Protein AF-A0A4P9WRS1-F1 (afdb_monomer)

Nearest PDB structures (foldseek):
  2b4e-assembly1_A  TM=8.484E-01  e=4.341E-18  Mus musculus
  7sty-assembly1_A  TM=8.480E-01  e=8.352E-18  Homo sapiens
  7kyx-assembly1_A  TM=8.884E-01  e=4.722E-16  Homo sapiens
  3scy-assembly1_A  TM=6.686E-01  e=5.953E-04  Bacteroides fragilis NCTC 9343
  3fgb-assembly2_B  TM=6.629E-01  e=4.727E-03  Bacteroides thetaiotaomicron

InterPro domains:
  IPR001680 WD40 repeat [PF00400] (25-55)
  IPR001680 WD40 repeat [PS50082] (23-64)
  IPR001680 WD40 repeat [SM00320] (17-55)
  IPR015505 Coronin [PTHR10856] (25-303)
  IPR015943 WD40/YVTN repeat-like-containing domain superfamily [G3DSA:2.130.10.10] (12-215)
  IPR036322 WD40-repeat-containing domain superfamily [SSF50978] (24-440)

Organism: NCBI:txid1555241

pLDDT: mean 77.9, std 24.15, range [22.53, 98.19]

Mean predicted aligned error: 12.69 Å

Radius of gyration: 26.69 Å; Cα contacts (8 Å, |Δi|>4): 913; chains: 1; bounding box: 77×67×73 Å

Foldseek 3Di:
DQKDWDWDAPCDPVRDRIDTQFIAGHPAAWQEKEAALLNQWIWTQGQVQKIFIFRCLQRSVVVPPHDHGDTPAIARHAPDNWDKYKYHQHNFQKIKMWDAHNVQFTKIFIARNVVSDTPDIDTDGNDNFGWDWDADNFQQKIWTATQFDQWIWIWRQPRVRSDIGTFDDTFGHPAGFQFKEKEFPLPAPQLQQFLTWIFTQGLVLFATKIWTWHQDDPHSPAGDCLRWPFGFDLDQQDDPVCVSVVHDRGRGDTGGSGPVPPPPPPPDDDDDDPDDDDDDDDDDDDDDDDDDDDDDDDDDDDDDDDDDDDDDDDDDDDDDDDDDDDDDDDDDDDDDDSPSPSPRRSHIHIDIDGKEGGSPFADSPADSNASQWYDYPFKIWGFGDDAQTKIFIDGPVPIRDYADVVGDIDGNHAHWHYKDADSNDRPDMWTAHPVGDIDD

Structure (mmCIF, N/CA/C/O backbone):
data_AF-A0A4P9WRS1-F1
#
_entry.id   AF-A0A4P9WRS1-F1
#
loop_
_atom_site.group_PDB
_atom_site.id
_atom_site.type_symbol
_atom_site.label_atom_id
_atom_site.label_alt_id
_atom_site.label_comp_id
_atom_site.label_asym_id
_atom_site.label_entity_id
_atom_site.label_seq_id
_atom_site.pdbx_PDB_ins_code
_atom_site.Cartn_x
_atom_site.Cartn_y
_atom_site.Cartn_z
_atom_site.occupancy
_atom_site.B_iso_or_equiv
_atom_site.auth_seq_id
_atom_site.auth_comp_id
_atom_site.auth_asym_id
_atom_site.auth_atom_id
_atom_site.pdbx_PDB_model_num
ATOM 1 N N . GLY A 1 1 ? -14.781 10.498 6.657 1.00 78.69 1 GLY A N 1
ATOM 2 C CA . GLY A 1 1 ? -13.836 11.323 7.439 1.00 78.69 1 GLY A CA 1
ATOM 3 C C . GLY A 1 1 ? -13.410 10.652 8.736 1.00 78.69 1 GLY A C 1
ATOM 4 O O . GLY A 1 1 ? -12.309 10.133 8.799 1.00 78.69 1 GLY A O 1
ATOM 5 N N . ARG A 1 2 ? -14.258 10.653 9.775 1.00 92.50 2 ARG A N 1
ATOM 6 C CA . ARG A 1 2 ? -13.937 10.108 11.119 1.00 92.50 2 ARG A CA 1
ATOM 7 C C . ARG A 1 2 ? -14.365 8.654 11.358 1.00 92.50 2 ARG A C 1
ATOM 9 O O . ARG A 1 2 ? -14.306 8.162 12.475 1.00 92.50 2 ARG A O 1
ATOM 16 N N . HIS A 1 3 ? -14.839 7.980 10.323 1.00 91.06 3 HIS A N 1
ATOM 17 C CA . HIS A 1 3 ? -15.297 6.600 10.402 1.00 91.06 3 HIS A CA 1
ATOM 18 C C . HIS A 1 3 ? -14.627 5.809 9.291 1.00 91.06 3 HIS A C 1
ATOM 20 O O . HIS A 1 3 ? -14.511 6.319 8.174 1.00 91.06 3 HIS A O 1
ATOM 26 N N . VAL A 1 4 ? -14.221 4.580 9.599 1.00 92.56 4 VAL A N 1
ATOM 27 C CA . VAL A 1 4 ? -13.924 3.565 8.586 1.00 92.56 4 VAL A CA 1
ATOM 28 C C . VAL A 1 4 ? -15.157 2.687 8.465 1.00 92.56 4 VAL A C 1
ATOM 30 O O . VAL A 1 4 ? -15.568 2.078 9.451 1.00 92.56 4 VAL A O 1
ATOM 33 N N . LEU A 1 5 ? -15.763 2.664 7.281 1.00 90.44 5 LEU A N 1
ATOM 34 C CA . LEU A 1 5 ? -16.928 1.836 6.992 1.00 90.44 5 LEU A CA 1
ATOM 35 C C . LEU A 1 5 ? -16.459 0.499 6.427 1.00 90.44 5 LEU A C 1
ATOM 37 O O . LEU A 1 5 ? -15.608 0.456 5.540 1.00 90.44 5 LEU A O 1
ATOM 41 N N . LEU A 1 6 ? -17.009 -0.590 6.945 1.00 89.69 6 LEU A N 1
ATOM 42 C CA . LEU A 1 6 ? -16.751 -1.934 6.454 1.00 89.69 6 LEU A CA 1
ATOM 43 C C . LEU A 1 6 ? -17.920 -2.330 5.564 1.00 89.69 6 LEU A C 1
ATOM 45 O O . LEU A 1 6 ? -19.047 -2.388 6.044 1.00 89.69 6 LEU A O 1
ATOM 49 N N . HIS A 1 7 ? -17.662 -2.608 4.291 1.00 86.44 7 HIS A N 1
ATOM 50 C CA . HIS A 1 7 ? -18.672 -3.094 3.355 1.00 86.44 7 HIS A CA 1
ATOM 51 C C . HIS A 1 7 ? -18.313 -4.498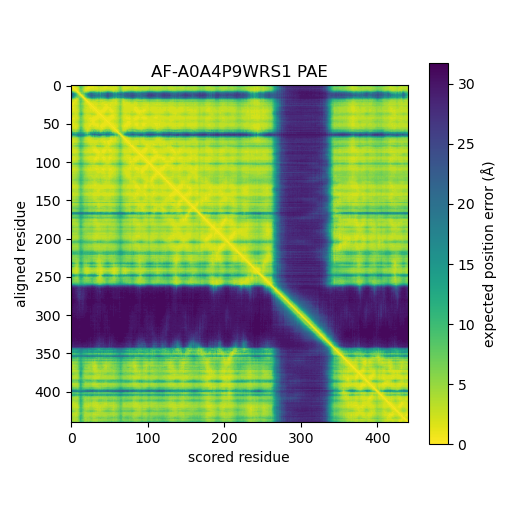 2.879 1.00 86.44 7 HIS A C 1
ATOM 53 O O . HIS A 1 7 ? -17.143 -4.810 2.660 1.00 86.44 7 HIS A O 1
ATOM 59 N N . THR A 1 8 ? -19.320 -5.344 2.697 1.00 83.38 8 THR A N 1
ATOM 60 C CA . THR A 1 8 ? -19.183 -6.574 1.915 1.00 83.38 8 THR A CA 1
ATOM 61 C C . THR A 1 8 ? -19.546 -6.268 0.476 1.00 83.38 8 THR A C 1
ATOM 63 O O . THR A 1 8 ? -20.574 -5.638 0.247 1.00 83.38 8 THR A O 1
ATOM 66 N N . VAL A 1 9 ? -18.734 -6.729 -0.467 1.00 74.56 9 VAL A N 1
ATOM 67 C CA . VAL A 1 9 ? -18.899 -6.483 -1.902 1.00 74.56 9 VAL A CA 1
ATOM 68 C C . VAL A 1 9 ? -19.229 -7.811 -2.586 1.00 74.56 9 VAL A C 1
ATOM 70 O O . VAL A 1 9 ? -18.502 -8.790 -2.409 1.00 74.56 9 VAL A O 1
ATOM 73 N N . GLY A 1 10 ? -20.340 -7.871 -3.320 1.00 68.31 10 GLY A N 1
ATOM 74 C CA . GLY A 1 10 ? -20.868 -9.093 -3.940 1.00 68.31 10 GLY A CA 1
ATOM 75 C C . GLY A 1 10 ? -22.396 -9.066 -4.059 1.00 68.31 10 GLY A C 1
ATOM 76 O O . GLY A 1 10 ? -23.009 -8.170 -3.490 1.00 68.31 10 GLY A O 1
ATOM 77 N N . PRO A 1 11 ? -23.021 -10.027 -4.772 1.00 54.97 11 PRO A N 1
ATOM 78 C CA . PRO A 1 11 ? -24.472 -10.052 -4.945 1.00 54.97 11 PRO A CA 1
ATOM 79 C C . PRO A 1 11 ? -25.141 -10.236 -3.581 1.00 54.97 11 PRO A C 1
ATOM 81 O O . PRO A 1 11 ? -25.169 -11.341 -3.034 1.00 54.97 11 PRO A O 1
ATOM 84 N N . ALA A 1 12 ? -25.630 -9.144 -3.001 1.00 54.03 12 ALA A N 1
ATOM 85 C CA . ALA A 1 12 ? -26.365 -9.193 -1.754 1.00 54.03 12 ALA A CA 1
ATOM 86 C C . ALA A 1 12 ? -27.774 -9.757 -1.999 1.00 54.03 12 ALA A C 1
ATOM 88 O O . ALA A 1 12 ? -28.310 -9.715 -3.108 1.00 54.03 12 ALA A O 1
ATOM 89 N N . ALA A 1 13 ? -28.387 -10.306 -0.948 1.00 50.06 13 ALA A N 1
ATOM 90 C CA . ALA A 1 13 ? -29.724 -10.902 -1.026 1.00 50.06 13 ALA A CA 1
ATOM 91 C C . ALA A 1 13 ? -30.824 -9.890 -1.413 1.00 50.06 13 ALA A C 1
ATOM 93 O O . ALA A 1 13 ? -31.903 -10.291 -1.840 1.00 50.06 13 ALA A O 1
ATOM 94 N N . ASP A 1 14 ? -30.548 -8.592 -1.277 1.00 50.38 14 ASP A N 1
ATOM 95 C CA . ASP A 1 14 ? -31.417 -7.472 -1.645 1.00 50.38 14 ASP A CA 1
ATOM 96 C C . ASP A 1 14 ? -31.140 -6.914 -3.057 1.00 50.38 14 ASP A C 1
ATOM 98 O O . ASP A 1 14 ? -31.799 -5.965 -3.480 1.00 50.38 14 ASP A O 1
ATOM 102 N N . GLY A 1 15 ? -30.188 -7.498 -3.796 1.00 53.78 15 GLY A N 1
ATOM 103 C CA . GLY A 1 15 ? -29.777 -7.029 -5.119 1.00 53.78 15 GLY A CA 1
ATOM 104 C C . GLY A 1 15 ? -28.834 -5.822 -5.106 1.00 53.78 15 GLY A C 1
ATOM 105 O O . GLY A 1 15 ? -28.570 -5.274 -6.174 1.00 53.78 15 GLY A O 1
ATOM 106 N N . SER A 1 16 ? -28.327 -5.400 -3.941 1.00 57.62 16 SER A N 1
ATOM 107 C CA . SER A 1 16 ? -27.270 -4.388 -3.848 1.00 57.62 16 SER A CA 1
ATOM 108 C C . SER A 1 16 ? -25.882 -4.991 -4.119 1.00 57.62 16 SER A C 1
ATOM 110 O O . SER A 1 16 ? -25.605 -6.140 -3.771 1.00 57.62 16 SER A O 1
ATOM 112 N N . ASP A 1 17 ? -24.988 -4.216 -4.740 1.00 63.50 17 ASP A N 1
ATOM 113 C CA . ASP A 1 17 ? -23.608 -4.652 -5.024 1.00 63.50 17 ASP A CA 1
ATOM 114 C C . ASP A 1 17 ? -22.679 -4.541 -3.797 1.00 63.50 17 ASP A C 1
ATOM 116 O O . ASP A 1 17 ? -21.580 -5.109 -3.778 1.00 63.50 17 ASP A O 1
ATOM 120 N N . ALA A 1 18 ? -23.118 -3.823 -2.754 1.00 70.44 18 ALA A N 1
ATOM 121 C CA . ALA A 1 18 ? -22.395 -3.673 -1.500 1.00 70.44 18 ALA A CA 1
ATOM 122 C C . ALA A 1 18 ? -23.329 -3.464 -0.294 1.00 70.44 18 ALA A C 1
ATOM 124 O O . ALA A 1 18 ? -24.194 -2.592 -0.310 1.00 70.44 18 ALA A O 1
ATOM 125 N N . SER A 1 19 ? -23.072 -4.183 0.802 1.00 80.25 19 SER A N 1
ATOM 126 C CA . SER A 1 19 ? -23.808 -4.056 2.071 1.00 80.25 19 SER A CA 1
ATOM 127 C C . SER A 1 19 ? -22.895 -3.543 3.180 1.00 80.25 19 SER A C 1
ATOM 129 O O . SER A 1 19 ? -21.797 -4.068 3.374 1.00 80.25 19 SER A O 1
ATOM 131 N N . LEU A 1 20 ? -23.357 -2.550 3.948 1.00 84.44 20 LEU A N 1
ATOM 132 C CA . LEU A 1 20 ? -22.651 -2.068 5.138 1.00 84.44 20 LEU A CA 1
ATOM 133 C C . LEU A 1 20 ? -22.654 -3.160 6.216 1.00 84.44 20 LEU A C 1
ATOM 135 O O . LEU A 1 20 ? -23.697 -3.707 6.563 1.00 84.44 20 LEU A O 1
ATOM 139 N N . LEU A 1 21 ? -21.474 -3.467 6.739 1.00 86.00 21 LEU A N 1
ATOM 140 C CA . LEU A 1 21 ? -21.252 -4.453 7.788 1.00 86.00 21 LEU A CA 1
ATOM 141 C C . LEU A 1 21 ? -21.110 -3.806 9.167 1.00 86.00 21 LEU A C 1
ATOM 143 O O . LEU A 1 21 ? -21.550 -4.370 10.159 1.00 86.00 21 LEU A O 1
ATOM 147 N N . GLY A 1 22 ? -20.473 -2.640 9.230 1.00 88.69 22 GLY A N 1
ATOM 148 C CA . GLY A 1 22 ? -20.219 -1.930 10.476 1.00 88.69 22 GLY A CA 1
ATOM 149 C C . GLY A 1 22 ? -19.302 -0.731 10.269 1.00 88.69 22 GLY A C 1
ATOM 150 O O . GLY A 1 22 ? -18.829 -0.475 9.159 1.00 88.69 22 GLY A O 1
ATOM 151 N N . ALA A 1 23 ? -19.041 0.007 11.345 1.00 91.25 23 ALA A N 1
ATOM 152 C CA . ALA A 1 23 ? -18.193 1.192 11.313 1.00 91.25 23 ALA A CA 1
ATOM 153 C C . ALA A 1 23 ? -17.221 1.232 12.499 1.00 91.25 23 ALA A C 1
ATOM 155 O O . ALA A 1 23 ? -17.572 0.879 13.623 1.00 91.25 23 ALA A O 1
ATOM 156 N N . LEU A 1 24 ? -16.004 1.715 12.245 1.00 94.12 24 LEU A N 1
ATOM 157 C CA . LEU A 1 24 ? -14.978 1.976 13.255 1.00 94.12 24 LEU A CA 1
ATOM 158 C C . LEU A 1 24 ? -14.868 3.489 13.461 1.00 94.12 24 LEU A C 1
ATOM 160 O O . LEU A 1 24 ? -14.382 4.214 12.584 1.00 94.12 24 LEU A O 1
ATOM 164 N N . ALA A 1 25 ? -15.347 3.974 14.603 1.00 93.94 25 ALA A N 1
ATOM 165 C CA . ALA A 1 25 ? -15.378 5.396 14.925 1.00 93.94 25 ALA A CA 1
ATOM 166 C C . ALA A 1 25 ? -14.018 5.894 15.436 1.00 93.94 25 ALA A C 1
ATOM 168 O O . ALA A 1 25 ? -13.378 5.256 16.268 1.00 93.94 25 ALA A O 1
ATOM 169 N N . HIS A 1 26 ? -13.588 7.056 14.948 1.00 95.69 26 HIS A N 1
ATOM 170 C CA . HIS A 1 26 ? -12.332 7.702 15.319 1.00 95.69 26 HIS A CA 1
ATOM 171 C C . HIS A 1 26 ? -12.590 9.116 15.866 1.00 95.69 26 HIS A C 1
ATOM 173 O O . HIS A 1 26 ? -13.521 9.787 15.413 1.00 95.69 26 HIS A O 1
ATOM 179 N N . PRO A 1 27 ? -11.757 9.618 16.799 1.00 95.50 27 PRO A N 1
ATOM 180 C CA . PRO A 1 27 ? -11.882 10.992 17.297 1.00 95.50 27 PRO A CA 1
ATOM 181 C C . PRO A 1 27 ? -11.624 12.047 16.214 1.00 95.50 27 PRO A C 1
ATOM 183 O O . PRO A 1 27 ? -12.260 13.100 16.192 1.00 95.50 27 PRO A O 1
ATOM 186 N N . GLU A 1 28 ? -10.708 11.745 15.293 1.00 96.12 28 GLU A N 1
ATOM 187 C CA . GLU A 1 28 ? -10.287 12.630 14.212 1.00 96.12 28 GLU A CA 1
ATOM 188 C C . GLU A 1 28 ? -10.321 11.945 12.842 1.00 96.12 28 GLU A C 1
ATOM 190 O O . GLU A 1 28 ? -10.562 10.743 12.728 1.00 96.12 28 GLU A O 1
ATOM 195 N N . THR A 1 29 ? -10.132 12.735 11.780 1.00 94.62 29 THR A N 1
ATOM 196 C CA . THR A 1 29 ? -10.158 12.239 10.397 1.00 94.62 29 THR A CA 1
ATOM 197 C C . THR A 1 29 ? -9.101 11.161 10.180 1.00 94.62 29 THR A C 1
ATOM 199 O O . THR A 1 29 ? -7.920 11.379 10.461 1.00 94.62 29 THR A O 1
ATOM 202 N N . VAL A 1 30 ? -9.537 10.014 9.662 1.00 95.69 30 VAL A N 1
ATOM 203 C CA . VAL A 1 30 ? -8.679 8.889 9.280 1.00 95.69 30 VAL A CA 1
ATOM 204 C C . VAL A 1 30 ? -7.895 9.270 8.029 1.00 95.69 30 VAL A C 1
ATOM 206 O O . VAL A 1 30 ? -8.469 9.805 7.088 1.00 95.69 30 VAL A O 1
ATOM 209 N N . GLN A 1 31 ? -6.591 9.016 8.046 1.00 95.19 31 GLN A N 1
ATOM 210 C CA . GLN A 1 31 ? -5.650 9.384 6.984 1.00 95.19 31 GLN A CA 1
ATOM 211 C C . GLN A 1 31 ? -5.195 8.174 6.170 1.00 95.19 31 GLN A C 1
ATOM 213 O O . GLN A 1 31 ? -4.833 8.309 5.010 1.00 95.19 31 GLN A O 1
ATOM 218 N N . SER A 1 32 ? -5.173 6.988 6.778 1.00 96.19 32 SER A N 1
ATOM 219 C CA . SER A 1 32 ? -4.777 5.761 6.097 1.00 96.19 32 SER A CA 1
ATOM 220 C C . SER A 1 32 ? -5.287 4.540 6.849 1.00 96.19 32 SER A C 1
ATOM 222 O O . SER A 1 32 ? -5.476 4.570 8.070 1.00 96.19 32 SER A O 1
ATOM 224 N N . VAL A 1 33 ? -5.515 3.471 6.096 1.00 96.19 33 VAL A N 1
ATOM 225 C CA . VAL A 1 33 ? -6.023 2.188 6.563 1.00 96.19 33 VAL A CA 1
ATOM 226 C C . VAL A 1 33 ? -5.239 1.066 5.888 1.00 96.19 33 VAL A C 1
ATOM 228 O O . VAL A 1 33 ? -4.894 1.170 4.714 1.00 96.19 33 VAL A O 1
ATOM 231 N N . SER A 1 34 ? -4.953 -0.011 6.616 1.00 96.69 34 SER A N 1
ATOM 232 C CA . SER A 1 34 ? -4.279 -1.181 6.057 1.00 96.69 34 SER A CA 1
ATOM 233 C C . SER A 1 34 ? -4.734 -2.466 6.738 1.00 96.69 34 SER A C 1
ATOM 235 O O . SER A 1 34 ? -4.769 -2.558 7.967 1.00 96.69 34 SER A O 1
ATOM 237 N N . TRP A 1 35 ? -5.095 -3.459 5.930 1.00 95.31 35 TRP A N 1
ATOM 238 C CA . TRP A 1 35 ? -5.496 -4.785 6.390 1.00 95.31 35 TRP A CA 1
ATOM 239 C C . TRP A 1 35 ? -4.279 -5.661 6.664 1.00 95.31 35 TRP A C 1
ATOM 241 O O . TRP A 1 35 ? -3.352 -5.704 5.856 1.00 95.31 35 TRP A O 1
ATOM 251 N N . ARG A 1 36 ? -4.329 -6.435 7.752 1.00 95.19 36 ARG A N 1
ATOM 252 C CA . ARG A 1 36 ? -3.502 -7.640 7.869 1.00 95.19 36 ARG A CA 1
ATOM 253 C C . ARG A 1 36 ? -3.917 -8.621 6.776 1.00 95.19 36 ARG A C 1
ATOM 255 O O . ARG A 1 36 ? -5.108 -8.743 6.495 1.00 95.19 36 ARG A O 1
ATOM 262 N N . ALA A 1 37 ? -2.970 -9.349 6.189 1.00 91.06 37 ALA A N 1
ATOM 263 C CA . ALA A 1 37 ? -3.249 -10.263 5.074 1.00 91.06 37 ALA A CA 1
ATOM 264 C C . ALA A 1 37 ? -4.274 -11.361 5.425 1.00 91.06 37 ALA A C 1
ATOM 266 O O . ALA A 1 37 ? -4.965 -11.878 4.552 1.00 91.06 37 ALA A O 1
ATOM 267 N N . ASP A 1 38 ? -4.408 -11.680 6.711 1.00 90.00 38 ASP A N 1
ATOM 268 C CA . ASP A 1 38 ? -5.353 -12.660 7.243 1.00 90.00 38 ASP A CA 1
ATOM 269 C C . ASP A 1 38 ? -6.763 -12.090 7.516 1.00 90.00 38 ASP A C 1
ATOM 271 O O . ASP A 1 38 ? -7.662 -12.804 7.956 1.00 90.00 38 ASP A O 1
ATOM 275 N N . SER A 1 39 ? -6.965 -10.792 7.259 1.00 90.62 39 SER A N 1
ATOM 276 C CA . SER A 1 39 ? -8.214 -10.051 7.470 1.00 90.62 39 SER A CA 1
ATOM 277 C C . SER A 1 39 ? -8.738 -10.054 8.918 1.00 90.62 39 SER A C 1
ATOM 279 O O . SER A 1 39 ? -9.884 -9.679 9.159 1.00 90.62 39 SER A O 1
ATOM 281 N N . THR A 1 40 ? -7.945 -10.461 9.914 1.00 92.25 40 THR A N 1
ATOM 282 C CA . THR A 1 40 ? -8.368 -10.485 11.332 1.00 92.25 40 THR A CA 1
ATOM 283 C C . THR A 1 40 ? -8.135 -9.169 12.052 1.00 92.25 40 THR A C 1
ATOM 285 O O . THR A 1 40 ? -8.675 -8.944 13.141 1.00 92.25 40 THR A O 1
ATOM 288 N N . ARG A 1 41 ? -7.276 -8.325 11.484 1.00 95.44 41 ARG A N 1
ATOM 289 C CA . ARG A 1 41 ? -6.880 -7.044 12.049 1.00 95.44 41 ARG A CA 1
ATOM 290 C C . ARG A 1 41 ? -6.837 -5.976 10.973 1.00 95.44 41 ARG A C 1
ATOM 292 O O . ARG A 1 41 ? -6.507 -6.240 9.817 1.00 95.44 41 ARG A O 1
ATOM 299 N N . LEU A 1 42 ? -7.139 -4.762 11.404 1.00 97.19 42 LEU A N 1
ATOM 300 C CA . LEU A 1 42 ? -7.065 -3.556 10.599 1.00 97.19 42 LEU A CA 1
ATOM 301 C C . LEU A 1 42 ? -6.237 -2.521 11.350 1.00 97.19 42 LEU A C 1
ATOM 303 O O . LEU A 1 42 ? -6.503 -2.263 12.523 1.00 97.19 42 LEU A O 1
ATOM 307 N N . ALA A 1 43 ? -5.254 -1.924 10.688 1.00 98.19 43 ALA A N 1
ATOM 308 C CA . ALA A 1 43 ? -4.528 -0.777 11.209 1.00 98.19 43 ALA A CA 1
ATOM 309 C C . ALA A 1 43 ? -5.095 0.505 10.605 1.00 98.19 43 ALA A C 1
ATOM 311 O O . ALA A 1 43 ? -5.368 0.564 9.406 1.00 98.19 43 ALA A O 1
ATOM 312 N N . THR A 1 44 ? -5.240 1.542 11.423 1.00 98.06 44 THR A N 1
ATOM 313 C CA . THR A 1 44 ? -5.611 2.883 10.967 1.00 98.06 44 THR A CA 1
ATOM 314 C C . THR A 1 44 ? -4.717 3.927 11.610 1.00 98.06 44 THR A C 1
ATOM 316 O O . THR A 1 44 ? -4.274 3.774 12.748 1.00 98.06 44 THR A O 1
ATOM 319 N N . VAL A 1 45 ? -4.478 5.020 10.898 1.00 97.50 45 VAL A N 1
ATOM 320 C CA . VAL A 1 45 ? -3.875 6.225 11.471 1.00 97.50 45 VAL A CA 1
ATOM 321 C C . VAL A 1 45 ? -4.764 7.420 11.165 1.00 97.50 45 VAL A C 1
ATOM 323 O O . VAL A 1 45 ? -5.346 7.518 10.082 1.00 97.50 45 VAL A O 1
ATOM 326 N N . ALA A 1 46 ? -4.923 8.301 12.146 1.00 96.56 46 ALA A N 1
ATOM 327 C CA . ALA A 1 46 ? -5.778 9.477 12.058 1.00 96.56 46 ALA A CA 1
ATOM 328 C C . ALA A 1 46 ? -4.998 10.754 12.395 1.00 96.56 46 ALA A C 1
ATOM 330 O O . ALA A 1 46 ? -3.868 10.714 12.879 1.00 96.56 46 ALA A O 1
ATOM 331 N N . LYS A 1 47 ? -5.620 11.911 12.144 1.00 96.19 47 LYS A N 1
ATOM 332 C CA . LYS A 1 47 ? -5.027 13.244 12.360 1.00 96.19 47 LYS A CA 1
ATOM 333 C C . LYS A 1 47 ? -4.685 13.549 13.829 1.00 96.19 47 LYS A C 1
ATOM 335 O O . LYS A 1 47 ? -3.999 14.525 14.108 1.00 96.19 47 LYS A O 1
ATOM 340 N N . ASP A 1 48 ? -5.140 12.720 14.764 1.00 96.19 48 ASP A N 1
ATOM 341 C CA . ASP A 1 48 ? -4.736 12.770 16.171 1.00 96.19 48 ASP A CA 1
ATOM 342 C C . ASP A 1 48 ? -3.375 12.107 16.447 1.00 96.19 48 ASP A C 1
ATOM 344 O O . ASP A 1 48 ? -2.980 11.977 17.606 1.00 96.19 48 ASP A O 1
ATOM 348 N N . ASN A 1 49 ? -2.653 11.705 15.394 1.00 96.38 49 ASN A N 1
ATOM 349 C CA . ASN A 1 49 ? -1.322 11.105 15.453 1.00 96.38 49 ASN A CA 1
ATOM 350 C C . ASN A 1 49 ? -1.277 9.765 16.203 1.00 96.38 49 ASN A C 1
ATOM 352 O O . ASN A 1 49 ? -0.228 9.356 16.706 1.00 96.38 49 ASN A O 1
ATOM 356 N N . GLN A 1 50 ? -2.408 9.059 16.257 1.00 97.56 50 GLN A N 1
ATOM 357 C CA . GLN A 1 50 ? -2.503 7.736 16.862 1.00 97.56 50 GLN A CA 1
ATOM 358 C C . GLN A 1 50 ? -2.641 6.654 15.788 1.00 97.56 50 GLN A C 1
ATOM 360 O O . GLN A 1 50 ? -3.513 6.722 14.918 1.00 97.56 50 GLN A O 1
ATOM 365 N N . LEU A 1 51 ? -1.800 5.628 15.901 1.00 98.06 51 LEU A N 1
ATOM 366 C CA . LEU A 1 51 ? -1.935 4.348 15.222 1.00 98.06 51 LEU A CA 1
ATOM 367 C C . LEU A 1 51 ? -2.862 3.458 16.054 1.00 98.06 51 LEU A C 1
ATOM 369 O O . LEU A 1 51 ? -2.607 3.207 17.232 1.00 98.06 51 LEU A O 1
ATOM 373 N N . ARG A 1 52 ? -3.942 2.978 15.444 1.00 97.94 52 ARG A N 1
ATOM 374 C CA . ARG A 1 52 ? -4.921 2.099 16.083 1.00 97.94 52 ARG A CA 1
ATOM 375 C C . ARG A 1 52 ? -4.963 0.757 15.393 1.00 97.94 52 ARG A C 1
ATOM 377 O O . ARG A 1 52 ? -4.893 0.688 14.168 1.00 97.94 52 ARG A O 1
ATOM 384 N N . VAL A 1 53 ? -5.134 -0.291 16.186 1.00 98.06 53 VAL A N 1
ATOM 385 C CA . VAL A 1 53 ? -5.391 -1.640 15.689 1.00 98.06 53 VAL A CA 1
ATOM 386 C C . VAL A 1 53 ? -6.775 -2.070 16.116 1.00 98.06 53 VAL A C 1
ATOM 388 O O . VAL A 1 53 ? -7.128 -1.969 17.287 1.00 98.06 53 VAL A O 1
ATOM 391 N N . TRP A 1 54 ? -7.536 -2.582 15.162 1.00 97.06 54 TRP A N 1
ATOM 392 C CA . TRP A 1 54 ? -8.915 -3.005 15.332 1.00 97.06 54 TRP A CA 1
ATOM 393 C C . TRP A 1 54 ? -9.046 -4.486 15.017 1.00 97.06 54 TRP A C 1
ATOM 395 O O . TRP A 1 54 ? -8.356 -4.991 14.128 1.00 97.06 54 TRP A O 1
ATOM 405 N N . ASP A 1 55 ? -9.978 -5.161 15.682 1.00 94.56 55 ASP A N 1
ATOM 406 C CA . ASP A 1 55 ? -10.599 -6.359 15.133 1.00 94.56 55 ASP A CA 1
ATOM 407 C C . ASP A 1 55 ? -11.896 -5.926 14.424 1.00 94.56 55 ASP A C 1
ATOM 409 O O . ASP A 1 55 ? -12.896 -5.617 15.073 1.00 94.56 55 ASP A O 1
ATOM 413 N N . PRO A 1 56 ? -11.904 -5.843 13.085 1.00 92.94 56 PRO A N 1
ATOM 414 C CA . PRO A 1 56 ? -13.042 -5.313 12.334 1.00 92.94 56 PRO A CA 1
ATOM 415 C C . PRO A 1 56 ? -14.319 -6.155 12.480 1.00 92.94 56 PRO A C 1
ATOM 417 O O . PRO A 1 56 ? -15.413 -5.666 12.197 1.00 92.94 56 PRO A O 1
ATOM 420 N N . ARG A 1 57 ? -14.218 -7.396 12.970 1.00 90.56 57 ARG A N 1
ATOM 421 C CA . ARG A 1 57 ? -15.384 -8.243 13.265 1.00 90.56 57 ARG A CA 1
ATOM 422 C C . ARG A 1 57 ? -16.166 -7.745 14.480 1.00 90.56 57 ARG A C 1
ATOM 424 O O . ARG A 1 57 ? -17.361 -8.005 14.562 1.00 90.56 57 ARG A O 1
ATOM 431 N N . ASP A 1 58 ? -15.539 -6.985 15.379 1.00 89.56 58 ASP A N 1
ATOM 432 C CA . ASP A 1 58 ? -16.253 -6.342 16.488 1.00 89.56 58 ASP A CA 1
ATOM 433 C C . ASP A 1 58 ? -17.205 -5.257 15.985 1.00 89.56 58 ASP A C 1
ATOM 435 O O . ASP A 1 58 ? -18.313 -5.128 16.494 1.00 89.56 58 ASP A O 1
ATOM 439 N N . ALA A 1 59 ? -16.836 -4.528 14.926 1.00 85.38 59 ALA A N 1
ATOM 440 C CA . ALA A 1 59 ? -17.748 -3.583 14.282 1.00 85.38 59 ALA A CA 1
ATOM 441 C C . ALA A 1 59 ? -18.904 -4.284 13.564 1.00 85.38 59 ALA A C 1
ATOM 443 O O . ALA A 1 59 ? -20.022 -3.776 13.584 1.00 85.38 59 ALA A O 1
ATOM 444 N N . ALA A 1 60 ? -18.647 -5.456 12.974 1.00 78.69 60 ALA A N 1
ATOM 445 C CA . ALA A 1 60 ? -19.689 -6.286 12.374 1.00 78.69 60 ALA A CA 1
ATOM 446 C C . ALA A 1 60 ? -20.716 -6.774 13.410 1.00 78.69 60 ALA A C 1
ATOM 448 O O . ALA A 1 60 ? -21.907 -6.829 13.119 1.00 78.69 60 ALA A O 1
ATOM 449 N N . ALA A 1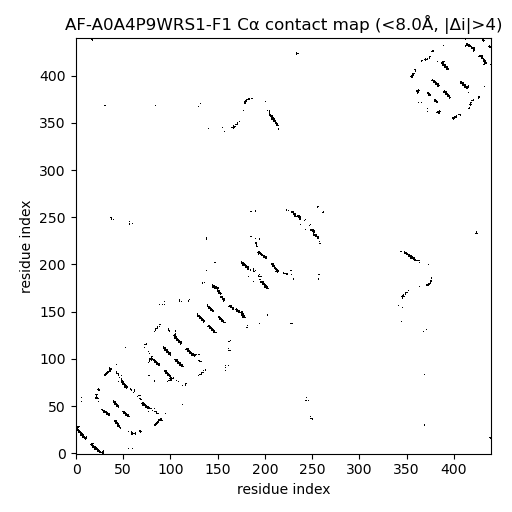 61 ? -20.260 -7.110 14.620 1.00 79.06 61 ALA A N 1
ATOM 450 C CA . ALA A 1 61 ? -21.128 -7.506 15.727 1.00 79.06 61 ALA A CA 1
ATOM 451 C C . ALA A 1 61 ? -21.835 -6.307 16.386 1.00 79.06 61 ALA A C 1
ATOM 453 O O . ALA A 1 61 ? -22.972 -6.427 16.829 1.00 79.06 61 ALA A O 1
ATOM 454 N N . ALA A 1 62 ? -21.187 -5.139 16.441 1.00 73.56 62 ALA A N 1
ATOM 455 C CA . ALA A 1 62 ? -21.751 -3.942 17.065 1.00 73.56 62 ALA A CA 1
ATOM 456 C C . ALA A 1 62 ? -22.901 -3.305 16.273 1.00 73.56 62 ALA A C 1
ATOM 458 O O . ALA A 1 62 ? -23.715 -2.593 16.856 1.00 73.56 62 ALA A O 1
ATOM 459 N N . ALA A 1 63 ? -23.011 -3.589 14.971 1.00 64.12 63 ALA A N 1
ATOM 460 C CA . ALA A 1 63 ? -24.111 -3.114 14.134 1.00 64.12 63 ALA A CA 1
ATOM 461 C C . ALA A 1 63 ? -25.506 -3.601 14.599 1.00 64.12 63 ALA A C 1
ATOM 463 O O . ALA A 1 63 ? -26.507 -3.032 14.174 1.00 64.12 63 ALA A O 1
ATOM 464 N N . SER A 1 64 ? -25.584 -4.610 15.479 1.00 60.12 64 SER A N 1
ATOM 465 C CA . SER A 1 64 ? -26.828 -5.157 16.041 1.00 60.12 64 SER A CA 1
ATOM 466 C C . SER A 1 64 ? -27.059 -4.781 17.520 1.00 60.12 64 SER A C 1
ATOM 468 O O . SER A 1 64 ? -27.288 -5.667 18.337 1.00 60.12 64 SER A O 1
ATOM 470 N N . ASP A 1 65 ? -26.990 -3.489 17.870 1.00 53.19 65 ASP A N 1
ATOM 471 C CA . ASP A 1 65 ? -27.264 -2.911 19.212 1.00 53.19 65 ASP A CA 1
ATOM 472 C C . ASP A 1 65 ? -26.165 -3.042 20.295 1.00 53.19 65 ASP A C 1
ATOM 474 O O . ASP A 1 65 ? -26.435 -2.853 21.485 1.00 53.19 65 ASP A O 1
ATOM 478 N N . ALA A 1 66 ? -24.903 -3.305 19.927 1.00 57.44 66 ALA A N 1
ATOM 479 C CA . ALA A 1 66 ? -23.793 -3.320 20.893 1.00 57.44 66 ALA A CA 1
ATOM 480 C C . ALA A 1 66 ? -23.040 -1.975 20.967 1.00 57.44 66 ALA A C 1
ATOM 482 O O . ALA A 1 66 ? -23.121 -1.129 20.076 1.00 57.44 66 ALA A O 1
ATOM 483 N N . ALA A 1 67 ? -22.278 -1.781 22.051 1.00 67.62 67 ALA A N 1
ATOM 484 C CA . ALA A 1 67 ? -21.379 -0.639 22.224 1.00 67.62 67 ALA A CA 1
ATOM 485 C C . ALA A 1 67 ? -20.438 -0.470 21.008 1.00 67.62 67 ALA A C 1
ATOM 487 O O . ALA A 1 67 ? -20.053 -1.469 20.396 1.00 67.62 67 ALA A O 1
ATOM 488 N N . PRO A 1 68 ? -20.034 0.769 20.659 1.00 78.19 68 PRO A N 1
ATOM 489 C CA . PRO A 1 68 ? -19.191 1.012 19.493 1.00 78.19 68 PRO A CA 1
ATOM 490 C C . PRO A 1 68 ? -17.897 0.204 19.584 1.00 78.19 68 PRO A C 1
ATOM 492 O O . PRO A 1 68 ? -17.269 0.163 20.647 1.00 78.19 68 PRO A O 1
ATOM 495 N N . ALA A 1 69 ? -17.492 -0.402 18.464 1.00 86.69 69 ALA A N 1
ATOM 496 C CA . ALA A 1 69 ? -16.254 -1.167 18.379 1.00 86.69 69 ALA A CA 1
ATOM 497 C C . ALA A 1 69 ? -15.077 -0.338 18.902 1.00 86.69 69 ALA A C 1
ATOM 499 O O . ALA A 1 69 ? -14.917 0.830 18.539 1.00 86.69 69 ALA A O 1
ATOM 500 N N . GLN A 1 70 ? -14.276 -0.944 19.775 1.00 91.44 70 GLN A N 1
ATOM 501 C CA . GLN A 1 70 ? -13.114 -0.308 20.387 1.00 91.44 70 GLN A CA 1
ATOM 502 C C . GLN A 1 70 ? -11.826 -0.840 19.755 1.00 91.44 70 GLN A C 1
ATOM 504 O O . GLN A 1 70 ? -11.773 -2.007 19.355 1.00 91.44 70 GLN A O 1
ATOM 509 N N . PRO A 1 71 ? -10.774 -0.013 19.657 1.00 94.81 71 PRO A N 1
ATOM 510 C CA . PRO A 1 71 ? -9.489 -0.481 19.171 1.00 94.81 71 PRO A CA 1
ATOM 511 C C . PRO A 1 71 ? -8.865 -1.440 20.191 1.00 94.81 71 PRO A C 1
ATOM 513 O O . PRO A 1 71 ? -8.871 -1.182 21.393 1.00 94.81 71 PRO A O 1
ATOM 516 N N . CYS A 1 72 ? -8.278 -2.531 19.706 1.00 94.44 72 CYS A N 1
ATOM 517 C CA . CYS A 1 72 ? -7.524 -3.485 20.517 1.00 94.44 72 CYS A CA 1
ATOM 518 C C . CYS A 1 72 ? -6.196 -2.892 21.017 1.00 94.44 72 CYS A C 1
ATOM 520 O O . CYS A 1 72 ? -5.677 -3.314 22.047 1.00 94.44 72 CYS A O 1
ATOM 522 N N . ALA A 1 73 ? -5.631 -1.937 20.274 1.00 95.94 73 ALA A N 1
ATOM 523 C CA . ALA A 1 73 ? -4.420 -1.214 20.644 1.00 95.94 73 ALA A CA 1
ATOM 524 C C . ALA A 1 73 ? -4.473 0.225 20.124 1.00 95.94 73 ALA A C 1
ATOM 526 O O . ALA A 1 73 ? -4.979 0.477 19.027 1.00 95.94 73 ALA A O 1
ATOM 527 N N . VAL A 1 74 ? -3.908 1.155 20.895 1.00 97.19 74 VAL A N 1
ATOM 528 C CA . VAL A 1 74 ? -3.723 2.558 20.509 1.00 97.19 74 VAL A CA 1
ATOM 529 C C . VAL A 1 74 ? -2.296 2.952 20.859 1.00 97.19 74 VAL A C 1
ATOM 531 O O . VAL A 1 74 ? -1.883 2.828 22.008 1.00 97.19 74 VAL A O 1
ATOM 534 N N . MET A 1 75 ? -1.539 3.399 19.865 1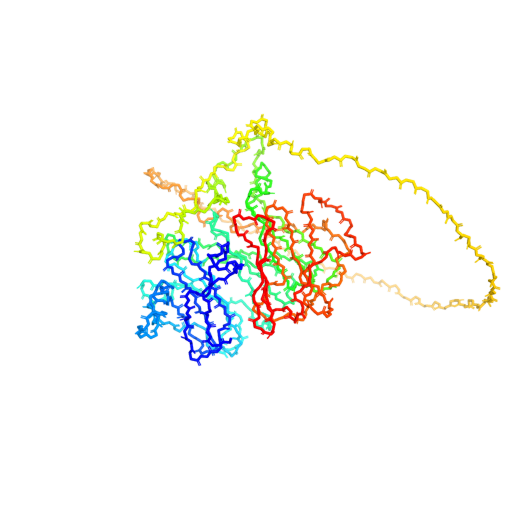.00 97.50 75 MET A N 1
ATOM 535 C CA . MET A 1 75 ? -0.123 3.728 19.998 1.00 97.50 75 MET A CA 1
ATOM 536 C C . MET A 1 75 ? 0.149 5.082 19.352 1.00 97.50 75 MET A C 1
ATOM 538 O O . MET A 1 75 ? -0.391 5.388 18.288 1.00 97.50 75 MET A O 1
ATOM 542 N N . ALA A 1 76 ? 1.051 5.867 19.938 1.00 97.00 76 ALA A N 1
ATOM 543 C CA . ALA A 1 76 ? 1.520 7.090 19.299 1.00 97.00 76 ALA A CA 1
ATOM 544 C C . ALA A 1 76 ? 2.270 6.749 17.997 1.00 97.00 76 ALA A C 1
ATOM 546 O O . ALA A 1 76 ? 3.197 5.932 18.001 1.00 97.00 76 ALA A O 1
ATOM 547 N N . ALA A 1 77 ? 1.855 7.371 16.891 1.00 96.12 77 ALA A N 1
ATOM 548 C CA . ALA A 1 77 ? 2.476 7.213 15.582 1.00 96.12 77 ALA A CA 1
ATOM 549 C C . ALA A 1 77 ? 3.609 8.242 15.406 1.00 96.12 77 ALA A C 1
ATOM 551 O O . ALA A 1 77 ? 4.667 8.131 16.029 1.00 96.12 77 ALA A O 1
ATOM 552 N N . HIS A 1 78 ? 3.384 9.266 14.583 1.00 96.31 78 HIS A N 1
ATOM 553 C CA . HIS A 1 78 ? 4.347 10.329 14.297 1.00 96.31 78 HIS A CA 1
ATOM 554 C C . HIS A 1 78 ? 3.861 11.661 14.861 1.00 96.31 78 HIS A C 1
ATOM 556 O O . HIS A 1 78 ? 2.669 11.932 14.877 1.00 96.31 78 HIS A O 1
ATOM 562 N N . ALA A 1 79 ? 4.775 12.507 15.334 1.00 94.50 79 ALA A N 1
ATOM 563 C CA . ALA A 1 79 ? 4.420 13.742 16.046 1.00 94.50 79 ALA A CA 1
ATOM 564 C C . ALA A 1 79 ? 4.164 14.957 15.129 1.00 94.50 79 ALA A C 1
ATOM 566 O O . ALA A 1 79 ? 3.868 16.049 15.615 1.00 94.50 79 ALA A O 1
ATOM 567 N N . GLY A 1 80 ? 4.337 14.810 13.817 1.00 93.50 80 GLY A N 1
ATOM 568 C CA . GLY A 1 80 ? 4.171 15.883 12.845 1.00 93.50 80 GLY A CA 1
ATOM 569 C C . GLY A 1 80 ? 2.713 16.270 12.609 1.00 93.50 80 GLY A C 1
ATOM 570 O O . GLY A 1 80 ? 1.779 15.561 12.959 1.00 93.50 80 GLY A O 1
ATOM 571 N N . VAL A 1 81 ? 2.520 17.433 11.987 1.00 91.50 81 VAL A N 1
ATOM 572 C CA . VAL A 1 81 ? 1.186 17.961 11.627 1.00 91.50 81 VAL A CA 1
ATOM 573 C C . VAL A 1 81 ? 0.691 17.479 10.262 1.00 91.50 81 VAL A C 1
ATOM 575 O O . VAL A 1 81 ? -0.461 17.704 9.894 1.00 91.50 81 VAL A O 1
ATOM 578 N N . LYS A 1 82 ? 1.590 16.888 9.473 1.00 93.94 82 LYS A N 1
ATOM 579 C CA . LYS A 1 82 ? 1.291 16.344 8.151 1.00 93.94 82 LYS A CA 1
ATOM 580 C C . LYS A 1 82 ? 0.771 14.910 8.272 1.00 93.94 82 LYS A C 1
ATOM 582 O O . LYS A 1 82 ? 1.032 14.271 9.288 1.00 93.94 82 LYS A O 1
ATOM 587 N N . PRO A 1 83 ? 0.058 14.405 7.253 1.00 94.25 83 PRO A N 1
ATOM 588 C CA . PRO A 1 83 ? -0.539 13.087 7.344 1.00 94.25 83 PRO A CA 1
ATOM 589 C C . PRO A 1 83 ? 0.489 11.965 7.457 1.00 94.25 83 PRO A C 1
ATOM 591 O O . PRO A 1 83 ? 1.620 12.092 6.980 1.00 94.25 83 PRO A O 1
ATOM 594 N N . SER A 1 84 ? 0.056 10.869 8.071 1.00 95.94 84 SER A N 1
ATOM 595 C CA . SER A 1 84 ? 0.793 9.611 8.139 1.00 95.94 84 SER A CA 1
ATOM 596 C C . SER A 1 84 ? 0.056 8.531 7.352 1.00 95.94 84 SER A C 1
ATOM 598 O O . SER A 1 84 ? -1.174 8.524 7.320 1.00 95.94 84 SER A O 1
ATOM 600 N N . LEU A 1 85 ? 0.800 7.612 6.737 1.00 96.94 85 LEU A N 1
ATOM 601 C CA . LEU A 1 85 ? 0.264 6.451 6.029 1.00 96.94 85 LEU A CA 1
ATOM 602 C C . LEU A 1 85 ? 0.720 5.161 6.706 1.00 96.94 85 LEU A C 1
ATOM 604 O O . LEU A 1 85 ? 1.860 5.064 7.163 1.00 96.94 85 LEU A O 1
ATOM 608 N N . VAL A 1 86 ? -0.166 4.167 6.751 1.00 97.50 86 VAL A N 1
ATOM 609 C CA . VAL A 1 86 ? 0.068 2.886 7.420 1.00 97.50 86 VAL A CA 1
ATOM 610 C C . VAL A 1 86 ? 0.053 1.731 6.420 1.00 97.50 86 VAL A C 1
ATOM 612 O O . VAL A 1 86 ? -0.745 1.714 5.490 1.00 97.50 86 VAL A O 1
ATOM 615 N N . GLN A 1 87 ? 0.933 0.754 6.624 1.00 97.44 87 GLN A N 1
ATOM 616 C CA . GLN A 1 87 ? 1.040 -0.470 5.837 1.00 97.44 87 GLN A CA 1
ATOM 617 C C . GLN A 1 87 ? 1.246 -1.654 6.783 1.00 97.44 87 GLN A C 1
ATOM 619 O O . GLN A 1 87 ? 2.267 -1.751 7.467 1.00 97.44 87 GLN A O 1
ATOM 624 N N . TRP A 1 88 ? 0.282 -2.571 6.821 1.00 97.75 88 TRP A N 1
ATOM 625 C CA . TRP A 1 88 ? 0.439 -3.829 7.538 1.00 97.75 88 TRP A CA 1
ATOM 626 C C . TRP A 1 88 ? 1.457 -4.713 6.813 1.00 97.75 88 TRP A C 1
ATOM 628 O O . TRP A 1 88 ? 1.464 -4.785 5.579 1.00 97.75 88 TRP A O 1
ATOM 638 N N . ILE A 1 89 ? 2.320 -5.386 7.572 1.00 96.94 89 ILE A N 1
ATOM 639 C CA . ILE A 1 89 ? 3.357 -6.267 7.032 1.00 96.94 89 ILE A CA 1
ATOM 640 C C . ILE A 1 89 ? 2.802 -7.690 6.943 1.00 96.94 89 ILE A C 1
ATOM 642 O O . ILE A 1 89 ? 2.878 -8.466 7.895 1.00 96.94 89 ILE A O 1
ATOM 646 N N . GLY A 1 90 ? 2.201 -8.020 5.799 1.00 92.69 90 GLY A N 1
ATOM 647 C CA . GLY A 1 90 ? 1.708 -9.366 5.499 1.00 92.69 90 GLY A CA 1
ATOM 648 C C . GLY A 1 90 ? 0.695 -9.868 6.531 1.00 92.69 90 GLY A C 1
ATOM 649 O O . GLY A 1 90 ? -0.207 -9.141 6.946 1.00 92.69 90 GLY A O 1
ATOM 650 N N . ASP A 1 91 ? 0.845 -11.118 6.951 1.00 91.31 91 ASP A N 1
ATOM 651 C CA . ASP A 1 91 ? 0.090 -11.762 8.030 1.00 91.31 91 ASP A CA 1
ATOM 652 C C . ASP A 1 91 ? 0.799 -11.661 9.391 1.00 91.31 91 ASP A C 1
ATOM 654 O O . ASP A 1 91 ? 0.351 -12.252 10.373 1.00 91.31 91 ASP A O 1
ATOM 658 N N . SER A 1 92 ? 1.880 -10.889 9.491 1.00 94.56 92 SER A N 1
ATOM 659 C CA . SER A 1 92 ? 2.648 -10.754 10.727 1.00 94.56 92 SER A CA 1
ATOM 660 C C . SER A 1 92 ? 1.960 -9.839 11.750 1.00 94.56 92 SER A C 1
ATOM 662 O O . SER A 1 92 ? 0.909 -9.245 11.492 1.00 94.56 92 SER A O 1
ATOM 664 N N . ARG A 1 93 ? 2.577 -9.694 12.925 1.00 95.12 93 ARG A N 1
ATOM 665 C CA . ARG A 1 93 ? 2.160 -8.741 13.968 1.00 95.12 93 ARG A CA 1
ATOM 666 C C . ARG A 1 93 ? 2.703 -7.320 13.773 1.00 95.12 93 ARG A C 1
ATOM 668 O O . ARG A 1 93 ? 2.487 -6.466 14.628 1.00 95.12 93 ARG A O 1
ATOM 675 N N . TRP A 1 94 ? 3.448 -7.077 12.695 1.00 97.25 94 TRP A N 1
ATOM 676 C CA . TRP A 1 94 ? 4.161 -5.823 12.482 1.00 97.25 94 TRP A CA 1
ATOM 677 C C . TRP A 1 94 ? 3.356 -4.848 11.630 1.00 97.25 94 TRP A C 1
ATOM 679 O O . TRP A 1 94 ? 2.789 -5.211 10.596 1.00 97.25 94 TRP A O 1
ATOM 689 N N . VAL A 1 95 ? 3.369 -3.581 12.033 1.00 98.06 95 VAL A N 1
ATOM 690 C CA . VAL A 1 95 ? 2.755 -2.488 11.279 1.00 98.06 95 VAL A CA 1
ATOM 691 C C . VAL A 1 95 ? 3.806 -1.436 10.974 1.00 98.06 95 VAL A C 1
ATOM 693 O O . VAL A 1 95 ? 4.440 -0.895 11.879 1.00 98.06 95 VAL A O 1
ATOM 696 N N . PHE A 1 96 ? 3.989 -1.136 9.693 1.00 98.19 96 PHE A N 1
ATOM 697 C CA . PHE A 1 96 ? 4.835 -0.041 9.248 1.00 98.19 96 PHE A CA 1
ATOM 698 C C . PHE A 1 96 ? 4.003 1.232 9.117 1.00 98.19 96 PHE A C 1
ATOM 700 O O . PHE A 1 96 ? 2.889 1.208 8.596 1.00 98.19 96 PHE A O 1
ATOM 707 N N . CYS A 1 97 ? 4.544 2.361 9.561 1.00 97.81 97 CYS A N 1
ATOM 708 C CA . CYS A 1 97 ? 3.906 3.658 9.370 1.00 97.81 97 CYS A CA 1
ATOM 709 C C . CYS A 1 97 ? 4.948 4.702 8.985 1.00 97.81 97 CYS A C 1
ATOM 711 O O . CYS A 1 97 ? 6.016 4.797 9.595 1.00 97.81 97 CYS A O 1
ATOM 713 N N . VAL A 1 98 ? 4.618 5.521 7.994 1.00 97.00 98 VAL A N 1
ATOM 714 C CA . VAL A 1 98 ? 5.436 6.633 7.508 1.00 97.00 98 VAL A CA 1
ATOM 715 C C . VAL A 1 98 ? 4.694 7.939 7.726 1.00 97.00 98 VAL A C 1
ATOM 717 O O . VAL A 1 98 ? 3.477 8.000 7.580 1.00 97.00 98 VAL A O 1
ATOM 720 N N . GLY A 1 99 ? 5.416 8.984 8.100 1.00 96.56 99 GLY A N 1
ATOM 721 C CA . GLY A 1 99 ? 4.824 10.268 8.426 1.00 96.56 99 GLY A CA 1
ATOM 722 C C . GLY A 1 99 ? 5.877 11.354 8.513 1.00 96.56 99 GLY A C 1
ATOM 723 O O . GLY A 1 99 ? 6.838 11.388 7.737 1.00 96.56 99 GLY A O 1
ATOM 724 N N . PHE A 1 100 ? 5.643 12.288 9.427 1.00 96.56 100 PHE A N 1
ATOM 725 C CA . PHE A 1 100 ? 6.529 13.414 9.653 1.00 96.56 100 PHE A CA 1
ATOM 726 C C . PHE A 1 100 ? 6.820 13.559 11.140 1.00 96.56 100 PHE A C 1
ATOM 728 O O . PHE A 1 100 ? 5.921 13.473 11.975 1.00 96.56 100 PHE A O 1
ATOM 735 N N . SER A 1 101 ? 8.060 13.902 11.459 1.00 95.44 101 SER A N 1
ATOM 736 C CA . SER A 1 101 ? 8.470 14.254 12.810 1.00 95.44 101 SER A CA 1
ATOM 737 C C . SER A 1 101 ? 7.931 15.629 13.217 1.00 95.44 101 SER A C 1
ATOM 739 O O . SER A 1 101 ? 7.509 16.444 12.385 1.00 95.44 101 SER A O 1
ATOM 741 N N . ALA A 1 102 ? 8.039 15.954 14.507 1.00 93.75 102 ALA A N 1
ATOM 742 C CA . ALA A 1 102 ? 7.786 17.310 15.001 1.00 93.75 102 ALA A CA 1
ATOM 743 C C . ALA A 1 102 ? 8.708 18.357 14.335 1.00 93.75 102 ALA A C 1
ATOM 745 O O . ALA A 1 102 ? 8.316 19.509 14.153 1.00 93.75 102 ALA A O 1
ATOM 746 N N . GLN A 1 103 ? 9.909 17.950 13.904 1.00 93.31 103 GLN A N 1
ATOM 747 C CA . GLN A 1 103 ? 10.856 18.784 13.155 1.00 93.31 103 GLN A CA 1
ATOM 748 C C . GLN A 1 103 ? 10.554 18.841 11.645 1.00 93.31 103 GLN A C 1
ATOM 750 O O . GLN A 1 103 ? 11.375 19.335 10.876 1.00 93.31 103 GLN A O 1
ATOM 755 N N . ARG A 1 104 ? 9.382 18.358 11.205 1.00 91.94 104 ARG A N 1
ATOM 756 C CA . ARG A 1 104 ? 8.923 18.352 9.802 1.00 91.94 104 ARG A CA 1
ATOM 757 C C . ARG A 1 104 ? 9.812 17.542 8.848 1.00 91.94 104 ARG A C 1
ATOM 759 O O . ARG A 1 104 ? 9.742 17.744 7.637 1.00 91.94 104 ARG A O 1
ATOM 766 N N . SER A 1 105 ? 10.617 16.619 9.370 1.00 95.19 105 SER A N 1
ATOM 767 C CA . SER A 1 105 ? 11.343 15.636 8.560 1.00 95.19 105 SER A CA 1
ATOM 768 C C . SER A 1 105 ? 10.462 14.423 8.298 1.00 95.19 105 SER A C 1
ATOM 770 O O . SER A 1 105 ? 9.774 13.983 9.214 1.00 95.19 105 SER A O 1
ATOM 772 N N . ARG A 1 106 ? 10.530 13.837 7.105 1.00 95.81 106 ARG A N 1
ATOM 773 C CA . ARG A 1 106 ? 9.897 12.548 6.813 1.00 95.81 106 ARG A CA 1
ATOM 774 C C . ARG A 1 106 ? 10.571 11.458 7.631 1.00 95.81 106 ARG A C 1
ATOM 776 O O . ARG A 1 106 ? 11.796 11.320 7.589 1.00 95.81 106 ARG A O 1
ATOM 783 N N . ASP A 1 107 ? 9.786 10.704 8.378 1.00 96.00 107 ASP A N 1
ATOM 784 C CA . ASP A 1 107 ? 10.248 9.612 9.223 1.00 96.00 107 ASP A CA 1
ATOM 785 C C . ASP A 1 107 ? 9.338 8.391 9.091 1.00 96.00 107 ASP A C 1
ATOM 787 O O . ASP A 1 107 ? 8.248 8.439 8.522 1.00 96.00 107 ASP A O 1
ATOM 791 N N . TRP A 1 108 ? 9.843 7.253 9.548 1.00 96.75 108 TRP A N 1
ATOM 792 C CA . TRP A 1 108 ? 9.143 5.980 9.489 1.00 96.75 108 TRP A CA 1
ATOM 793 C C . TRP A 1 108 ? 9.357 5.198 10.774 1.00 96.75 108 TRP A C 1
ATOM 795 O O . TRP A 1 108 ? 10.343 5.399 11.488 1.00 96.75 108 TRP A O 1
ATOM 805 N N . GLY A 1 109 ? 8.428 4.303 11.077 1.00 97.25 109 GLY A N 1
ATOM 806 C CA . GLY A 1 109 ? 8.561 3.357 12.172 1.00 97.25 109 GLY A CA 1
ATOM 807 C C . GLY A 1 109 ? 7.959 2.000 11.838 1.00 97.25 109 GLY A C 1
ATOM 808 O O . GLY A 1 109 ? 7.149 1.866 10.918 1.00 97.25 109 GLY A O 1
ATOM 809 N N . LEU A 1 110 ? 8.365 1.008 12.617 1.00 98.00 110 LEU A N 1
ATOM 810 C CA . LEU A 1 110 ? 7.802 -0.329 12.648 1.00 98.00 110 LEU A CA 1
ATOM 811 C C . LEU A 1 110 ? 7.321 -0.600 14.075 1.00 98.00 110 LEU A C 1
ATOM 813 O O . LEU A 1 110 ? 8.087 -0.443 15.027 1.00 98.00 110 LEU A O 1
ATOM 817 N N . TRP A 1 111 ? 6.052 -0.965 14.216 1.00 97.69 111 TRP A N 1
ATOM 818 C CA . TRP A 1 111 ? 5.411 -1.242 15.496 1.00 97.69 111 TRP A CA 1
ATOM 819 C C . TRP A 1 111 ? 5.122 -2.729 15.634 1.00 97.69 111 TRP A C 1
ATOM 821 O O . TRP A 1 111 ? 4.567 -3.346 14.723 1.00 97.69 111 TRP A O 1
ATOM 831 N N . ASP A 1 112 ? 5.461 -3.274 16.795 1.00 96.75 112 ASP A N 1
ATOM 832 C CA . ASP A 1 112 ? 4.913 -4.524 17.297 1.00 96.75 112 ASP A CA 1
ATOM 833 C C . ASP A 1 112 ? 3.515 -4.250 17.848 1.00 96.75 112 ASP A C 1
ATOM 835 O O . ASP A 1 112 ? 3.360 -3.526 18.835 1.00 96.75 112 ASP A O 1
ATOM 839 N N . VAL A 1 113 ? 2.490 -4.817 17.220 1.00 96.12 113 VAL A N 1
ATOM 840 C CA . VAL A 1 113 ? 1.106 -4.642 17.667 1.00 96.12 113 VAL A CA 1
ATOM 841 C C . VAL A 1 113 ? 0.829 -5.373 18.980 1.00 96.12 113 VAL A C 1
ATOM 843 O O . VAL A 1 113 ? 0.020 -4.902 19.778 1.00 96.12 113 VAL A O 1
ATOM 846 N N . GLU A 1 114 ? 1.487 -6.507 19.218 1.00 93.88 114 GLU A N 1
ATOM 847 C CA . GLU A 1 114 ? 1.269 -7.314 20.421 1.00 93.88 114 GLU A CA 1
ATOM 848 C C . GLU A 1 114 ? 1.962 -6.684 21.626 1.00 93.88 114 GLU A C 1
ATOM 850 O O . GLU A 1 114 ? 1.358 -6.555 22.689 1.00 93.88 114 GLU A O 1
ATOM 855 N N . ALA A 1 115 ? 3.208 -6.237 21.447 1.00 95.19 115 ALA A N 1
ATOM 856 C CA . ALA A 1 115 ? 3.944 -5.531 22.494 1.00 95.19 115 ALA A CA 1
ATOM 857 C C . ALA A 1 115 ? 3.549 -4.048 22.620 1.00 95.19 115 ALA A C 1
ATOM 859 O O . ALA A 1 115 ? 3.947 -3.394 23.581 1.00 95.19 115 ALA A O 1
ATOM 860 N N . GLN A 1 116 ? 2.785 -3.514 21.660 1.00 95.94 116 GLN A N 1
ATOM 861 C CA . GLN A 1 116 ? 2.392 -2.104 21.558 1.00 95.94 116 GLN A CA 1
ATOM 862 C C . GLN A 1 116 ? 3.585 -1.134 21.589 1.00 95.94 116 GLN A C 1
ATOM 864 O O . GLN A 1 116 ? 3.547 -0.075 22.220 1.00 95.94 116 GLN A O 1
ATOM 869 N N . GLN A 1 117 ? 4.673 -1.506 20.913 1.00 95.06 117 GLN A N 1
ATOM 870 C CA . GLN A 1 117 ? 5.943 -0.783 20.953 1.00 95.06 117 GLN A CA 1
ATOM 871 C C . GLN A 1 117 ? 6.515 -0.560 19.558 1.00 95.06 117 GLN A C 1
ATOM 873 O O . GLN A 1 117 ? 6.392 -1.401 18.673 1.00 95.06 117 GLN A O 1
ATOM 878 N N . ARG A 1 118 ? 7.190 0.578 19.376 1.00 95.69 118 ARG A N 1
ATOM 879 C CA . ARG A 1 118 ? 7.962 0.876 18.166 1.00 95.69 118 ARG A CA 1
ATOM 880 C C . ARG A 1 118 ? 9.326 0.193 18.273 1.00 95.69 118 ARG A C 1
ATOM 882 O O . ARG A 1 118 ? 10.115 0.560 19.137 1.00 95.69 118 ARG A O 1
ATOM 889 N N . THR A 1 119 ? 9.586 -0.801 17.428 1.00 94.88 119 THR A N 1
ATOM 890 C CA . THR A 1 119 ? 10.801 -1.637 17.487 1.00 94.88 119 THR A CA 1
ATOM 891 C C . THR A 1 119 ? 11.903 -1.177 16.548 1.00 94.88 119 THR A C 1
ATOM 893 O O . THR A 1 119 ? 13.075 -1.440 16.802 1.00 94.88 119 THR A O 1
ATOM 896 N N . ALA A 1 120 ? 11.542 -0.480 15.472 1.00 95.19 120 ALA A N 1
ATOM 897 C CA . ALA A 1 120 ? 12.491 0.132 14.558 1.00 95.19 120 ALA A CA 1
ATOM 898 C C . ALA A 1 120 ? 11.966 1.479 14.068 1.00 95.19 120 ALA A C 1
ATOM 900 O O . ALA A 1 120 ? 10.756 1.689 13.932 1.00 95.19 120 ALA A O 1
ATOM 901 N N . ASP A 1 121 ? 12.883 2.391 13.777 1.00 95.62 121 ASP A N 1
ATOM 902 C CA . ASP A 1 121 ? 12.565 3.694 13.225 1.00 95.62 121 ASP A CA 1
ATOM 903 C C . ASP A 1 121 ? 13.731 4.287 12.444 1.00 95.62 121 ASP A C 1
ATOM 905 O O . ASP A 1 121 ? 14.872 3.826 12.508 1.00 95.62 121 ASP A O 1
ATOM 909 N N . GLY A 1 122 ? 13.426 5.325 11.678 1.00 94.12 122 GLY A N 1
ATOM 910 C CA . GLY A 1 122 ? 14.438 6.100 10.997 1.00 94.12 122 GLY A CA 1
ATOM 911 C C . GLY A 1 122 ? 13.870 7.367 10.386 1.00 94.12 122 GLY A C 1
ATOM 912 O O . GLY A 1 122 ? 12.661 7.594 10.329 1.00 94.12 122 GLY A O 1
ATOM 913 N N . ARG A 1 123 ? 14.780 8.210 9.906 1.00 94.12 123 ARG A N 1
ATOM 914 C CA . ARG A 1 123 ? 14.469 9.472 9.231 1.00 94.12 123 ARG A CA 1
ATOM 915 C C . ARG A 1 123 ? 14.969 9.417 7.795 1.00 94.12 123 ARG A C 1
ATOM 917 O O . ARG A 1 123 ? 15.978 8.772 7.519 1.00 94.12 123 ARG A O 1
ATOM 924 N N . PHE A 1 124 ? 14.273 10.107 6.900 1.00 91.81 124 PHE A N 1
ATOM 925 C CA . PHE A 1 124 ? 14.689 10.271 5.512 1.00 91.81 124 PHE A CA 1
ATOM 926 C C . PHE A 1 124 ? 15.279 11.663 5.291 1.00 91.81 124 PHE A C 1
ATOM 928 O O . PHE A 1 124 ? 16.474 11.872 5.460 1.00 91.81 124 PHE A O 1
ATOM 935 N N . ASP A 1 125 ? 14.437 12.618 4.915 1.00 92.50 125 ASP A N 1
ATOM 936 C CA . ASP A 1 125 ? 14.814 13.975 4.536 1.00 92.50 125 ASP A CA 1
ATOM 937 C C . ASP A 1 125 ? 13.727 14.965 4.990 1.00 92.50 125 ASP A C 1
ATOM 939 O O . ASP A 1 125 ? 12.794 14.604 5.708 1.00 92.50 125 ASP A O 1
ATOM 943 N N . THR A 1 126 ? 13.847 16.231 4.607 1.00 94.12 126 THR A N 1
ATOM 944 C CA . THR A 1 126 ? 12.890 17.297 4.943 1.00 94.12 126 THR A CA 1
ATOM 945 C C . THR A 1 126 ? 11.923 17.616 3.800 1.00 94.12 126 THR A C 1
ATOM 947 O O . THR A 1 126 ? 11.270 18.663 3.816 1.00 94.12 126 THR A O 1
ATOM 950 N N . SER A 1 127 ? 11.812 16.733 2.800 1.00 93.75 127 SER A N 1
ATOM 951 C CA . SER A 1 127 ? 10.951 16.969 1.640 1.00 93.75 127 SER A CA 1
ATOM 952 C C . SER A 1 127 ? 9.481 17.020 2.058 1.00 93.75 127 SER A C 1
ATOM 954 O O . SER A 1 127 ? 9.057 16.302 2.968 1.00 93.75 127 SER A O 1
ATOM 956 N N . PRO A 1 128 ? 8.660 17.862 1.412 1.00 91.50 128 PRO A N 1
ATOM 957 C CA . PRO A 1 128 ? 7.302 18.092 1.871 1.00 91.50 128 PRO A CA 1
ATOM 958 C C . PRO A 1 128 ? 6.300 17.013 1.440 1.00 91.50 128 PRO A C 1
ATOM 960 O O . PRO A 1 128 ? 5.232 16.952 2.055 1.00 91.50 128 PRO A O 1
ATOM 963 N N . GLY A 1 129 ? 6.607 16.228 0.404 1.00 91.56 129 GLY A N 1
ATOM 964 C CA . GLY A 1 129 ? 5.721 15.214 -0.166 1.00 91.56 129 GLY A CA 1
ATOM 965 C C . GLY A 1 129 ? 5.598 13.978 0.719 1.00 91.56 129 GLY A C 1
ATOM 966 O O . GLY A 1 129 ? 6.605 13.449 1.196 1.00 91.56 129 GLY A O 1
ATOM 967 N N . ILE A 1 130 ? 4.366 13.518 0.940 1.00 92.44 130 ILE A N 1
ATOM 968 C CA . ILE A 1 130 ? 4.101 12.278 1.674 1.00 92.44 130 ILE A CA 1
ATOM 969 C C . ILE A 1 130 ? 4.680 11.080 0.914 1.00 92.44 130 ILE A C 1
ATOM 971 O O . ILE A 1 130 ? 4.680 11.072 -0.318 1.00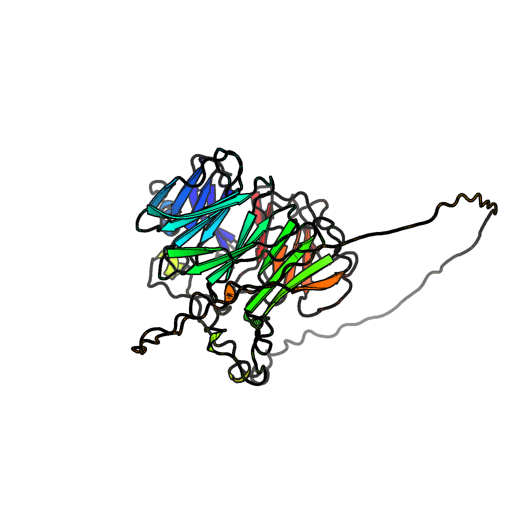 92.44 130 ILE A O 1
ATOM 975 N N . LEU A 1 131 ? 5.215 10.112 1.656 1.00 94.81 131 LEU A N 1
ATOM 976 C CA . LEU A 1 131 ? 5.727 8.857 1.114 1.00 94.81 131 LEU A CA 1
ATOM 977 C C . LEU A 1 131 ? 4.620 7.810 1.178 1.00 94.81 131 LEU A C 1
ATOM 979 O O . LEU A 1 131 ? 4.109 7.545 2.262 1.00 94.81 131 LEU A O 1
ATOM 983 N N . THR A 1 132 ? 4.301 7.195 0.048 1.00 95.06 132 THR A N 1
ATOM 984 C CA . THR A 1 132 ? 3.349 6.088 -0.040 1.00 95.06 132 THR A CA 1
ATOM 985 C C . THR A 1 132 ? 4.096 4.756 0.062 1.00 95.06 132 THR A C 1
ATOM 987 O O . THR A 1 132 ? 4.993 4.506 -0.753 1.00 95.06 132 THR A O 1
ATOM 990 N N . PRO A 1 133 ? 3.787 3.916 1.070 1.00 96.06 133 PRO A N 1
ATOM 991 C CA . PRO A 1 133 ? 4.373 2.592 1.208 1.00 96.06 133 PRO A CA 1
ATOM 992 C C . PRO A 1 133 ? 3.714 1.565 0.283 1.00 96.06 133 PRO A C 1
ATOM 994 O O . PRO A 1 133 ? 2.494 1.488 0.191 1.00 96.06 133 PRO A O 1
ATOM 997 N N . HIS A 1 134 ? 4.532 0.726 -0.348 1.00 95.25 134 HIS A N 1
ATOM 998 C CA . HIS A 1 134 ? 4.101 -0.419 -1.142 1.00 95.25 134 HIS A CA 1
ATOM 999 C C . HIS A 1 134 ? 4.887 -1.655 -0.702 1.00 95.25 134 HIS A C 1
ATOM 1001 O O . HIS A 1 134 ? 6.090 -1.755 -0.955 1.00 95.25 134 HIS A O 1
ATOM 1007 N N . TYR A 1 135 ? 4.220 -2.573 -0.002 1.00 95.38 135 TYR A N 1
ATOM 1008 C CA . TYR A 1 135 ? 4.848 -3.760 0.576 1.00 95.38 135 TYR A CA 1
ATOM 1009 C C . TYR A 1 135 ? 4.677 -4.994 -0.307 1.00 95.38 135 TYR A C 1
ATOM 1011 O O . TYR A 1 135 ? 3.573 -5.309 -0.748 1.00 95.38 135 TYR A O 1
ATOM 1019 N N . ASP A 1 136 ? 5.771 -5.714 -0.513 1.00 93.31 136 ASP A N 1
ATOM 1020 C CA . ASP A 1 136 ? 5.797 -7.032 -1.122 1.00 93.31 136 ASP A CA 1
ATOM 1021 C C . ASP A 1 136 ? 5.988 -8.101 -0.037 1.00 93.31 136 ASP A C 1
ATOM 1023 O O . ASP A 1 136 ? 7.091 -8.306 0.476 1.00 93.31 136 ASP A O 1
ATOM 1027 N N . ALA A 1 137 ? 4.895 -8.787 0.303 1.00 89.88 137 ALA A N 1
ATOM 1028 C CA . ALA A 1 137 ? 4.864 -9.783 1.371 1.00 89.88 137 ALA A CA 1
ATOM 1029 C C . ALA A 1 137 ? 5.720 -11.023 1.092 1.00 89.88 137 ALA A C 1
ATOM 1031 O O . ALA A 1 137 ? 6.121 -11.699 2.035 1.00 89.88 137 ALA A O 1
ATOM 1032 N N . ASP A 1 138 ? 6.020 -11.312 -0.174 1.00 88.56 138 ASP A N 1
ATOM 1033 C CA . ASP A 1 138 ? 6.743 -12.530 -0.536 1.00 88.56 138 ASP A CA 1
ATOM 1034 C C . ASP A 1 138 ? 8.259 -12.354 -0.378 1.00 88.56 138 ASP A C 1
ATOM 1036 O O . ASP A 1 138 ? 8.957 -13.308 -0.060 1.00 88.56 138 ASP A O 1
ATOM 1040 N N . THR A 1 139 ? 8.786 -11.141 -0.577 1.00 89.25 139 THR A N 1
ATOM 1041 C CA . THR A 1 139 ? 10.232 -10.857 -0.430 1.00 89.25 139 THR A CA 1
ATOM 1042 C C . THR A 1 139 ? 10.576 -10.021 0.796 1.00 89.25 139 THR A C 1
ATOM 1044 O O . THR A 1 139 ? 11.752 -9.834 1.099 1.00 89.25 139 THR A O 1
ATOM 1047 N N . GLY A 1 140 ? 9.574 -9.464 1.480 1.00 91.69 140 GLY A N 1
ATOM 1048 C CA . GLY A 1 140 ? 9.787 -8.521 2.574 1.00 91.69 140 GLY A CA 1
ATOM 1049 C C . GLY A 1 140 ? 10.264 -7.139 2.114 1.00 91.69 140 GLY A C 1
ATOM 1050 O O . GLY A 1 140 ? 10.656 -6.322 2.948 1.00 91.69 140 GLY A O 1
ATOM 1051 N N . MET A 1 141 ? 10.238 -6.842 0.812 1.00 92.50 141 MET A N 1
ATOM 1052 C CA . MET A 1 141 ? 10.621 -5.532 0.292 1.00 92.50 141 MET A CA 1
ATOM 1053 C C . MET A 1 141 ? 9.492 -4.514 0.473 1.00 92.50 141 MET A C 1
ATOM 1055 O O . MET A 1 141 ? 8.346 -4.746 0.097 1.00 92.50 141 MET A O 1
ATOM 1059 N N . LEU A 1 142 ? 9.826 -3.345 1.009 1.00 95.50 142 LEU A N 1
ATOM 1060 C CA . LEU A 1 142 ? 8.910 -2.224 1.176 1.00 95.50 142 LEU A CA 1
ATOM 1061 C C . LEU A 1 142 ? 9.411 -1.027 0.375 1.00 95.50 142 LEU A C 1
ATOM 1063 O O . LEU A 1 142 ? 10.428 -0.433 0.725 1.00 95.50 142 LEU A O 1
ATOM 1067 N N . PHE A 1 143 ? 8.683 -0.643 -0.665 1.00 95.44 143 PHE A N 1
ATOM 1068 C CA . PHE A 1 143 ? 9.000 0.509 -1.502 1.00 95.44 143 PHE A CA 1
ATOM 1069 C C . PHE A 1 143 ? 8.278 1.757 -1.006 1.00 95.44 143 PHE A C 1
ATOM 1071 O O . PHE A 1 143 ? 7.136 1.690 -0.568 1.00 95.44 143 PHE A O 1
ATOM 1078 N N . LEU A 1 144 ? 8.943 2.903 -1.088 1.00 95.31 144 LEU A N 1
ATOM 1079 C CA . LEU A 1 144 ? 8.422 4.202 -0.691 1.00 95.31 144 LEU A CA 1
ATOM 1080 C C . LEU A 1 144 ? 8.540 5.159 -1.874 1.00 95.31 144 LEU A C 1
ATOM 1082 O O . LEU A 1 144 ? 9.647 5.435 -2.354 1.00 95.31 144 LEU A O 1
ATOM 1086 N N . VAL A 1 145 ? 7.398 5.679 -2.318 1.00 94.50 145 VAL A N 1
ATOM 1087 C CA . VAL A 1 145 ? 7.312 6.652 -3.412 1.00 94.50 145 VAL A CA 1
ATOM 1088 C C . VAL A 1 145 ? 6.748 7.954 -2.867 1.00 94.50 145 VAL A C 1
ATOM 1090 O O . VAL A 1 145 ? 5.673 7.972 -2.279 1.00 94.50 145 VAL A O 1
ATOM 1093 N N . GLY A 1 146 ? 7.497 9.044 -3.023 1.00 93.25 146 GLY A N 1
ATOM 1094 C CA . GLY A 1 146 ? 7.078 10.368 -2.577 1.00 93.25 146 GLY A CA 1
ATOM 1095 C C . GLY A 1 146 ? 6.436 11.171 -3.695 1.00 93.25 146 GLY A C 1
ATOM 1096 O O . GLY A 1 146 ? 6.982 11.247 -4.795 1.00 93.25 146 GLY A O 1
ATOM 1097 N N . ARG A 1 147 ? 5.314 11.836 -3.409 1.00 91.25 147 ARG A N 1
ATOM 1098 C CA . ARG A 1 147 ? 4.724 12.792 -4.356 1.00 91.25 147 ARG A CA 1
ATOM 1099 C C . ARG A 1 147 ? 5.670 13.984 -4.547 1.00 91.25 147 ARG A C 1
ATOM 1101 O O . ARG A 1 147 ? 5.933 14.723 -3.600 1.00 91.25 147 ARG A O 1
ATOM 1108 N N . GLY A 1 148 ? 6.158 14.174 -5.767 1.00 91.69 148 GLY A N 1
ATOM 1109 C CA . GLY A 1 148 ? 7.160 15.170 -6.146 1.00 91.69 148 GLY A CA 1
ATOM 1110 C C . GLY A 1 148 ? 8.610 14.684 -6.049 1.00 91.69 148 GLY A C 1
ATOM 1111 O O . GLY A 1 148 ? 9.507 15.413 -6.467 1.00 91.69 148 GLY A O 1
ATOM 1112 N N . ASP A 1 149 ? 8.860 13.471 -5.549 1.00 93.81 149 ASP A N 1
ATOM 1113 C CA . ASP A 1 149 ? 10.217 12.930 -5.458 1.00 93.81 149 ASP A CA 1
ATOM 1114 C C . ASP A 1 149 ? 10.683 12.398 -6.817 1.00 93.81 149 ASP A C 1
ATOM 1116 O O . ASP A 1 149 ? 9.903 11.836 -7.580 1.00 93.81 149 ASP A O 1
ATOM 1120 N N . ALA A 1 150 ? 11.981 12.522 -7.096 1.00 93.19 150 ALA A N 1
ATOM 1121 C CA . ALA A 1 150 ? 12.641 11.940 -8.271 1.00 93.19 150 ALA A CA 1
ATOM 1122 C C . ALA A 1 150 ? 13.457 10.679 -7.917 1.00 93.19 150 ALA A C 1
ATOM 1124 O O . ALA A 1 150 ? 14.463 10.353 -8.548 1.00 93.19 150 ALA A O 1
ATOM 1125 N N . GLN A 1 151 ? 13.069 9.982 -6.848 1.00 92.06 151 GLN A N 1
ATOM 1126 C CA . GLN A 1 151 ? 13.733 8.765 -6.390 1.00 92.06 151 GLN A CA 1
ATOM 1127 C C . GLN A 1 151 ? 12.747 7.831 -5.690 1.00 92.06 151 GLN A C 1
ATOM 1129 O O . GLN A 1 151 ? 11.814 8.283 -5.029 1.00 92.06 151 GLN A O 1
ATOM 1134 N N . ILE A 1 152 ? 13.002 6.531 -5.790 1.00 93.19 152 ILE A N 1
ATOM 1135 C CA . ILE A 1 152 ? 12.299 5.488 -5.045 1.00 93.19 152 ILE A CA 1
ATOM 1136 C C . ILE A 1 152 ? 13.222 5.014 -3.935 1.00 93.19 152 ILE A C 1
ATOM 1138 O O . ILE A 1 152 ? 14.360 4.609 -4.186 1.00 93.19 152 ILE A O 1
ATOM 1142 N N . ARG A 1 153 ? 12.725 5.040 -2.703 1.00 92.00 153 ARG A N 1
ATOM 1143 C CA . ARG A 1 153 ? 13.419 4.461 -1.550 1.00 92.00 153 ARG A CA 1
ATOM 1144 C C . ARG A 1 153 ? 12.818 3.094 -1.275 1.00 92.00 153 ARG A C 1
ATOM 1146 O O . ARG A 1 153 ? 11.658 2.861 -1.596 1.00 92.00 153 ARG A O 1
ATOM 1153 N N . TRP A 1 154 ? 13.569 2.202 -0.649 1.00 91.81 154 TRP A N 1
ATOM 1154 C CA . TRP A 1 154 ? 12.980 0.972 -0.142 1.00 91.81 154 TRP A CA 1
ATOM 1155 C C . TRP A 1 154 ? 13.743 0.412 1.055 1.00 91.81 154 TRP A C 1
ATOM 1157 O O . TRP A 1 154 ? 14.908 0.746 1.300 1.00 91.81 154 TRP A O 1
ATOM 1167 N N . LEU A 1 155 ? 13.044 -0.419 1.818 1.00 93.19 155 LEU A N 1
ATOM 1168 C CA . LEU A 1 155 ? 13.515 -1.088 3.017 1.00 93.19 155 LEU A CA 1
ATOM 1169 C C . LEU A 1 155 ? 13.314 -2.593 2.856 1.00 93.19 155 LEU A C 1
ATOM 1171 O O . LEU A 1 155 ? 12.372 -3.035 2.205 1.00 93.19 155 LEU A O 1
ATOM 1175 N N . GLU A 1 156 ? 14.188 -3.364 3.481 1.00 92.69 156 GLU A N 1
ATOM 1176 C CA . GLU A 1 156 ? 13.991 -4.793 3.700 1.00 92.69 156 GLU A CA 1
ATOM 1177 C C . GLU A 1 156 ? 13.411 -4.975 5.105 1.00 92.69 156 GLU A C 1
ATOM 1179 O O . GLU A 1 156 ? 14.010 -4.527 6.089 1.00 92.69 156 GLU A O 1
ATOM 1184 N N . ILE A 1 157 ? 12.218 -5.562 5.190 1.00 93.44 157 ILE A N 1
ATOM 1185 C CA . ILE A 1 157 ? 11.517 -5.837 6.442 1.00 93.44 157 ILE A CA 1
ATOM 1186 C C . ILE A 1 157 ? 11.767 -7.295 6.823 1.00 93.44 157 ILE A C 1
ATOM 1188 O O . ILE A 1 157 ? 11.274 -8.211 6.169 1.00 93.44 157 ILE A O 1
ATOM 1192 N N . ASP A 1 158 ? 12.505 -7.500 7.911 1.00 92.12 158 ASP A N 1
ATOM 1193 C CA . ASP A 1 158 ? 12.667 -8.801 8.555 1.00 92.12 158 ASP A CA 1
ATOM 1194 C C . ASP A 1 158 ? 11.512 -8.980 9.548 1.00 92.12 158 ASP A C 1
ATOM 1196 O O . ASP A 1 158 ? 11.562 -8.513 10.692 1.00 92.12 158 ASP A O 1
ATOM 1200 N N . SER A 1 159 ? 10.441 -9.628 9.088 1.00 88.31 159 SER A N 1
ATOM 1201 C CA . SER A 1 159 ? 9.249 -9.903 9.895 1.00 88.31 159 SER A CA 1
ATOM 1202 C C . SER A 1 159 ? 9.511 -10.897 11.031 1.00 88.31 159 SER A C 1
ATOM 1204 O O . SER A 1 159 ? 8.767 -10.894 12.009 1.00 88.31 159 SER A O 1
ATOM 1206 N N . ALA A 1 160 ? 10.566 -11.713 10.964 1.00 89.50 160 ALA A N 1
ATOM 1207 C CA . ALA A 1 160 ? 10.910 -12.627 12.050 1.00 89.50 160 ALA A CA 1
ATOM 1208 C C . ALA A 1 160 ? 11.539 -11.871 13.228 1.00 89.50 160 ALA A C 1
ATOM 1210 O O . ALA A 1 160 ? 11.243 -12.157 14.387 1.00 89.50 160 ALA A O 1
ATOM 1211 N N . ARG A 1 161 ? 12.388 -10.878 12.938 1.00 88.88 161 ARG A N 1
ATOM 1212 C CA . ARG A 1 161 ? 13.079 -10.079 13.966 1.00 88.88 161 ARG A CA 1
ATOM 1213 C C . ARG A 1 161 ? 12.395 -8.761 14.310 1.00 88.88 161 ARG A C 1
ATOM 1215 O O . ARG A 1 161 ? 12.802 -8.116 15.271 1.00 88.88 161 ARG A O 1
ATOM 1222 N N . GLY A 1 162 ? 11.403 -8.334 13.530 1.00 90.25 162 GLY A N 1
ATOM 1223 C CA . GLY A 1 162 ? 10.803 -7.007 13.686 1.00 90.25 162 GLY A CA 1
ATOM 1224 C C . GLY A 1 162 ? 11.790 -5.885 13.385 1.00 90.25 162 GLY A C 1
ATOM 1225 O O . GLY A 1 162 ? 11.774 -4.850 14.053 1.00 90.25 162 GLY A O 1
ATOM 1226 N N . ALA A 1 163 ? 12.675 -6.113 12.413 1.00 92.31 163 ALA A N 1
ATOM 1227 C CA . ALA A 1 163 ? 13.695 -5.164 11.997 1.00 92.31 163 ALA A CA 1
ATOM 1228 C C . ALA A 1 163 ? 13.387 -4.636 10.594 1.00 92.31 163 ALA A C 1
ATOM 1230 O O . ALA A 1 163 ? 12.865 -5.346 9.738 1.00 92.31 163 ALA A O 1
ATOM 1231 N N . ALA A 1 164 ? 13.748 -3.382 10.348 1.00 92.69 164 ALA A N 1
ATOM 1232 C CA . ALA A 1 164 ? 13.591 -2.743 9.052 1.00 92.69 164 ALA A CA 1
ATOM 1233 C C . ALA A 1 164 ? 14.912 -2.092 8.657 1.00 92.69 164 ALA A C 1
ATOM 1235 O O . ALA A 1 164 ? 15.475 -1.281 9.391 1.00 92.69 164 ALA A O 1
ATOM 1236 N N . THR A 1 165 ? 15.411 -2.474 7.488 1.00 90.75 165 THR A N 1
ATOM 1237 C CA . THR A 1 165 ? 16.749 -2.119 7.032 1.00 90.75 165 THR A CA 1
ATOM 1238 C C . THR A 1 165 ? 16.650 -1.295 5.748 1.00 90.75 165 THR A C 1
ATOM 1240 O O . THR A 1 165 ? 16.327 -1.846 4.695 1.00 90.75 165 THR A O 1
ATOM 1243 N N . PRO A 1 166 ? 16.940 0.020 5.782 1.00 86.06 166 PRO A N 1
ATOM 1244 C CA . PRO A 1 166 ? 16.974 0.843 4.576 1.00 86.06 166 PRO A CA 1
ATOM 1245 C C . PRO A 1 166 ? 18.049 0.366 3.604 1.00 86.06 166 PRO A C 1
ATOM 1247 O O . PRO A 1 166 ? 19.172 0.054 4.018 1.00 86.06 166 PRO A O 1
ATOM 1250 N N . CYS A 1 167 ? 17.725 0.330 2.314 1.00 77.75 167 CYS A N 1
ATOM 1251 C CA . CYS A 1 167 ? 18.690 -0.040 1.284 1.00 77.75 167 CYS A CA 1
ATOM 1252 C C . CYS A 1 167 ? 19.705 1.069 1.008 1.00 77.75 167 CYS A C 1
ATOM 1254 O O . CYS A 1 167 ? 19.464 2.244 1.287 1.00 77.75 167 CYS A O 1
ATOM 1256 N N . PHE A 1 168 ? 20.875 0.670 0.501 1.00 69.31 168 PHE A N 1
ATOM 1257 C CA . PHE A 1 168 ? 22.055 1.537 0.464 1.00 69.31 168 PHE A CA 1
ATOM 1258 C C . PHE A 1 168 ? 21.894 2.736 -0.483 1.00 69.31 168 PHE A C 1
ATOM 1260 O O . PHE A 1 168 ? 22.344 3.831 -0.156 1.00 69.31 168 PHE A O 1
ATOM 1267 N N . GLN A 1 169 ? 21.233 2.551 -1.630 1.00 78.38 169 GLN A N 1
ATOM 1268 C CA . GLN A 1 169 ? 21.003 3.615 -2.607 1.00 78.38 169 GLN A CA 1
ATOM 1269 C C . GLN A 1 169 ? 19.544 3.632 -3.078 1.00 78.38 169 GLN A C 1
ATOM 1271 O O . GLN A 1 169 ? 19.047 2.611 -3.556 1.00 78.38 169 GLN A O 1
ATOM 1276 N N . PRO A 1 170 ? 18.852 4.782 -2.976 1.00 83.94 170 PRO A N 1
ATOM 1277 C CA . PRO A 1 170 ? 17.577 4.988 -3.646 1.00 83.94 170 PRO A CA 1
ATOM 1278 C C . PRO A 1 170 ? 17.718 4.824 -5.162 1.00 83.94 170 PRO A C 1
ATOM 1280 O O . PRO A 1 170 ? 18.734 5.196 -5.751 1.00 83.94 170 PRO A O 1
ATOM 1283 N N . THR A 1 171 ? 16.673 4.320 -5.809 1.00 88.81 171 THR A N 1
ATOM 1284 C CA . THR A 1 171 ? 16.615 4.268 -7.272 1.00 88.81 171 THR A CA 1
ATOM 1285 C C . THR A 1 171 ? 16.215 5.637 -7.800 1.00 88.81 171 THR A C 1
ATOM 1287 O O . THR A 1 171 ? 15.061 6.039 -7.658 1.00 88.81 171 THR A O 1
ATOM 1290 N N . ALA A 1 172 ? 17.161 6.360 -8.394 1.00 88.88 172 ALA A N 1
ATOM 1291 C CA . ALA A 1 172 ? 16.880 7.627 -9.057 1.00 88.88 172 ALA A CA 1
ATOM 1292 C C . ALA A 1 172 ? 16.026 7.409 -10.314 1.00 88.88 172 ALA A C 1
ATOM 1294 O O . ALA A 1 172 ? 16.235 6.462 -11.076 1.00 88.88 172 ALA A O 1
ATOM 1295 N N . VAL A 1 173 ? 15.084 8.316 -10.540 1.00 86.94 173 VAL A N 1
ATOM 1296 C CA . VAL A 1 173 ? 14.279 8.392 -11.759 1.00 86.94 173 VAL A CA 1
ATOM 1297 C C . VAL A 1 173 ? 14.443 9.784 -12.363 1.00 86.94 173 VAL A C 1
ATOM 1299 O O . VAL A 1 173 ? 14.530 10.778 -11.650 1.00 86.94 173 VAL A O 1
ATOM 1302 N N . ASN A 1 174 ? 14.485 9.879 -13.691 1.00 87.12 174 ASN A N 1
ATOM 1303 C CA . ASN A 1 174 ? 14.732 11.148 -14.395 1.00 87.12 174 ASN A CA 1
ATOM 1304 C C . ASN A 1 174 ? 13.492 12.063 -14.458 1.00 87.12 174 ASN A C 1
ATOM 1306 O O . ASN A 1 174 ? 13.421 12.958 -15.294 1.00 87.12 174 ASN A O 1
ATOM 1310 N N . THR A 1 175 ? 12.491 11.812 -13.617 1.00 89.31 175 THR A N 1
ATOM 1311 C CA . THR A 1 175 ? 11.228 12.547 -13.562 1.00 89.31 175 THR A CA 1
ATOM 1312 C C . THR A 1 175 ? 10.694 12.542 -12.135 1.00 89.31 175 THR A C 1
ATOM 1314 O O . THR A 1 175 ? 11.034 11.659 -11.348 1.00 89.31 175 THR A O 1
ATOM 1317 N N . THR A 1 176 ? 9.871 13.525 -11.785 1.00 92.62 176 THR A N 1
ATOM 1318 C CA . THR A 1 176 ? 9.208 13.561 -10.480 1.00 92.62 176 THR A CA 1
ATOM 1319 C C . THR A 1 176 ? 7.985 12.656 -10.491 1.00 92.62 176 THR A C 1
ATOM 1321 O O . THR A 1 176 ? 7.288 12.546 -11.496 1.00 92.62 176 THR A O 1
ATOM 1324 N N . LEU A 1 177 ? 7.727 11.983 -9.377 1.00 92.62 177 LEU A N 1
ATOM 1325 C CA . LEU A 1 177 ? 6.690 10.965 -9.259 1.00 92.62 177 LEU A CA 1
ATOM 1326 C C . LEU A 1 177 ? 5.439 11.522 -8.589 1.00 92.62 177 LEU A C 1
ATOM 1328 O O . LEU A 1 177 ? 5.505 12.464 -7.805 1.00 92.62 177 LEU A O 1
ATOM 1332 N N . VAL A 1 178 ? 4.287 10.925 -8.871 1.00 91.25 178 VAL A N 1
ATOM 1333 C CA . VAL A 1 178 ? 3.025 11.261 -8.192 1.00 91.25 178 VAL A CA 1
ATOM 1334 C C . VAL A 1 178 ? 2.347 10.039 -7.591 1.00 91.25 178 VAL A C 1
ATOM 1336 O O . VAL A 1 178 ? 1.795 10.140 -6.501 1.00 91.25 178 VAL A O 1
ATOM 1339 N N . ALA A 1 179 ? 2.437 8.898 -8.268 1.00 90.06 179 ALA A N 1
ATOM 1340 C CA . ALA A 1 179 ? 1.798 7.654 -7.873 1.00 90.06 179 ALA A CA 1
ATOM 1341 C C . ALA A 1 179 ? 2.635 6.451 -8.315 1.00 90.06 179 ALA A C 1
ATOM 1343 O O . ALA A 1 179 ? 3.460 6.548 -9.232 1.00 90.06 179 ALA A O 1
ATOM 1344 N N . ALA A 1 180 ? 2.398 5.309 -7.679 1.00 93.19 180 ALA A N 1
ATOM 1345 C CA . ALA A 1 180 ? 2.998 4.042 -8.055 1.00 93.19 180 ALA A CA 1
ATOM 1346 C C . ALA A 1 180 ? 2.077 2.870 -7.708 1.00 93.19 180 ALA A C 1
ATOM 1348 O O . ALA A 1 180 ? 1.248 2.964 -6.807 1.00 93.19 180 ALA A O 1
ATOM 1349 N N . ALA A 1 181 ? 2.262 1.746 -8.396 1.00 93.56 181 ALA A N 1
ATOM 1350 C CA . ALA A 1 181 ? 1.698 0.465 -7.984 1.00 93.56 181 ALA A CA 1
ATOM 1351 C C . ALA A 1 181 ? 2.724 -0.656 -8.144 1.00 93.56 181 ALA A C 1
ATOM 1353 O O . ALA A 1 181 ? 3.476 -0.700 -9.125 1.00 93.56 181 ALA A O 1
ATOM 1354 N N . LEU A 1 182 ? 2.724 -1.586 -7.188 1.00 93.06 182 LEU A N 1
ATOM 1355 C CA . LEU A 1 182 ? 3.447 -2.844 -7.320 1.00 93.06 182 LEU A CA 1
ATOM 1356 C C . LEU A 1 182 ? 2.752 -3.743 -8.336 1.00 93.06 182 LEU A C 1
ATOM 1358 O O . LEU A 1 182 ? 1.530 -3.881 -8.355 1.00 93.06 182 LEU A O 1
ATOM 1362 N N . VAL A 1 183 ? 3.556 -4.379 -9.176 1.00 91.25 183 VAL A N 1
ATOM 1363 C CA . VAL A 1 183 ? 3.092 -5.404 -10.101 1.00 91.25 183 VAL A CA 1
ATOM 1364 C C . VAL A 1 183 ? 3.016 -6.745 -9.369 1.00 91.25 183 VAL A C 1
ATOM 1366 O O . VAL A 1 183 ? 4.004 -7.135 -8.742 1.00 91.25 183 VAL A O 1
ATOM 1369 N N . PRO A 1 184 ? 1.896 -7.487 -9.478 1.00 88.44 184 PRO A N 1
ATOM 1370 C CA . PRO A 1 184 ? 1.779 -8.815 -8.888 1.00 88.44 184 PRO A CA 1
ATOM 1371 C C . PRO A 1 184 ? 2.873 -9.776 -9.366 1.00 88.44 184 PRO A C 1
ATOM 1373 O O . PRO A 1 184 ? 3.228 -9.798 -10.548 1.00 88.44 184 PRO A O 1
ATOM 1376 N N . LYS A 1 185 ? 3.346 -10.639 -8.461 1.00 88.38 185 LYS A N 1
ATOM 1377 C CA . LYS A 1 185 ? 4.456 -11.580 -8.694 1.00 88.38 185 LYS A CA 1
ATOM 1378 C C . LYS A 1 185 ? 4.313 -12.460 -9.928 1.00 88.38 185 LYS A C 1
ATOM 1380 O O . LYS A 1 185 ? 5.275 -12.688 -10.650 1.00 88.38 185 LYS A O 1
ATOM 1385 N N . TRP A 1 186 ? 3.092 -12.895 -10.200 1.00 84.50 186 TRP A N 1
ATOM 1386 C CA . TRP A 1 186 ? 2.707 -13.777 -11.302 1.00 84.50 186 TRP A CA 1
ATOM 1387 C C . TRP A 1 186 ? 3.025 -13.237 -12.701 1.00 84.50 186 TRP A C 1
ATOM 1389 O O . TRP A 1 186 ? 3.003 -13.994 -13.676 1.00 84.50 186 TRP A O 1
ATOM 1399 N N . GLN A 1 187 ? 3.282 -11.932 -12.795 1.00 85.12 187 GLN A N 1
ATOM 1400 C CA . GLN A 1 187 ? 3.607 -11.222 -14.028 1.00 85.12 187 GLN A CA 1
ATOM 1401 C C . GLN A 1 187 ? 5.061 -10.754 -14.106 1.00 85.12 187 GLN A C 1
ATOM 1403 O O . GLN A 1 187 ? 5.440 -10.092 -15.078 1.00 85.12 187 GLN A O 1
ATOM 1408 N N . LEU A 1 188 ? 5.855 -11.023 -13.075 1.00 90.19 188 LEU A N 1
ATOM 1409 C CA . LEU A 1 188 ? 7.279 -10.749 -13.123 1.00 90.19 188 LEU A CA 1
ATOM 1410 C C . LEU A 1 188 ? 7.964 -11.790 -14.004 1.00 90.19 188 LEU A C 1
ATOM 1412 O O . LEU A 1 188 ? 7.536 -12.942 -14.106 1.00 90.19 188 LEU A O 1
ATOM 1416 N N . ASP A 1 189 ? 9.049 -11.379 -14.642 1.00 90.75 189 ASP A N 1
ATOM 1417 C CA . ASP A 1 189 ? 9.942 -12.260 -15.371 1.00 90.75 189 ASP A CA 1
ATOM 1418 C C . ASP A 1 189 ? 10.847 -13.010 -14.383 1.00 90.75 189 ASP A C 1
ATOM 1420 O O . ASP A 1 189 ? 12.021 -12.683 -14.171 1.00 90.75 189 ASP A O 1
ATOM 1424 N N . VAL A 1 190 ? 10.257 -14.016 -13.732 1.00 92.00 190 VAL A N 1
ATOM 1425 C CA . VAL A 1 190 ? 10.916 -14.816 -12.690 1.00 92.00 190 VAL A CA 1
ATOM 1426 C C . VAL A 1 190 ? 12.146 -15.555 -13.215 1.00 92.00 190 VAL A C 1
ATOM 1428 O O . VAL A 1 190 ? 13.113 -15.749 -12.481 1.00 92.00 190 VAL A O 1
ATOM 1431 N N . MET A 1 191 ? 12.164 -15.901 -14.507 1.00 92.31 191 MET A N 1
ATOM 1432 C CA . MET A 1 191 ? 13.318 -16.549 -15.132 1.00 92.31 191 MET A CA 1
ATOM 1433 C C . MET A 1 191 ? 14.503 -15.592 -15.259 1.00 92.31 191 MET A C 1
ATOM 1435 O O . MET A 1 191 ? 15.641 -16.026 -15.136 1.00 92.31 191 MET A O 1
ATOM 1439 N N . GLN A 1 192 ? 14.264 -14.288 -15.424 1.00 91.75 192 GLN A N 1
ATOM 1440 C CA . GLN A 1 192 ? 15.313 -13.259 -15.444 1.00 91.75 192 GLN A CA 1
ATOM 1441 C C . GLN A 1 192 ? 15.632 -12.679 -14.053 1.00 91.75 192 GLN A C 1
ATOM 1443 O O . GLN A 1 192 ? 16.213 -11.593 -13.948 1.00 91.75 192 GLN A O 1
ATOM 1448 N N . GLY A 1 193 ? 15.239 -13.371 -12.977 1.00 90.69 193 GLY A N 1
ATOM 1449 C CA . GLY A 1 193 ? 15.500 -12.944 -11.601 1.00 90.69 193 GLY A CA 1
ATOM 1450 C C . GLY A 1 193 ? 14.804 -11.634 -11.226 1.00 90.69 193 GLY A C 1
ATOM 1451 O O . GLY A 1 193 ? 15.302 -10.901 -10.370 1.00 90.69 193 GLY A O 1
ATOM 1452 N N . GLU A 1 194 ? 13.691 -11.297 -11.884 1.00 93.06 194 GLU A N 1
ATOM 1453 C CA . GLU A 1 194 ? 12.901 -10.114 -11.554 1.00 93.06 194 GLU A CA 1
ATOM 1454 C C . GLU A 1 194 ? 12.092 -10.339 -10.281 1.00 93.06 194 GLU A C 1
ATOM 1456 O O . GLU A 1 194 ? 11.095 -11.055 -10.278 1.00 93.06 194 GLU A O 1
ATOM 1461 N N . VAL A 1 195 ? 12.517 -9.692 -9.198 1.00 92.31 195 VAL A N 1
ATOM 1462 C CA . VAL A 1 195 ? 11.903 -9.852 -7.877 1.00 92.31 195 VAL A CA 1
ATOM 1463 C C . VAL A 1 195 ? 10.833 -8.813 -7.598 1.00 92.31 195 VAL A C 1
ATOM 1465 O O . VAL A 1 195 ? 9.909 -9.099 -6.850 1.00 92.31 195 VAL A O 1
ATOM 1468 N N . ALA A 1 196 ? 10.888 -7.638 -8.217 1.00 92.94 196 ALA A N 1
ATOM 1469 C CA . ALA A 1 196 ? 9.828 -6.646 -8.098 1.00 92.94 196 ALA A CA 1
ATOM 1470 C C . ALA A 1 196 ? 9.756 -5.779 -9.351 1.00 92.94 196 ALA A C 1
ATOM 1472 O O . ALA A 1 196 ? 10.773 -5.483 -9.980 1.00 92.94 196 ALA A O 1
ATOM 1473 N N . ARG A 1 197 ? 8.551 -5.317 -9.675 1.00 92.69 197 ARG A N 1
ATOM 1474 C CA . ARG A 1 197 ? 8.330 -4.278 -10.677 1.00 92.69 197 ARG A CA 1
ATOM 1475 C C . ARG A 1 197 ? 7.349 -3.266 -10.121 1.00 92.69 197 ARG A C 1
ATOM 1477 O O . ARG A 1 197 ? 6.277 -3.639 -9.652 1.00 92.69 197 ARG A O 1
ATOM 1484 N N . LEU A 1 198 ? 7.715 -1.994 -10.187 1.00 93.94 198 LEU A N 1
ATOM 1485 C CA . LEU A 1 198 ? 6.821 -0.885 -9.880 1.00 93.94 198 LEU A CA 1
ATOM 1486 C C . LEU A 1 198 ? 6.417 -0.221 -11.187 1.00 93.94 198 LEU A C 1
ATOM 1488 O O . LEU A 1 198 ? 7.265 0.033 -12.035 1.00 93.94 198 LEU A O 1
ATOM 1492 N N . LEU A 1 199 ? 5.136 0.073 -11.352 1.00 92.69 199 LEU A N 1
ATOM 1493 C CA . LEU A 1 199 ? 4.661 0.972 -12.396 1.00 92.69 199 LEU A CA 1
ATOM 1494 C C . LEU A 1 199 ? 4.536 2.359 -11.785 1.00 92.69 199 LEU A C 1
ATOM 1496 O O . LEU A 1 199 ? 3.771 2.541 -10.841 1.00 92.69 199 LEU A O 1
ATOM 1500 N N . LEU A 1 200 ? 5.313 3.307 -12.298 1.00 92.69 200 LEU A N 1
ATOM 1501 C CA . LEU A 1 200 ? 5.333 4.672 -11.796 1.00 92.69 200 LEU A CA 1
ATOM 1502 C C . LEU A 1 200 ? 4.552 5.598 -12.713 1.00 92.69 200 LEU A C 1
ATOM 1504 O O . LEU A 1 200 ? 4.664 5.506 -13.937 1.00 92.69 200 LEU A O 1
ATOM 1508 N N . VAL A 1 201 ? 3.841 6.537 -12.100 1.00 92.19 201 VAL A N 1
ATOM 1509 C CA . VAL A 1 201 ? 3.228 7.671 -12.783 1.00 92.19 201 VAL A CA 1
ATOM 1510 C C . VAL A 1 201 ? 4.110 8.897 -12.531 1.00 92.19 201 VAL A C 1
ATOM 1512 O O . VAL A 1 201 ? 4.291 9.289 -11.370 1.00 92.19 201 VAL A O 1
ATOM 1515 N N . PRO A 1 202 ? 4.695 9.503 -13.576 1.00 91.06 202 PRO A N 1
ATOM 1516 C CA . PRO A 1 202 ? 5.328 10.809 -13.491 1.00 91.06 202 PRO A CA 1
ATOM 1517 C C . PRO A 1 202 ? 4.305 11.899 -13.166 1.00 91.06 202 PRO A C 1
ATOM 1519 O O . PRO A 1 202 ? 3.163 11.846 -13.615 1.00 91.06 202 PRO A O 1
ATOM 1522 N N . LEU A 1 203 ? 4.726 12.944 -12.458 1.00 89.69 203 LEU A N 1
ATOM 1523 C CA . LEU A 1 203 ? 3.890 14.108 -12.159 1.00 89.69 203 LEU A CA 1
ATOM 1524 C C . LEU A 1 203 ? 3.435 14.837 -13.431 1.00 89.69 203 LEU A C 1
ATOM 1526 O O . LEU A 1 203 ? 2.343 15.399 -13.452 1.00 89.69 203 LEU A O 1
ATOM 1530 N N . ALA A 1 204 ? 4.255 14.798 -14.487 1.00 87.56 204 ALA A N 1
ATOM 1531 C CA . ALA A 1 204 ? 3.904 15.326 -15.803 1.00 87.56 204 ALA A CA 1
ATOM 1532 C C . ALA A 1 204 ? 2.694 14.610 -16.427 1.00 87.56 204 ALA A C 1
ATOM 1534 O O . ALA A 1 204 ? 2.015 15.204 -17.261 1.00 87.56 204 ALA A O 1
ATOM 1535 N N . GLY A 1 205 ? 2.410 13.367 -16.012 1.00 84.44 205 GLY A N 1
ATOM 1536 C CA . GLY A 1 205 ? 1.290 12.588 -16.525 1.00 84.44 205 GLY A CA 1
ATOM 1537 C C . GLY A 1 205 ? 1.376 12.402 -18.036 1.00 84.44 205 GLY A C 1
ATOM 1538 O O . GLY A 1 205 ? 0.415 12.687 -18.735 1.00 84.44 205 GLY A O 1
ATOM 1539 N N . ASP A 1 206 ? 2.545 12.023 -18.547 1.00 86.56 206 ASP A N 1
ATOM 1540 C CA . ASP A 1 206 ? 2.828 11.852 -19.975 1.00 86.56 206 ASP A CA 1
ATOM 1541 C C . ASP A 1 206 ? 3.180 10.405 -20.346 1.00 86.56 206 ASP A C 1
ATOM 1543 O O . ASP A 1 206 ? 3.052 10.019 -21.507 1.00 86.56 206 ASP A O 1
ATOM 1547 N N . ALA A 1 207 ? 3.563 9.583 -19.370 1.00 88.75 207 ALA A N 1
ATOM 1548 C CA . ALA A 1 207 ? 3.955 8.192 -19.561 1.00 88.75 207 ALA A CA 1
ATOM 1549 C C . ALA A 1 207 ? 3.659 7.341 -18.315 1.00 88.75 207 ALA A C 1
ATOM 1551 O O . ALA A 1 207 ? 3.382 7.865 -17.238 1.00 88.75 207 ALA A O 1
ATOM 1552 N N . LEU A 1 208 ? 3.776 6.018 -18.439 1.00 89.31 208 LEU A N 1
ATOM 1553 C CA . LEU A 1 208 ? 4.014 5.133 -17.296 1.00 89.31 208 LEU A CA 1
ATOM 1554 C C . LEU A 1 208 ? 5.427 4.572 -17.399 1.00 89.31 208 LEU A C 1
ATOM 1556 O O . LEU A 1 208 ? 5.837 4.051 -18.441 1.00 89.31 208 LEU A O 1
ATOM 1560 N N . VAL A 1 209 ? 6.159 4.640 -16.290 1.00 90.50 209 VAL A N 1
ATOM 1561 C CA . VAL A 1 209 ? 7.567 4.244 -16.221 1.00 90.50 209 VAL A CA 1
ATOM 1562 C C . VAL A 1 209 ? 7.698 3.004 -15.339 1.00 90.50 209 VAL A C 1
ATOM 1564 O O . VAL A 1 209 ? 7.714 3.123 -14.111 1.00 90.50 209 VAL A O 1
ATOM 1567 N N . PRO A 1 210 ? 7.779 1.792 -15.919 1.00 91.19 210 PRO A N 1
ATOM 1568 C CA . PRO A 1 210 ? 8.158 0.616 -15.157 1.00 91.19 210 PRO A CA 1
ATOM 1569 C C . PRO A 1 210 ? 9.571 0.729 -14.589 1.00 91.19 210 PRO A C 1
ATOM 1571 O O . PRO A 1 210 ? 10.529 0.999 -15.317 1.00 91.19 210 PRO A O 1
ATOM 1574 N N . VAL A 1 211 ? 9.710 0.427 -13.303 1.00 92.56 211 VAL A N 1
ATOM 1575 C CA . VAL A 1 211 ? 10.987 0.214 -12.627 1.00 92.56 211 VAL A CA 1
ATOM 1576 C C . VAL A 1 211 ? 11.094 -1.249 -12.250 1.00 92.56 211 VAL A C 1
ATOM 1578 O O . VAL A 1 211 ? 10.355 -1.747 -11.405 1.00 92.56 211 VAL A O 1
ATOM 1581 N N . THR A 1 212 ? 12.024 -1.930 -12.908 1.00 91.81 212 THR A N 1
ATOM 1582 C CA . THR A 1 212 ? 12.255 -3.367 -12.749 1.00 91.81 212 THR A CA 1
ATOM 1583 C C . THR A 1 212 ? 13.433 -3.606 -11.813 1.00 91.81 212 THR A C 1
ATOM 1585 O O . THR A 1 212 ? 14.522 -3.071 -12.034 1.00 91.81 212 THR A O 1
ATOM 1588 N N . VAL A 1 213 ? 13.232 -4.426 -10.784 1.00 91.62 213 VAL A N 1
ATOM 1589 C CA . VAL A 1 213 ? 14.246 -4.821 -9.804 1.00 91.62 213 VAL A CA 1
ATOM 1590 C C . VAL A 1 213 ? 14.631 -6.273 -10.063 1.00 91.62 213 VAL A C 1
ATOM 1592 O O . VAL A 1 213 ? 13.803 -7.177 -9.949 1.00 91.62 213 VAL A O 1
ATOM 1595 N N . ARG A 1 214 ? 15.898 -6.499 -10.422 1.00 91.06 214 ARG A N 1
ATOM 1596 C CA . ARG A 1 214 ? 16.438 -7.828 -10.738 1.00 91.06 214 ARG A CA 1
ATOM 1597 C C . ARG A 1 214 ? 17.588 -8.187 -9.819 1.00 91.06 214 ARG A C 1
ATOM 1599 O O . ARG A 1 214 ? 18.485 -7.370 -9.620 1.00 91.06 214 ARG A O 1
ATOM 1606 N N . VAL A 1 215 ? 17.591 -9.424 -9.333 1.00 90.56 215 VAL A N 1
ATOM 1607 C CA . VAL A 1 215 ? 18.739 -10.001 -8.633 1.00 90.56 215 VAL A CA 1
ATOM 1608 C C . VAL A 1 215 ? 19.715 -10.555 -9.672 1.00 90.56 215 VAL A C 1
ATOM 1610 O O . VAL A 1 215 ? 19.340 -11.455 -10.425 1.00 90.56 215 VAL A O 1
ATOM 1613 N N . PRO A 1 216 ? 20.965 -10.067 -9.731 1.00 89.69 216 PRO A N 1
ATOM 1614 C CA . PRO A 1 216 ? 21.944 -10.589 -10.673 1.00 89.69 216 PRO A CA 1
ATOM 1615 C C . PRO A 1 216 ? 22.328 -12.035 -10.322 1.00 89.69 216 PRO A C 1
ATOM 1617 O O . PRO A 1 216 ? 22.766 -12.322 -9.208 1.00 89.69 216 PRO A O 1
ATOM 1620 N N . ARG A 1 217 ? 22.206 -12.950 -11.290 1.00 88.25 217 ARG A N 1
ATOM 1621 C CA . ARG A 1 217 ? 22.615 -14.360 -11.179 1.00 88.25 217 ARG A CA 1
ATOM 1622 C C . ARG A 1 217 ? 23.611 -14.740 -12.270 1.00 88.25 217 ARG A C 1
ATOM 1624 O O . ARG A 1 217 ? 23.707 -14.088 -13.306 1.00 88.25 217 ARG A O 1
ATOM 1631 N N . ARG A 1 218 ? 24.370 -15.816 -12.022 1.00 87.00 218 ARG A N 1
ATOM 1632 C CA . ARG A 1 218 ? 25.352 -16.359 -12.982 1.00 87.00 218 ARG A CA 1
ATOM 1633 C C . ARG A 1 218 ? 24.693 -17.011 -14.202 1.00 87.00 218 ARG A C 1
ATOM 1635 O O . ARG A 1 218 ? 25.293 -17.032 -15.267 1.00 87.00 218 ARG A O 1
ATOM 1642 N N . SER A 1 219 ? 23.496 -17.564 -14.033 1.00 89.50 219 SER A N 1
ATOM 1643 C CA . SER A 1 219 ? 22.716 -18.229 -15.078 1.00 89.50 219 SER A CA 1
ATOM 1644 C C . SER A 1 219 ? 21.235 -17.997 -14.808 1.00 89.50 219 SER A C 1
ATOM 1646 O O . SER A 1 219 ? 20.848 -18.022 -13.646 1.00 89.50 219 SER A O 1
ATOM 1648 N N . TYR A 1 220 ? 20.453 -17.814 -15.874 1.00 89.69 220 TYR A N 1
ATOM 1649 C CA . TYR A 1 220 ? 18.993 -17.621 -15.868 1.00 89.69 220 TYR A CA 1
ATOM 1650 C C . TYR A 1 220 ? 18.259 -18.757 -16.604 1.00 89.69 220 TYR A C 1
ATOM 1652 O O . TYR A 1 220 ? 17.118 -18.615 -17.032 1.00 89.69 220 TYR A O 1
ATOM 1660 N N . VAL A 1 221 ? 18.948 -19.880 -16.836 1.00 89.00 221 VAL A N 1
ATOM 1661 C CA . VAL A 1 221 ? 18.387 -21.034 -17.560 1.00 89.00 221 VAL A CA 1
ATOM 1662 C C . VAL A 1 221 ? 17.424 -21.825 -16.671 1.00 89.00 221 VAL A C 1
ATOM 1664 O O . VAL A 1 221 ? 16.440 -22.377 -17.152 1.00 89.00 221 VAL A O 1
ATOM 1667 N N . THR A 1 222 ? 17.705 -21.874 -15.370 1.00 89.25 222 THR A N 1
ATOM 1668 C CA . THR A 1 222 ? 16.926 -22.604 -14.367 1.00 89.25 222 THR A CA 1
ATOM 1669 C C . THR A 1 222 ? 16.165 -21.637 -13.476 1.00 89.25 222 THR A C 1
ATOM 1671 O O . THR A 1 222 ? 16.683 -20.572 -13.143 1.00 89.25 222 THR A O 1
ATOM 1674 N N . PHE A 1 223 ? 14.972 -22.036 -13.040 1.00 90.88 223 PHE A N 1
ATOM 1675 C CA . PHE A 1 223 ? 14.199 -21.280 -12.062 1.00 90.88 223 PHE A CA 1
ATOM 1676 C C . PHE A 1 223 ? 14.957 -21.151 -10.729 1.00 90.88 223 PHE A C 1
ATOM 1678 O O . PHE A 1 223 ? 15.589 -22.105 -10.271 1.00 90.88 223 PHE A O 1
ATOM 1685 N N . HIS A 1 224 ? 14.903 -19.964 -10.124 1.00 90.44 224 HIS A N 1
ATOM 1686 C CA . HIS A 1 224 ? 15.566 -19.642 -8.858 1.00 90.44 224 HIS A CA 1
ATOM 1687 C C . HIS A 1 224 ? 14.561 -19.702 -7.703 1.00 90.44 224 HIS A C 1
ATOM 1689 O O . HIS A 1 224 ? 13.983 -18.686 -7.324 1.00 90.44 224 HIS A O 1
ATOM 1695 N N . ASP A 1 225 ? 14.341 -20.896 -7.156 1.00 89.25 225 ASP A N 1
ATOM 1696 C CA . ASP A 1 225 ? 13.419 -21.127 -6.035 1.00 89.25 225 ASP A CA 1
ATOM 1697 C C . ASP A 1 225 ? 13.781 -20.318 -4.779 1.00 89.25 225 ASP A C 1
ATOM 1699 O O . ASP A 1 225 ? 12.900 -19.872 -4.049 1.00 89.25 225 ASP A O 1
ATOM 1703 N N . ASP A 1 226 ? 15.068 -20.042 -4.578 1.00 88.50 226 ASP A N 1
ATOM 1704 C CA . ASP A 1 226 ? 15.583 -19.229 -3.480 1.00 88.50 226 ASP A CA 1
ATOM 1705 C C . ASP A 1 226 ? 15.173 -17.748 -3.536 1.00 88.50 226 ASP A C 1
ATOM 1707 O O . ASP A 1 226 ? 15.271 -17.057 -2.529 1.00 88.50 226 ASP A O 1
ATOM 1711 N N . LEU A 1 227 ? 14.728 -17.236 -4.687 1.00 88.50 227 LEU A N 1
ATOM 1712 C CA . LEU A 1 227 ? 14.240 -15.856 -4.829 1.00 88.50 227 LEU A CA 1
ATOM 1713 C C . LEU A 1 227 ? 12.720 -15.734 -4.760 1.00 88.50 227 LEU A C 1
ATOM 1715 O O . LEU A 1 227 ? 12.199 -14.641 -4.530 1.00 88.50 227 LEU A O 1
ATOM 1719 N N . PHE A 1 228 ? 12.022 -16.833 -5.020 1.00 89.94 228 PHE A N 1
ATOM 1720 C CA . PHE A 1 228 ? 10.601 -16.837 -5.321 1.00 89.94 228 PHE A CA 1
ATOM 1721 C C . PHE A 1 228 ? 9.902 -17.868 -4.438 1.00 89.94 228 PHE A C 1
ATOM 1723 O O . PHE A 1 228 ? 9.609 -18.971 -4.911 1.00 89.94 228 PHE A O 1
ATOM 1730 N N . PRO A 1 229 ? 9.619 -17.525 -3.165 1.00 91.12 229 PRO A N 1
ATOM 1731 C CA . PRO A 1 229 ? 8.735 -18.351 -2.360 1.00 91.12 229 PRO A CA 1
ATOM 1732 C C . PRO A 1 229 ? 7.358 -18.437 -3.029 1.00 91.12 229 PRO A C 1
ATOM 1734 O O . PRO A 1 229 ? 7.000 -17.603 -3.868 1.00 91.12 229 PRO A O 1
ATOM 1737 N N . ASP A 1 230 ? 6.579 -19.450 -2.654 1.00 90.31 230 ASP A N 1
ATOM 1738 C CA . ASP A 1 230 ? 5.228 -19.630 -3.183 1.00 90.31 230 ASP A CA 1
ATOM 1739 C C . ASP A 1 230 ? 4.418 -18.353 -2.968 1.00 90.31 230 ASP A C 1
ATOM 1741 O O . ASP A 1 230 ? 4.354 -17.865 -1.845 1.00 90.31 230 ASP A O 1
ATOM 1745 N N . ALA A 1 231 ? 3.812 -17.812 -4.021 1.00 87.25 231 ALA A N 1
ATOM 1746 C CA . ALA A 1 231 ? 3.123 -16.527 -4.002 1.00 87.25 231 ALA A CA 1
ATOM 1747 C C . ALA A 1 231 ? 1.626 -16.694 -3.742 1.00 87.25 231 ALA A C 1
ATOM 1749 O O . ALA A 1 231 ? 1.025 -17.708 -4.103 1.00 87.25 231 ALA A O 1
ATOM 1750 N N . VAL A 1 232 ? 1.009 -15.673 -3.151 1.00 84.38 232 VAL A N 1
ATOM 1751 C CA . VAL A 1 232 ? -0.437 -15.633 -2.884 1.00 84.38 232 VAL A CA 1
ATOM 1752 C C . VAL A 1 232 ? -1.227 -15.682 -4.197 1.00 84.38 232 VAL A C 1
ATOM 1754 O O . VAL A 1 232 ? -0.978 -14.886 -5.105 1.00 84.38 232 VAL A O 1
ATOM 1757 N N . GLY A 1 233 ? -2.166 -16.624 -4.309 1.00 78.19 233 GLY A N 1
ATOM 1758 C CA . GLY A 1 233 ? -3.052 -16.771 -5.465 1.00 78.19 233 GLY A CA 1
ATOM 1759 C C . GLY A 1 233 ? -4.293 -15.880 -5.426 1.00 78.19 233 GLY A C 1
ATOM 1760 O O . GLY A 1 233 ? -4.588 -15.225 -4.433 1.00 78.19 233 GLY A O 1
ATOM 1761 N N . ALA A 1 234 ? -5.051 -15.900 -6.525 1.00 76.12 234 ALA A N 1
ATOM 1762 C CA . ALA A 1 234 ? -6.268 -15.099 -6.707 1.00 76.12 234 ALA A CA 1
ATOM 1763 C C . ALA A 1 234 ? -7.543 -15.741 -6.120 1.00 76.12 234 ALA A C 1
ATOM 1765 O O . ALA A 1 234 ? -8.636 -15.213 -6.298 1.00 76.12 234 ALA A O 1
ATOM 1766 N N . ALA A 1 235 ? -7.442 -16.897 -5.458 1.00 84.00 235 ALA A N 1
ATOM 1767 C CA . ALA A 1 235 ? -8.592 -17.533 -4.820 1.00 84.00 235 ALA A CA 1
ATOM 1768 C C . ALA A 1 235 ? -8.777 -16.988 -3.393 1.00 84.00 235 ALA A C 1
ATOM 1770 O O . ALA A 1 235 ? -7.786 -16.869 -2.671 1.00 84.00 235 ALA A O 1
ATOM 1771 N N . PRO A 1 236 ? -10.009 -16.684 -2.950 1.00 85.44 236 PRO A N 1
ATOM 1772 C CA . PRO A 1 236 ? -10.248 -16.238 -1.583 1.00 85.44 236 PRO A CA 1
ATOM 1773 C C . PRO A 1 236 ? -9.921 -17.346 -0.580 1.00 85.44 236 PRO A C 1
ATOM 1775 O O . PRO A 1 236 ? -10.173 -18.523 -0.830 1.00 85.44 236 PRO A O 1
ATOM 1778 N N . GLY A 1 237 ? -9.382 -16.956 0.576 1.00 83.38 237 GLY A N 1
ATOM 1779 C CA . GLY A 1 237 ? -9.047 -17.897 1.645 1.00 83.38 237 GLY A CA 1
ATOM 1780 C C . GLY A 1 237 ? -10.275 -18.498 2.340 1.00 83.38 237 GLY A C 1
ATOM 1781 O O . GLY A 1 237 ? -10.244 -19.648 2.761 1.00 83.38 237 GLY A O 1
ATOM 1782 N N . GLY A 1 238 ? -11.391 -17.769 2.414 1.00 85.12 238 GLY A N 1
ATOM 1783 C CA . GLY A 1 238 ? -12.616 -18.255 3.046 1.00 85.12 238 GLY A CA 1
ATOM 1784 C C . GLY A 1 238 ? -13.837 -17.389 2.747 1.00 85.12 238 GLY A C 1
ATOM 1785 O O . GLY A 1 238 ? -13.729 -16.311 2.164 1.00 85.12 238 GLY A O 1
ATOM 1786 N N . ALA A 1 239 ? -15.012 -17.877 3.145 1.00 86.06 239 ALA A N 1
ATOM 1787 C CA . ALA A 1 239 ? -16.276 -17.163 2.982 1.00 86.06 239 ALA A CA 1
ATOM 1788 C C . ALA A 1 239 ? -16.479 -16.090 4.065 1.00 86.06 239 ALA A C 1
ATOM 1790 O O . ALA A 1 239 ? -16.051 -16.251 5.211 1.00 86.06 239 ALA A O 1
ATOM 1791 N N . ILE A 1 240 ? -17.217 -15.030 3.722 1.00 85.25 240 ILE A N 1
ATOM 1792 C CA . ILE A 1 240 ? -17.504 -13.916 4.636 1.00 85.25 240 ILE A CA 1
ATOM 1793 C C . ILE A 1 240 ? -18.237 -14.362 5.909 1.00 85.25 240 ILE A C 1
ATOM 1795 O O . ILE A 1 240 ? -17.951 -13.853 6.989 1.00 85.25 240 ILE A O 1
ATOM 1799 N N . ASP A 1 241 ? -19.130 -15.350 5.822 1.00 86.25 241 ASP A N 1
ATOM 1800 C CA . ASP A 1 241 ? -19.876 -15.838 6.988 1.00 86.25 241 ASP A CA 1
ATOM 1801 C C . ASP A 1 241 ? -18.979 -16.571 7.988 1.00 86.25 241 ASP A C 1
ATOM 1803 O O . ASP A 1 241 ? -19.148 -16.422 9.199 1.00 86.25 241 ASP A O 1
ATOM 1807 N N . ALA A 1 242 ? -17.995 -17.328 7.493 1.00 88.75 242 ALA A N 1
ATOM 1808 C CA . ALA A 1 242 ? -16.995 -17.976 8.339 1.00 88.75 242 ALA A CA 1
ATOM 1809 C C . ALA A 1 242 ? -16.101 -16.934 9.023 1.00 88.75 242 ALA A C 1
ATOM 1811 O O . ALA A 1 242 ? -15.841 -17.006 10.225 1.00 88.75 242 ALA A O 1
ATOM 1812 N N . TRP A 1 243 ? -15.719 -15.894 8.279 1.00 88.75 243 TRP A N 1
ATOM 1813 C CA . TRP A 1 243 ? -14.981 -14.761 8.825 1.00 88.75 243 TRP A CA 1
ATOM 1814 C C . TRP A 1 243 ? -15.768 -14.027 9.926 1.00 88.75 243 TRP A C 1
ATOM 1816 O O . TRP A 1 243 ? -15.207 -13.755 10.990 1.00 88.75 243 TRP A O 1
ATOM 1826 N N . ARG A 1 244 ? -17.076 -13.780 9.733 1.00 87.31 244 ARG A N 1
ATOM 1827 C CA . ARG A 1 244 ? -17.961 -13.141 10.733 1.00 87.31 244 ARG A CA 1
ATOM 1828 C C . ARG A 1 244 ? -18.059 -13.948 12.026 1.00 87.31 244 ARG A C 1
ATOM 1830 O O . ARG A 1 244 ? -18.009 -13.370 13.107 1.00 87.31 244 ARG A O 1
ATOM 1837 N N . ARG A 1 245 ? -18.158 -15.278 11.923 1.00 88.06 245 ARG A N 1
ATOM 1838 C CA . ARG A 1 245 ? -18.203 -16.187 13.083 1.00 88.06 245 ARG A CA 1
ATOM 1839 C C . ARG A 1 245 ? -16.863 -16.362 13.790 1.00 88.06 245 ARG A C 1
ATOM 1841 O O . ARG A 1 245 ? -16.825 -16.994 14.840 1.00 88.06 245 ARG A O 1
ATOM 1848 N N . ARG A 1 246 ? -15.788 -15.769 13.257 1.00 90.00 246 ARG A N 1
ATOM 1849 C CA . ARG A 1 246 ? -14.416 -15.947 13.750 1.00 90.00 246 ARG A CA 1
ATOM 1850 C C . ARG A 1 246 ? -13.967 -17.414 13.660 1.00 90.00 246 ARG A C 1
ATOM 1852 O O . ARG A 1 246 ? -13.191 -17.862 14.501 1.00 90.00 246 ARG A O 1
ATOM 1859 N N . ASP A 1 247 ? -14.432 -18.130 12.633 1.00 86.56 247 ASP A N 1
ATOM 1860 C CA . ASP A 1 247 ? -13.959 -19.480 12.313 1.00 86.56 247 ASP A CA 1
ATOM 1861 C C . ASP A 1 247 ? -12.448 -19.446 11.979 1.00 86.56 247 ASP A C 1
ATOM 1863 O O . ASP A 1 247 ? -11.861 -18.376 11.770 1.00 86.56 247 ASP A O 1
ATOM 1867 N N . ALA A 1 248 ? -11.800 -20.617 11.942 1.00 79.44 248 ALA A N 1
ATOM 1868 C CA . ALA A 1 248 ? -10.363 -20.723 11.689 1.00 79.44 248 ALA A CA 1
ATOM 1869 C C . ALA A 1 248 ? -9.953 -19.976 10.407 1.00 79.44 248 ALA A C 1
ATOM 1871 O O . ALA A 1 248 ? -10.485 -20.206 9.318 1.00 79.44 248 ALA A O 1
ATOM 1872 N N . VAL A 1 249 ? -8.996 -19.062 10.560 1.00 77.44 249 VAL A N 1
ATOM 1873 C CA . VAL A 1 249 ? -8.562 -18.159 9.495 1.00 77.44 249 VAL A CA 1
ATOM 1874 C C . VAL A 1 249 ? -7.816 -18.959 8.443 1.00 77.44 249 VAL A C 1
ATOM 1876 O O . VAL A 1 249 ? -6.789 -19.571 8.726 1.00 77.44 249 VAL A O 1
ATOM 1879 N N . THR A 1 250 ? -8.338 -18.943 7.223 1.00 79.19 250 THR A N 1
ATOM 1880 C CA . THR A 1 250 ? -7.706 -19.597 6.082 1.00 79.19 250 THR A CA 1
ATOM 1881 C C . THR A 1 250 ? -7.143 -18.509 5.182 1.00 79.19 250 THR A C 1
ATOM 1883 O O . THR A 1 250 ? -7.887 -17.680 4.659 1.00 79.19 250 THR A O 1
ATOM 1886 N N . LEU A 1 251 ? -5.817 -18.469 5.055 1.00 84.19 251 LEU A N 1
ATOM 1887 C CA . LEU A 1 251 ? -5.144 -17.566 4.127 1.00 84.19 251 LEU A CA 1
ATOM 1888 C C . LEU A 1 251 ? -5.421 -17.999 2.680 1.00 84.19 251 LEU A C 1
ATOM 1890 O O . LEU A 1 251 ? -5.646 -19.188 2.433 1.00 84.19 251 LEU A O 1
ATOM 1894 N N . PRO A 1 252 ? -5.386 -17.069 1.709 1.00 85.00 252 PRO A N 1
ATOM 1895 C CA . PRO A 1 252 ? -5.466 -17.439 0.304 1.00 85.00 252 PRO A CA 1
ATOM 1896 C C . PRO A 1 252 ? -4.380 -18.471 -0.051 1.00 85.00 252 PRO A C 1
ATOM 1898 O O . PRO A 1 252 ? -3.246 -18.358 0.432 1.00 85.00 252 PRO A O 1
ATOM 1901 N N . PRO A 1 253 ? -4.697 -19.474 -0.888 1.00 85.50 253 PRO A N 1
ATOM 1902 C CA . PRO A 1 253 ? -3.743 -20.510 -1.247 1.00 85.50 253 PRO A CA 1
ATOM 1903 C C . PRO A 1 253 ? -2.530 -19.900 -1.950 1.00 85.50 253 PRO A C 1
ATOM 1905 O O . PRO A 1 253 ? -2.656 -18.993 -2.780 1.00 85.50 253 PRO A O 1
ATOM 1908 N N . ARG A 1 254 ? -1.348 -20.414 -1.607 1.00 88.31 254 ARG A N 1
ATOM 1909 C CA . ARG A 1 254 ? -0.075 -20.011 -2.203 1.00 88.31 254 ARG A CA 1
ATOM 1910 C C . ARG A 1 254 ? 0.355 -21.044 -3.236 1.00 88.31 254 ARG A C 1
ATOM 1912 O O . ARG A 1 254 ? 0.098 -22.233 -3.061 1.00 88.31 254 ARG A O 1
ATOM 1919 N N . PHE A 1 255 ? 0.994 -20.597 -4.311 1.00 86.50 255 PHE A N 1
ATOM 1920 C CA . PHE A 1 255 ? 1.454 -21.482 -5.378 1.00 86.50 255 PHE A CA 1
ATOM 1921 C C . PHE A 1 255 ? 2.843 -21.090 -5.860 1.00 86.50 255 PHE A C 1
ATOM 1923 O O . PHE A 1 255 ? 3.231 -19.921 -5.835 1.00 86.50 255 PHE A O 1
ATOM 1930 N N . SER A 1 256 ? 3.565 -22.079 -6.374 1.00 90.06 256 SER A N 1
ATOM 1931 C CA . SER A 1 256 ? 4.892 -21.868 -6.932 1.00 90.06 256 SER A CA 1
ATOM 1932 C C . SER A 1 256 ? 4.840 -21.025 -8.206 1.00 90.06 256 SER A C 1
ATOM 1934 O O . SER A 1 256 ? 4.035 -21.277 -9.106 1.00 90.06 256 SER A O 1
ATOM 1936 N N . LEU A 1 257 ? 5.744 -20.048 -8.300 1.00 88.62 257 LEU A N 1
ATOM 1937 C CA . LEU A 1 257 ? 5.928 -19.213 -9.492 1.00 88.62 257 LEU A CA 1
ATOM 1938 C C . LEU A 1 257 ? 6.750 -19.902 -10.594 1.00 88.62 257 LEU A C 1
ATOM 1940 O O . LEU A 1 257 ? 6.958 -19.317 -11.656 1.00 88.62 257 LEU A O 1
ATOM 1944 N N . ASP A 1 258 ? 7.207 -21.131 -10.353 1.00 90.06 258 ASP A N 1
ATOM 1945 C CA . ASP A 1 258 ? 7.979 -21.926 -11.302 1.00 90.06 258 ASP A CA 1
ATOM 1946 C C . ASP A 1 258 ? 7.180 -22.160 -12.601 1.00 90.06 258 ASP A C 1
ATOM 1948 O O . ASP A 1 258 ? 6.110 -22.786 -12.567 1.00 90.06 258 ASP A O 1
ATOM 1952 N N . PRO A 1 259 ? 7.685 -21.707 -13.766 1.00 87.94 259 PRO A N 1
ATOM 1953 C CA . PRO A 1 259 ? 7.014 -21.912 -15.045 1.00 87.94 259 PRO A CA 1
ATOM 1954 C C . PRO A 1 259 ? 6.719 -23.382 -15.365 1.00 87.94 259 PRO A C 1
ATOM 1956 O O . PRO A 1 259 ? 5.735 -23.660 -16.046 1.00 87.94 259 PRO A O 1
ATOM 1959 N N . SER A 1 260 ? 7.526 -24.322 -14.861 1.00 86.44 260 SER A N 1
ATOM 1960 C CA . SER A 1 260 ? 7.330 -25.761 -15.079 1.00 86.44 260 SER A CA 1
ATOM 1961 C C . SER A 1 260 ? 6.146 -26.344 -14.298 1.00 86.44 260 SER A C 1
ATOM 1963 O O . SER A 1 260 ? 5.583 -27.359 -14.705 1.00 86.44 260 SER A O 1
ATOM 1965 N N . LYS A 1 261 ? 5.737 -25.691 -13.202 1.00 84.25 261 LYS A N 1
ATOM 1966 C CA . LYS A 1 261 ? 4.625 -26.115 -12.333 1.00 84.25 261 LYS A CA 1
ATOM 1967 C C . LYS A 1 261 ? 3.312 -25.404 -12.655 1.00 84.25 261 LYS A C 1
ATOM 1969 O O . LYS A 1 261 ? 2.278 -25.740 -12.077 1.00 84.25 261 LYS A O 1
ATOM 1974 N N . ARG A 1 262 ? 3.325 -24.419 -13.561 1.00 70.75 262 ARG A N 1
ATOM 1975 C CA . ARG A 1 262 ? 2.113 -23.708 -13.977 1.00 70.75 262 ARG A CA 1
ATOM 1976 C C . ARG A 1 262 ? 1.179 -24.701 -14.686 1.00 70.75 262 ARG A C 1
ATOM 1978 O O . ARG A 1 262 ? 1.637 -25.405 -15.587 1.00 70.75 262 ARG A O 1
ATOM 1985 N N . PRO A 1 263 ? -0.121 -24.763 -14.339 1.00 57.47 263 PRO A N 1
ATOM 1986 C CA . PRO A 1 263 ? -1.058 -25.568 -15.108 1.00 57.47 263 PRO A CA 1
ATOM 1987 C C . PRO A 1 263 ? -1.012 -25.099 -16.565 1.00 57.47 263 PRO A C 1
ATOM 1989 O O . PRO A 1 263 ? -1.209 -23.917 -16.857 1.00 57.47 263 PRO A O 1
ATOM 1992 N N . SER A 1 264 ? -0.675 -26.019 -17.472 1.00 40.84 264 SER A N 1
ATOM 1993 C CA . SER A 1 264 ? -0.663 -25.745 -18.906 1.00 40.84 264 SER A CA 1
ATOM 1994 C C . SER A 1 264 ? -2.035 -25.210 -19.308 1.00 40.84 264 SER A C 1
ATOM 1996 O O . SER A 1 264 ? -3.056 -25.835 -19.024 1.00 40.84 264 SER A O 1
ATOM 1998 N N . ALA A 1 265 ? -2.064 -24.072 -20.004 1.00 43.25 265 ALA A N 1
ATOM 1999 C CA . ALA A 1 265 ? -3.285 -23.450 -20.523 1.00 43.25 265 ALA A CA 1
ATOM 2000 C C . ALA A 1 265 ? -4.092 -24.360 -21.484 1.00 43.25 265 ALA A C 1
ATOM 2002 O O . ALA A 1 265 ? -5.155 -23.966 -21.954 1.00 43.25 265 ALA A O 1
ATOM 2003 N N . ALA A 1 266 ? -3.609 -25.574 -21.770 1.00 33.53 266 ALA A N 1
ATOM 2004 C CA . ALA A 1 266 ? -4.238 -26.569 -22.626 1.00 33.53 266 ALA A CA 1
ATOM 2005 C C . ALA A 1 266 ? -5.290 -27.470 -21.938 1.00 33.53 266 ALA A C 1
ATOM 2007 O O . ALA A 1 266 ? -5.869 -28.308 -22.623 1.00 33.53 266 ALA A O 1
ATOM 2008 N N . SER A 1 267 ? -5.556 -27.348 -20.628 1.00 32.00 267 SER A N 1
ATOM 2009 C CA .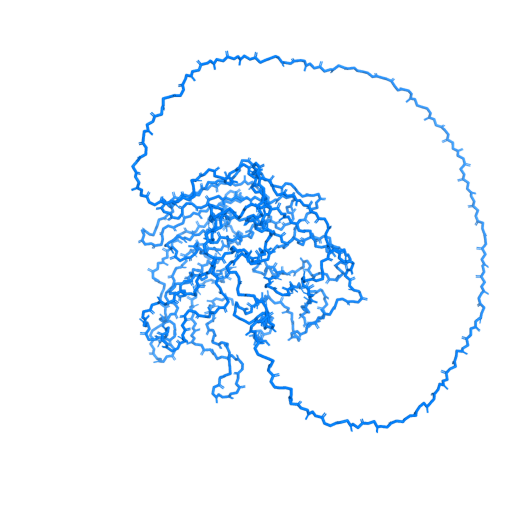 SER A 1 267 ? -6.509 -28.240 -19.929 1.00 32.00 267 SER A CA 1
ATOM 2010 C C . SER A 1 267 ? -7.803 -27.590 -19.430 1.00 32.00 267 SER A C 1
ATOM 2012 O O . SER A 1 267 ? -8.559 -28.234 -18.705 1.00 32.00 267 SER A O 1
ATOM 2014 N N . VAL A 1 268 ? -8.114 -26.354 -19.832 1.00 32.50 268 VAL A N 1
ATOM 2015 C CA . VAL A 1 268 ? -9.449 -25.786 -19.582 1.00 32.50 268 VAL A CA 1
ATOM 2016 C C . VAL A 1 268 ? -10.406 -26.320 -20.660 1.00 32.50 268 VAL A C 1
ATOM 2018 O O . VAL A 1 268 ? -10.197 -26.013 -21.836 1.00 32.50 268 VAL A O 1
ATOM 2021 N N . PRO A 1 269 ? -11.445 -27.111 -20.320 1.00 30.72 269 PRO A N 1
ATOM 2022 C CA . PRO A 1 269 ? -12.474 -27.471 -21.289 1.00 30.72 269 PRO A CA 1
ATOM 2023 C C . PRO A 1 269 ? -13.181 -26.187 -21.748 1.00 30.72 269 PRO A C 1
ATOM 2025 O O . PRO A 1 269 ? -13.459 -25.326 -20.907 1.00 30.72 269 PRO A O 1
ATOM 2028 N N . PRO A 1 270 ? -13.483 -26.018 -23.046 1.00 31.17 270 PRO A N 1
ATOM 2029 C CA . PRO A 1 270 ? -14.154 -24.819 -23.521 1.00 31.17 270 PRO A CA 1
ATOM 2030 C C . PRO A 1 270 ? -15.523 -24.705 -22.844 1.00 31.17 270 PRO A C 1
ATOM 2032 O O . PRO A 1 270 ? -16.365 -25.597 -22.960 1.00 31.17 270 PRO A O 1
ATOM 2035 N N . ALA A 1 271 ? -15.728 -23.602 -22.123 1.00 30.77 271 ALA A N 1
ATOM 2036 C CA . ALA A 1 271 ? -17.035 -23.212 -21.623 1.00 30.77 271 ALA A CA 1
ATOM 2037 C C . ALA A 1 271 ? -18.005 -23.160 -22.810 1.00 30.77 271 ALA A C 1
ATOM 2039 O O . ALA A 1 271 ? -17.719 -22.523 -23.826 1.00 30.77 271 ALA A O 1
ATOM 2040 N N . ALA A 1 272 ? -19.111 -23.892 -22.691 1.00 28.03 272 ALA A N 1
ATOM 2041 C CA . ALA A 1 272 ? -20.108 -24.046 -23.735 1.00 28.03 272 ALA A CA 1
ATOM 2042 C C . ALA A 1 272 ? -20.555 -22.675 -24.263 1.00 28.03 272 ALA A C 1
ATOM 2044 O O . ALA A 1 272 ? -21.079 -21.843 -23.523 1.00 28.03 272 ALA A O 1
ATOM 2045 N N . ALA A 1 273 ? -20.322 -22.453 -25.555 1.00 27.38 273 ALA A N 1
ATOM 2046 C CA . ALA A 1 273 ? -20.817 -21.299 -26.276 1.00 27.38 273 ALA A CA 1
ATOM 2047 C C . ALA A 1 273 ? -22.347 -21.374 -26.341 1.00 27.38 273 ALA A C 1
ATOM 2049 O O . ALA A 1 273 ? -22.907 -22.189 -27.074 1.00 27.38 273 ALA A O 1
ATOM 2050 N N . THR A 1 274 ? -23.028 -20.518 -25.584 1.00 29.48 274 THR A N 1
ATOM 2051 C CA . THR A 1 274 ? -24.451 -20.259 -25.796 1.00 29.48 274 THR A CA 1
ATOM 2052 C C . THR A 1 274 ? -24.579 -19.436 -27.073 1.00 29.48 274 THR A C 1
ATOM 2054 O O . THR A 1 274 ? -24.281 -18.244 -27.106 1.00 29.48 274 THR A O 1
ATOM 2057 N N . THR A 1 275 ? -24.971 -20.103 -28.152 1.00 23.97 275 THR A N 1
ATOM 2058 C CA . THR A 1 275 ? -25.338 -19.503 -29.435 1.00 23.97 275 THR A CA 1
ATOM 2059 C C . THR A 1 275 ? -26.535 -18.569 -29.260 1.00 23.97 275 THR A C 1
ATOM 2061 O O . THR A 1 275 ? -27.619 -19.032 -28.906 1.00 23.97 275 THR A O 1
ATOM 2064 N N . ALA A 1 276 ? -26.359 -17.280 -29.553 1.00 26.53 276 ALA A N 1
ATOM 2065 C CA . ALA A 1 276 ? -27.463 -16.367 -29.841 1.00 26.53 276 ALA A CA 1
ATOM 2066 C C . ALA A 1 276 ? -27.590 -16.184 -31.371 1.00 26.53 276 ALA A C 1
ATOM 2068 O O . ALA A 1 276 ? -26.559 -16.172 -32.052 1.00 26.53 276 ALA A O 1
ATOM 2069 N N . PRO A 1 277 ? -28.810 -16.091 -31.938 1.00 28.12 277 PRO A N 1
ATOM 2070 C CA . PRO A 1 277 ? -29.017 -16.173 -33.379 1.00 28.12 277 PRO A CA 1
ATOM 2071 C C . PRO A 1 277 ? -28.651 -14.884 -34.117 1.00 28.12 277 PRO A C 1
ATOM 2073 O O . PRO A 1 277 ? -28.849 -13.772 -33.640 1.00 28.12 277 PRO A O 1
ATOM 2076 N N . ASN A 1 278 ? -28.150 -15.105 -35.326 1.00 26.45 278 ASN A N 1
ATOM 2077 C CA . ASN A 1 278 ? -27.835 -14.150 -36.373 1.00 26.45 278 ASN A CA 1
ATOM 2078 C C . ASN A 1 278 ? -29.100 -13.442 -36.896 1.00 26.45 278 ASN A C 1
ATOM 2080 O O . ASN A 1 278 ? -29.953 -14.103 -37.483 1.00 26.45 278 ASN A O 1
ATOM 2084 N N . GLU A 1 279 ? -29.172 -12.116 -36.782 1.00 26.69 279 GLU A N 1
ATOM 2085 C CA . GLU A 1 279 ? -30.035 -11.285 -37.628 1.00 26.69 279 GLU A CA 1
ATOM 2086 C C . GLU A 1 279 ? -29.243 -10.085 -38.165 1.00 26.69 279 GLU A C 1
ATOM 2088 O O . GLU A 1 279 ? -28.811 -9.199 -37.432 1.00 26.69 279 GLU A O 1
ATOM 2093 N N . SER A 1 280 ? -29.045 -10.079 -39.483 1.00 24.53 280 SER A N 1
ATOM 2094 C CA . SER A 1 280 ? -28.764 -8.879 -40.278 1.00 24.53 280 SER A CA 1
ATOM 2095 C C . SER A 1 280 ? -30.093 -8.374 -40.849 1.00 24.53 280 SER A C 1
ATOM 2097 O O . SER A 1 280 ? -30.927 -9.206 -41.211 1.00 24.53 280 SER A O 1
ATOM 2099 N N . PRO A 1 281 ? -30.280 -7.054 -41.039 1.00 31.08 281 PRO A N 1
ATOM 2100 C CA . PRO A 1 281 ? -30.321 -6.575 -42.425 1.00 31.08 281 PRO A CA 1
ATOM 2101 C C . PRO A 1 281 ? -29.781 -5.143 -42.671 1.00 31.08 281 PRO A C 1
ATOM 2103 O O . PRO A 1 281 ? -30.060 -4.203 -41.942 1.00 31.08 281 PRO A O 1
ATOM 2106 N N . SER A 1 282 ? -29.085 -5.020 -43.808 1.00 22.53 282 SER A N 1
ATOM 2107 C CA . SER A 1 282 ? -29.312 -4.065 -44.915 1.00 22.53 282 SER A CA 1
ATOM 2108 C C . SER A 1 282 ? -29.227 -2.524 -44.760 1.00 22.53 282 SER A C 1
ATOM 2110 O O . SER A 1 282 ? -30.025 -1.883 -44.089 1.00 22.53 282 SER A O 1
ATOM 2112 N N . SER A 1 283 ? -28.405 -1.969 -45.673 1.00 26.12 283 SER A N 1
ATOM 2113 C CA . SER A 1 283 ? -28.536 -0.738 -46.499 1.00 26.12 283 SER A CA 1
ATOM 2114 C C . SER A 1 283 ? -28.177 0.671 -45.968 1.00 26.12 283 SER A C 1
ATOM 2116 O O . SER A 1 283 ? -28.932 1.313 -45.252 1.00 26.12 283 SER A O 1
ATOM 2118 N N . SER A 1 284 ? -27.036 1.150 -46.494 1.00 26.91 284 SER A N 1
ATOM 2119 C CA . SER A 1 284 ? -26.548 2.504 -46.875 1.00 26.91 284 SER A CA 1
ATOM 2120 C C . SER A 1 284 ? -27.615 3.570 -47.263 1.00 26.91 284 SER A C 1
ATOM 2122 O O . SER A 1 284 ? -28.706 3.156 -47.648 1.00 26.91 284 SER A O 1
ATOM 2124 N N . PRO A 1 285 ? -27.323 4.909 -47.307 1.00 30.06 285 PRO A N 1
ATOM 2125 C CA . PRO A 1 285 ? -26.172 5.480 -48.033 1.00 30.06 285 PRO A CA 1
ATOM 2126 C C . PRO A 1 285 ? -25.500 6.780 -47.533 1.00 30.06 285 PRO A C 1
ATOM 2128 O O . PRO A 1 285 ? -25.915 7.456 -46.600 1.00 30.06 285 PRO A O 1
ATOM 2131 N N . ALA A 1 286 ? -24.391 7.062 -48.224 1.00 24.81 286 ALA A N 1
ATOM 2132 C CA . ALA A 1 286 ? -23.442 8.159 -48.092 1.00 24.81 286 ALA A CA 1
ATOM 2133 C C . ALA A 1 286 ? -23.984 9.547 -48.481 1.00 24.81 286 ALA A C 1
ATOM 2135 O O . ALA A 1 286 ? -24.756 9.661 -49.428 1.00 24.81 286 ALA A O 1
ATOM 2136 N N . VAL A 1 287 ? -23.445 10.597 -47.843 1.00 27.97 287 VAL A N 1
ATOM 2137 C CA . VAL A 1 287 ? -23.402 11.999 -48.321 1.00 27.97 287 VAL A CA 1
ATOM 2138 C C . VAL A 1 287 ? -22.106 12.617 -47.757 1.00 27.97 287 VAL A C 1
ATOM 2140 O O . VAL A 1 287 ? -21.937 12.686 -46.547 1.00 27.97 287 VAL A O 1
ATOM 2143 N N . ALA A 1 288 ? -21.030 12.703 -48.544 1.00 25.11 288 ALA A N 1
ATOM 2144 C CA . ALA A 1 288 ? -20.581 13.825 -49.385 1.00 25.11 288 ALA A CA 1
ATOM 2145 C C . ALA A 1 288 ? -19.919 14.999 -48.622 1.00 25.11 288 ALA A C 1
ATOM 2147 O O . ALA A 1 288 ? -20.549 15.749 -47.884 1.00 25.11 288 ALA A O 1
ATOM 2148 N N . VAL A 1 289 ? -18.616 15.140 -48.878 1.00 28.44 289 VAL A N 1
ATOM 2149 C CA . VAL A 1 289 ? -17.705 16.239 -48.515 1.00 28.44 289 VAL A CA 1
ATOM 2150 C C . VAL A 1 289 ? -17.972 17.458 -49.412 1.00 28.44 289 VAL A C 1
ATOM 2152 O O . VAL A 1 289 ? -18.328 17.277 -50.578 1.00 28.44 289 VAL A O 1
ATOM 2155 N N . PRO A 1 290 ? -17.670 18.683 -48.949 1.00 26.75 290 PRO A N 1
ATOM 2156 C CA . PRO A 1 290 ? -16.955 19.600 -49.835 1.00 26.75 290 PRO A CA 1
ATOM 2157 C C . PRO A 1 290 ? -15.726 20.245 -49.175 1.00 26.75 290 PRO A C 1
ATOM 2159 O O . PRO A 1 290 ? -15.684 20.524 -47.979 1.00 26.75 290 PRO A O 1
ATOM 2162 N N . ALA A 1 291 ? -14.713 20.461 -50.012 1.00 23.09 291 ALA A N 1
ATOM 2163 C CA . ALA A 1 291 ? -13.411 21.037 -49.705 1.00 23.09 291 ALA A CA 1
ATOM 2164 C C . ALA A 1 291 ? -13.247 22.451 -50.316 1.00 23.09 291 ALA A C 1
ATOM 2166 O O . ALA A 1 291 ? -14.049 22.865 -51.153 1.00 23.09 291 ALA A O 1
ATOM 2167 N N . VAL A 1 292 ? -12.090 23.066 -50.001 1.00 25.42 292 VAL A N 1
ATOM 2168 C CA . VAL A 1 292 ? -11.381 24.205 -50.655 1.00 25.42 292 VAL A CA 1
ATOM 2169 C C . VAL A 1 292 ? -11.874 25.619 -50.232 1.00 25.42 292 VAL A C 1
ATOM 2171 O O . VAL A 1 292 ? -13.072 25.809 -50.096 1.00 25.42 292 VAL A O 1
ATOM 2174 N N . ARG A 1 293 ? -11.094 26.692 -49.959 1.00 24.27 293 ARG A N 1
ATOM 2175 C CA . ARG A 1 293 ? -9.734 27.237 -50.279 1.00 24.27 293 ARG A CA 1
ATOM 2176 C C . ARG A 1 293 ? -9.152 27.939 -49.023 1.00 24.27 293 ARG A C 1
ATOM 2178 O O . ARG A 1 293 ? -9.911 28.549 -48.286 1.00 24.27 293 ARG A O 1
ATOM 2185 N N . GLN A 1 294 ? -7.882 27.761 -48.637 1.00 24.95 294 GLN A N 1
ATOM 2186 C CA . GLN A 1 294 ? -6.648 28.471 -49.061 1.00 24.95 294 GLN A CA 1
ATOM 2187 C C . GLN A 1 294 ? -6.646 30.013 -48.970 1.00 24.95 294 GLN A C 1
ATOM 2189 O O . GLN A 1 294 ? -7.260 30.676 -49.801 1.00 24.95 294 GLN A O 1
ATOM 2194 N N . SER A 1 295 ? -5.789 30.552 -48.089 1.00 27.52 295 SER A N 1
ATOM 2195 C CA . SER A 1 295 ? -4.914 31.705 -48.374 1.00 27.52 295 SER A CA 1
ATOM 2196 C C . SER A 1 295 ? -3.717 31.773 -47.404 1.00 27.52 295 SER A C 1
ATOM 2198 O O . SER A 1 295 ? -3.856 31.713 -46.186 1.00 27.52 295 SER A O 1
ATOM 2200 N N . THR A 1 296 ? -2.517 31.863 -47.980 1.00 27.56 296 THR A N 1
ATOM 2201 C CA . THR A 1 296 ? -1.234 32.265 -47.367 1.00 27.56 296 THR A CA 1
ATOM 2202 C C . THR A 1 296 ? -1.164 33.789 -47.195 1.00 27.56 296 THR A C 1
ATOM 2204 O O . THR A 1 296 ? -1.859 34.503 -47.922 1.00 27.56 296 THR A O 1
ATOM 2207 N N . PRO A 1 297 ? -0.275 34.314 -46.330 1.00 28.17 297 PRO A N 1
ATOM 2208 C CA . PRO A 1 297 ? 0.932 34.952 -46.878 1.00 28.17 297 PRO A CA 1
ATOM 2209 C C . PRO A 1 297 ? 2.236 34.701 -46.089 1.00 28.17 297 PRO A C 1
ATOM 2211 O O . PRO A 1 297 ? 2.260 34.167 -44.986 1.00 28.17 297 PRO A O 1
ATOM 2214 N N . GLN A 1 298 ? 3.320 35.085 -46.760 1.00 24.08 298 GLN A N 1
ATOM 2215 C CA . GLN A 1 298 ? 4.741 34.773 -46.603 1.00 24.08 298 GLN A CA 1
ATOM 2216 C C . GLN A 1 298 ? 5.539 35.911 -45.916 1.00 24.08 298 GLN A C 1
ATOM 2218 O O . GLN A 1 298 ? 5.105 37.059 -45.953 1.00 24.08 298 GLN A O 1
ATOM 2223 N N . ALA A 1 299 ? 6.765 35.568 -45.471 1.00 24.22 299 ALA A N 1
ATOM 2224 C CA . ALA A 1 299 ? 7.953 36.407 -45.163 1.00 24.22 299 ALA A CA 1
ATOM 2225 C C . ALA A 1 299 ? 8.065 36.945 -43.709 1.00 24.22 299 ALA A C 1
ATOM 2227 O O . ALA A 1 299 ? 7.059 37.280 -43.106 1.00 24.22 299 ALA A O 1
ATOM 2228 N N . ALA A 1 300 ? 9.230 37.050 -43.047 1.00 27.75 300 ALA A N 1
ATOM 2229 C CA . ALA A 1 300 ? 10.632 37.062 -43.480 1.00 27.75 300 ALA A CA 1
ATOM 2230 C C . ALA A 1 300 ? 11.607 36.633 -42.346 1.00 27.75 300 ALA A C 1
ATOM 2232 O O . ALA A 1 300 ? 11.302 36.768 -41.163 1.00 27.75 300 ALA A O 1
ATOM 2233 N N . THR A 1 301 ? 12.802 36.173 -42.733 1.00 26.72 301 THR A N 1
ATOM 2234 C CA . THR A 1 301 ? 14.030 36.000 -41.921 1.00 26.72 301 THR A CA 1
ATOM 2235 C C . THR A 1 301 ? 14.565 37.359 -41.420 1.00 26.72 301 THR A C 1
ATOM 2237 O O . THR A 1 301 ? 14.322 38.369 -42.084 1.00 26.72 301 THR A O 1
ATOM 2240 N N . PRO A 1 302 ? 15.340 37.421 -40.314 1.00 28.62 302 PRO A N 1
ATOM 2241 C CA . PRO A 1 302 ? 16.804 37.451 -40.472 1.00 28.62 302 PRO A CA 1
ATOM 2242 C C . PRO A 1 302 ? 17.616 36.759 -39.345 1.00 28.62 302 PRO A C 1
ATOM 2244 O O . PRO A 1 302 ? 17.185 36.596 -38.209 1.00 28.62 302 PRO A O 1
ATOM 2247 N N . THR A 1 303 ? 18.849 36.397 -39.685 1.00 25.50 303 THR A N 1
ATOM 2248 C CA . THR A 1 303 ? 20.028 36.118 -38.826 1.00 25.50 303 THR A CA 1
ATOM 2249 C C . THR A 1 303 ? 21.203 36.856 -39.515 1.00 25.50 303 THR A C 1
ATOM 2251 O O . THR A 1 303 ? 21.001 37.279 -40.659 1.00 25.50 303 THR A O 1
ATOM 2254 N N . PRO A 1 304 ? 22.446 36.966 -38.995 1.00 36.66 304 PRO A N 1
ATOM 2255 C CA . PRO A 1 304 ? 23.006 36.720 -37.655 1.00 36.66 304 PRO A CA 1
ATOM 2256 C C . PRO A 1 304 ? 23.923 37.873 -37.156 1.00 36.66 304 PRO A C 1
ATOM 2258 O O . PRO A 1 304 ? 24.350 38.702 -37.953 1.00 36.66 304 PRO A O 1
ATOM 2261 N N . THR A 1 305 ? 24.355 37.854 -35.884 1.00 24.77 305 THR A N 1
ATOM 2262 C CA . THR A 1 305 ? 25.671 38.424 -35.519 1.00 24.77 305 THR A CA 1
ATOM 2263 C C . THR A 1 305 ? 26.353 37.637 -34.401 1.00 24.77 305 THR A C 1
ATOM 2265 O O . THR A 1 305 ? 25.773 37.306 -33.372 1.00 24.77 305 THR A O 1
ATOM 2268 N N . THR A 1 306 ? 27.613 37.352 -34.689 1.00 24.16 306 THR A N 1
ATOM 2269 C CA . THR A 1 306 ? 28.691 36.660 -33.991 1.00 24.16 306 THR A CA 1
ATOM 2270 C C . THR A 1 306 ? 29.225 37.434 -32.782 1.00 24.16 306 THR A C 1
ATOM 2272 O O . THR A 1 306 ? 29.485 38.623 -32.933 1.00 24.16 306 THR A O 1
ATOM 2275 N N . THR A 1 307 ? 29.586 36.740 -31.693 1.00 25.83 307 THR A N 1
ATOM 2276 C CA . THR A 1 307 ? 30.885 36.974 -31.026 1.00 25.83 307 THR A CA 1
ATOM 2277 C C . THR A 1 307 ? 31.367 35.750 -30.237 1.00 25.83 307 THR A C 1
ATOM 2279 O O . THR A 1 307 ? 30.767 35.306 -29.265 1.00 25.83 307 THR A O 1
ATOM 2282 N N . THR A 1 308 ? 32.479 35.217 -30.733 1.00 24.91 308 THR A N 1
ATOM 2283 C CA . THR A 1 308 ? 33.607 34.536 -30.080 1.00 24.91 308 THR A CA 1
ATOM 2284 C C . THR A 1 308 ? 33.793 34.806 -28.578 1.00 24.91 308 THR A C 1
ATOM 2286 O O . THR A 1 308 ? 33.706 35.954 -28.163 1.00 24.91 308 THR A O 1
ATOM 2289 N N . THR A 1 309 ? 34.197 33.793 -27.790 1.00 28.59 309 THR A N 1
ATOM 2290 C CA . THR A 1 309 ? 35.566 33.673 -27.220 1.00 28.59 309 THR A CA 1
ATOM 2291 C C . THR A 1 309 ? 35.833 32.253 -26.663 1.00 28.59 309 THR A C 1
ATOM 2293 O O . THR A 1 309 ? 35.025 31.661 -25.956 1.00 28.59 309 THR A O 1
ATOM 2296 N N . THR A 1 310 ? 36.999 31.751 -27.057 1.00 27.27 310 THR A N 1
ATOM 2297 C CA . THR A 1 310 ? 37.823 30.558 -26.765 1.00 27.27 310 THR A CA 1
ATOM 2298 C C . THR A 1 310 ? 38.054 30.301 -25.253 1.00 27.27 310 THR A C 1
ATOM 2300 O O . THR A 1 310 ? 38.199 31.263 -24.511 1.00 27.27 310 THR A O 1
ATOM 2303 N N . ALA A 1 311 ? 37.887 29.062 -24.746 1.00 27.59 311 ALA A N 1
ATOM 2304 C CA . ALA A 1 311 ? 38.904 28.074 -24.272 1.00 27.59 311 ALA A CA 1
ATOM 2305 C C . ALA A 1 311 ? 39.901 28.582 -23.185 1.00 27.59 311 ALA A C 1
AT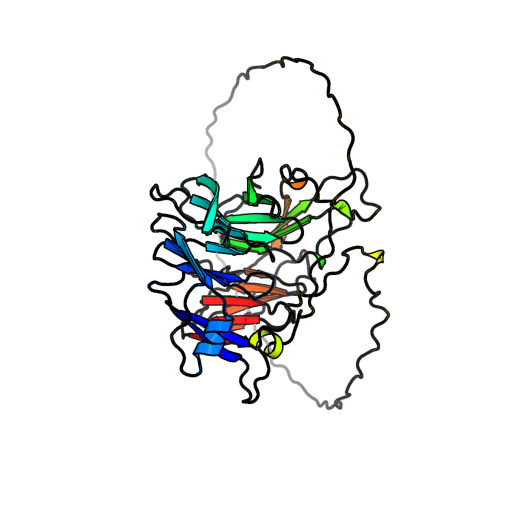OM 2307 O O . ALA A 1 311 ? 40.304 29.732 -23.232 1.00 27.59 311 ALA A O 1
ATOM 2308 N N . SER A 1 312 ? 40.385 27.852 -22.167 1.00 27.42 312 SER A N 1
ATOM 2309 C CA . SER A 1 312 ? 40.675 26.421 -21.958 1.00 27.42 312 SER A CA 1
ATOM 2310 C C . SER A 1 312 ? 40.998 26.136 -20.467 1.00 27.42 312 SER A C 1
ATOM 2312 O O . SER A 1 312 ? 41.451 27.049 -19.786 1.00 27.42 312 SER A O 1
ATOM 2314 N N . SER A 1 313 ? 40.909 24.848 -20.066 1.00 28.19 313 SER A N 1
ATOM 2315 C CA . SER A 1 313 ? 41.783 24.080 -19.121 1.00 28.19 313 SER A CA 1
ATOM 2316 C C . SER A 1 313 ? 41.908 24.549 -17.640 1.00 28.19 313 SER A C 1
ATOM 2318 O O . SER A 1 313 ? 41.830 25.730 -17.361 1.00 28.19 313 SER A O 1
ATOM 2320 N N . THR A 1 314 ? 42.109 23.735 -16.588 1.00 25.69 314 THR A N 1
ATOM 2321 C CA . THR A 1 314 ? 42.819 22.449 -16.427 1.00 25.69 314 THR A CA 1
ATOM 2322 C C . THR A 1 314 ? 42.572 21.857 -15.009 1.00 25.69 314 THR A C 1
ATOM 2324 O O . THR A 1 314 ? 42.317 22.601 -14.069 1.00 25.69 314 THR A O 1
ATOM 2327 N N . MET A 1 315 ? 42.836 20.548 -14.872 1.00 31.47 315 MET A N 1
ATOM 2328 C CA . MET A 1 315 ? 43.317 19.775 -13.700 1.00 31.47 315 MET A CA 1
ATOM 2329 C C . MET A 1 315 ? 42.344 19.151 -12.677 1.00 31.47 315 MET A C 1
ATOM 2331 O O . MET A 1 315 ? 41.620 19.802 -11.933 1.00 31.47 315 MET A O 1
ATOM 2335 N N . ALA A 1 316 ? 42.478 17.822 -12.625 1.00 30.00 316 ALA A N 1
ATOM 2336 C CA . ALA A 1 316 ? 42.057 16.869 -11.607 1.00 30.00 316 ALA A CA 1
ATOM 2337 C C . ALA A 1 316 ? 42.995 16.862 -10.382 1.00 30.00 316 ALA A C 1
ATOM 2339 O O . ALA A 1 316 ? 44.110 17.386 -10.460 1.00 30.00 316 ALA A O 1
ATOM 2340 N N . PRO A 1 317 ? 42.621 16.122 -9.321 1.00 33.84 317 PRO A N 1
ATOM 2341 C CA . PRO A 1 317 ? 43.624 15.387 -8.561 1.00 33.84 317 PRO A CA 1
ATOM 2342 C C . PRO A 1 317 ? 43.289 13.902 -8.333 1.00 33.84 317 PRO A C 1
ATOM 2344 O O . PRO A 1 317 ? 42.145 13.473 -8.206 1.00 33.84 317 PRO A O 1
ATOM 2347 N N . THR A 1 318 ? 44.386 13.156 -8.285 1.00 25.44 318 THR A N 1
ATOM 2348 C CA . THR A 1 318 ? 44.606 11.730 -8.030 1.00 25.44 318 THR A CA 1
ATOM 2349 C C . THR A 1 318 ? 44.348 11.332 -6.571 1.00 25.44 318 THR A C 1
ATOM 2351 O O . THR A 1 318 ? 44.704 12.083 -5.667 1.00 25.44 318 THR A O 1
ATOM 2354 N N . ALA A 1 319 ? 43.869 10.105 -6.327 1.00 28.98 319 ALA A N 1
ATOM 2355 C CA . ALA A 1 319 ? 44.051 9.404 -5.050 1.00 28.98 319 ALA A CA 1
ATOM 2356 C C . ALA A 1 319 ? 44.236 7.888 -5.273 1.00 28.98 319 ALA A C 1
ATOM 2358 O O . ALA A 1 319 ? 43.482 7.267 -6.021 1.00 28.98 319 ALA A O 1
ATOM 2359 N N . ALA A 1 320 ? 45.270 7.322 -4.644 1.00 30.44 320 ALA A N 1
ATOM 2360 C CA . ALA A 1 320 ? 45.646 5.904 -4.661 1.00 30.44 320 ALA A CA 1
ATOM 2361 C C . ALA A 1 320 ? 45.036 5.139 -3.458 1.00 30.44 320 ALA A C 1
ATOM 2363 O O . ALA A 1 320 ? 44.680 5.785 -2.470 1.00 30.44 320 ALA A O 1
ATOM 2364 N N . PRO A 1 321 ? 44.922 3.793 -3.500 1.00 33.78 321 PRO A N 1
ATOM 2365 C CA . PRO A 1 321 ? 44.299 3.003 -2.438 1.00 33.78 321 PRO A CA 1
ATOM 2366 C C . PRO A 1 321 ? 45.318 2.467 -1.416 1.00 33.78 321 PRO A C 1
ATOM 2368 O O . PRO A 1 321 ? 46.468 2.191 -1.753 1.00 33.78 321 PRO A O 1
ATOM 2371 N N . VAL A 1 322 ? 44.861 2.274 -0.176 1.00 29.69 322 VAL A N 1
ATOM 2372 C CA . VAL A 1 322 ? 45.576 1.552 0.889 1.00 29.69 322 VAL A CA 1
ATOM 2373 C C . VAL A 1 322 ? 44.847 0.230 1.131 1.00 29.69 322 VAL A C 1
ATOM 2375 O O . VAL A 1 322 ? 43.628 0.216 1.298 1.00 29.69 322 VAL A O 1
ATOM 2378 N N . THR A 1 323 ? 45.600 -0.866 1.111 1.00 28.48 323 THR A N 1
ATOM 2379 C CA . THR A 1 323 ? 45.141 -2.244 1.315 1.00 28.48 323 THR A CA 1
ATOM 2380 C C . THR A 1 323 ? 45.519 -2.678 2.730 1.00 28.48 323 THR A C 1
ATOM 2382 O O . THR A 1 323 ? 46.694 -2.588 3.076 1.00 28.48 323 THR A O 1
ATOM 2385 N N . GLU A 1 324 ? 44.575 -3.196 3.516 1.00 27.83 324 GLU A N 1
ATOM 2386 C CA . GLU A 1 324 ? 44.883 -4.040 4.678 1.00 27.83 324 GLU A CA 1
ATOM 2387 C C . GLU A 1 324 ? 44.025 -5.309 4.647 1.00 27.83 324 GLU A C 1
ATOM 2389 O O . GLU A 1 324 ? 42.834 -5.285 4.334 1.00 27.83 324 GLU A O 1
ATOM 2394 N N . ASP A 1 325 ? 44.710 -6.416 4.913 1.00 25.27 325 ASP A N 1
ATOM 2395 C CA . ASP A 1 325 ? 44.341 -7.810 4.698 1.00 25.27 325 ASP A CA 1
ATOM 2396 C C . ASP A 1 325 ? 43.917 -8.432 6.044 1.00 25.27 325 ASP A C 1
ATOM 2398 O O . ASP A 1 325 ? 44.637 -8.299 7.035 1.00 25.27 325 ASP A O 1
ATOM 2402 N N . MET A 1 326 ? 42.781 -9.134 6.108 1.00 29.05 326 MET A N 1
ATOM 2403 C CA . MET A 1 326 ? 42.450 -10.025 7.234 1.00 29.05 326 MET A CA 1
ATOM 2404 C C . MET A 1 326 ? 41.578 -11.205 6.761 1.00 29.05 326 MET A C 1
ATOM 2406 O O . MET A 1 326 ? 40.664 -11.003 5.957 1.00 29.05 326 MET A O 1
ATOM 2410 N N . PRO A 1 327 ? 41.824 -12.442 7.242 1.00 33.44 327 PRO A N 1
ATOM 2411 C CA . PRO A 1 327 ? 41.243 -13.653 6.664 1.00 33.44 327 PRO A CA 1
ATOM 2412 C C . PRO A 1 327 ? 39.842 -13.961 7.231 1.00 33.44 327 PRO A C 1
ATOM 2414 O O . PRO A 1 327 ? 39.564 -13.629 8.387 1.00 33.44 327 PRO A O 1
ATOM 2417 N N . PRO A 1 328 ? 38.955 -14.654 6.486 1.00 29.72 328 PRO A N 1
ATOM 2418 C CA . PRO A 1 328 ? 37.651 -15.045 7.005 1.00 29.72 328 PRO A CA 1
ATOM 2419 C C . PRO A 1 328 ? 37.714 -16.403 7.724 1.00 29.72 328 PRO A C 1
ATOM 2421 O O . PRO A 1 328 ? 38.074 -17.424 7.137 1.00 29.72 328 PRO A O 1
ATOM 2424 N N . VAL A 1 329 ? 37.294 -16.431 8.990 1.00 31.47 329 VAL A N 1
ATOM 2425 C CA . VAL A 1 329 ? 36.978 -17.664 9.729 1.00 31.47 329 VAL A CA 1
ATOM 2426 C C . VAL A 1 329 ? 35.506 -18.000 9.480 1.00 31.47 329 VAL A C 1
ATOM 2428 O O . VAL A 1 329 ? 34.626 -17.183 9.742 1.00 31.47 329 VAL A O 1
ATOM 2431 N N . SER A 1 330 ? 35.235 -19.197 8.960 1.00 26.72 330 SER A N 1
ATOM 2432 C CA . SER A 1 330 ? 33.875 -19.709 8.733 1.00 26.72 330 SER A CA 1
ATOM 2433 C C . SER A 1 330 ? 33.428 -20.575 9.915 1.00 26.72 330 SER A C 1
ATOM 2435 O O . SER A 1 330 ? 34.181 -21.478 10.280 1.00 26.72 330 SER A O 1
ATOM 2437 N N . PRO A 1 331 ? 32.214 -20.398 10.471 1.00 32.12 331 PRO A N 1
ATOM 2438 C CA . PRO A 1 331 ? 31.569 -21.433 11.265 1.00 32.12 331 PRO A CA 1
ATOM 2439 C C . PRO A 1 331 ? 30.415 -22.109 10.506 1.00 32.12 331 PRO A C 1
ATOM 2441 O O . PRO A 1 331 ? 29.607 -21.483 9.822 1.00 32.12 331 PRO A O 1
ATOM 2444 N N . THR A 1 332 ? 30.400 -23.427 10.656 1.00 25.77 332 THR A N 1
ATOM 2445 C CA . THR A 1 332 ? 29.509 -24.458 10.117 1.00 25.77 332 THR A CA 1
ATOM 2446 C C . THR A 1 332 ? 28.026 -24.210 10.426 1.00 25.77 332 THR A C 1
ATOM 2448 O O . THR A 1 332 ? 27.676 -23.876 11.557 1.00 25.77 332 THR A O 1
ATOM 2451 N N . MET A 1 333 ? 27.148 -24.409 9.433 1.00 26.73 333 MET A N 1
ATOM 2452 C CA . MET A 1 333 ? 25.690 -24.285 9.578 1.00 26.73 333 MET A CA 1
ATOM 2453 C C . MET A 1 333 ? 25.058 -25.534 10.208 1.00 26.73 333 MET A C 1
ATOM 2455 O O . MET A 1 333 ? 25.385 -26.656 9.825 1.00 26.73 333 MET A O 1
ATOM 2459 N N . VAL A 1 334 ? 24.100 -25.313 11.112 1.00 30.41 334 VAL A N 1
ATOM 2460 C CA . VAL A 1 334 ? 23.081 -26.286 11.537 1.00 30.41 334 VAL A CA 1
ATOM 2461 C C . VAL A 1 334 ? 21.778 -25.941 10.809 1.00 30.41 334 VAL A C 1
ATOM 2463 O O . VAL A 1 334 ? 21.449 -24.770 10.631 1.00 30.41 334 VAL A O 1
ATOM 2466 N N . GLU A 1 335 ? 21.088 -26.973 10.337 1.00 36.31 335 GLU A N 1
ATOM 2467 C CA . GLU A 1 335 ? 19.954 -26.939 9.412 1.00 36.31 335 GLU A CA 1
ATOM 2468 C C . GLU A 1 335 ? 18.647 -26.524 10.121 1.00 36.31 335 GLU A C 1
ATOM 2470 O O . GLU A 1 335 ? 18.185 -27.208 11.033 1.00 36.31 335 GLU A O 1
ATOM 2475 N N . GLY A 1 336 ? 18.057 -25.392 9.716 1.00 29.39 336 GLY A N 1
ATOM 2476 C CA . GLY A 1 336 ? 16.770 -24.893 10.215 1.00 29.39 336 GLY A CA 1
ATOM 2477 C C . GLY A 1 336 ? 16.383 -23.553 9.574 1.00 29.39 336 GLY A C 1
ATOM 2478 O O . GLY A 1 336 ? 17.160 -22.608 9.630 1.00 29.39 336 GLY A O 1
ATOM 2479 N N . ASP A 1 337 ? 15.203 -23.520 8.947 1.00 31.28 337 ASP A N 1
ATOM 2480 C CA . ASP A 1 337 ? 14.530 -22.406 8.255 1.00 31.28 337 ASP A CA 1
ATOM 2481 C C . ASP A 1 337 ? 15.341 -21.601 7.222 1.00 31.28 337 ASP A C 1
ATOM 2483 O O . ASP A 1 337 ? 16.132 -20.706 7.524 1.00 31.28 337 ASP A O 1
ATOM 2487 N N . ARG A 1 338 ? 15.059 -21.869 5.940 1.00 37.91 338 ARG A N 1
ATOM 2488 C CA . ARG A 1 338 ? 15.527 -21.078 4.793 1.00 37.91 338 ARG A CA 1
ATOM 2489 C C . ARG A 1 338 ? 14.773 -19.747 4.717 1.00 37.91 338 ARG A C 1
ATOM 2491 O O . ARG A 1 338 ? 14.011 -19.501 3.789 1.00 37.91 338 ARG A O 1
ATOM 2498 N N . VAL A 1 339 ? 15.028 -18.865 5.677 1.00 42.09 339 VAL A N 1
ATOM 2499 C CA . VAL A 1 339 ? 14.819 -17.429 5.491 1.00 42.09 339 VAL A CA 1
ATOM 2500 C C . VAL A 1 339 ? 15.837 -16.999 4.442 1.00 42.09 339 VAL A C 1
ATOM 2502 O O . VAL A 1 339 ? 17.044 -17.140 4.653 1.00 42.09 339 VAL A O 1
ATOM 2505 N N . THR A 1 340 ? 15.368 -16.523 3.289 1.00 44.66 340 THR A N 1
ATOM 2506 C CA . THR A 1 340 ? 16.211 -15.831 2.309 1.00 44.66 340 THR A CA 1
ATOM 2507 C C . THR A 1 340 ? 17.067 -14.826 3.065 1.00 44.66 340 THR A C 1
ATOM 2509 O O . THR A 1 340 ? 16.535 -13.912 3.692 1.00 44.66 340 THR A O 1
ATOM 2512 N N . GLY A 1 341 ? 18.380 -15.071 3.120 1.00 41.97 341 GLY A N 1
ATOM 2513 C CA . GLY A 1 341 ? 19.276 -14.350 4.017 1.00 41.97 341 GLY A CA 1
ATOM 2514 C C . GLY A 1 341 ? 19.080 -12.845 3.874 1.00 41.97 341 GLY A C 1
ATOM 2515 O O . GLY A 1 341 ? 19.086 -12.355 2.745 1.00 41.97 341 GLY A O 1
ATOM 2516 N N . ALA A 1 342 ? 18.916 -12.164 5.015 1.00 44.69 342 ALA A N 1
ATOM 2517 C CA . ALA A 1 342 ? 18.566 -10.747 5.224 1.00 44.69 342 ALA A CA 1
ATOM 2518 C C . ALA A 1 342 ? 19.548 -9.709 4.609 1.00 44.69 342 ALA A C 1
ATOM 2520 O O . ALA A 1 342 ? 19.961 -8.738 5.244 1.00 44.69 342 ALA A O 1
ATOM 2521 N N . LYS A 1 343 ? 20.067 -10.001 3.417 1.00 54.47 343 LYS A N 1
ATOM 2522 C CA . LYS A 1 343 ? 21.159 -9.333 2.704 1.00 54.47 343 LYS A CA 1
ATOM 2523 C C . LYS A 1 343 ? 21.019 -9.425 1.179 1.00 54.47 343 LYS A C 1
ATOM 2525 O O . LYS A 1 343 ? 21.785 -8.756 0.488 1.00 54.47 343 LYS A O 1
ATOM 2530 N N . ALA A 1 344 ? 20.105 -10.239 0.635 1.00 61.81 344 ALA A N 1
ATOM 2531 C CA . ALA A 1 344 ? 20.030 -10.486 -0.809 1.00 61.81 344 ALA A CA 1
ATOM 2532 C C . ALA A 1 344 ? 19.548 -9.264 -1.613 1.00 61.81 344 ALA A C 1
ATOM 2534 O O . ALA A 1 344 ? 19.993 -9.058 -2.743 1.00 61.81 344 ALA A O 1
ATOM 2535 N N . PHE A 1 345 ? 18.681 -8.429 -1.030 1.00 74.50 345 PHE A N 1
ATOM 2536 C CA . PHE A 1 345 ? 18.007 -7.346 -1.758 1.00 74.50 345 PHE A CA 1
ATOM 2537 C C . PHE A 1 345 ? 18.556 -5.945 -1.443 1.00 74.50 345 PHE A C 1
ATOM 2539 O O . PHE A 1 345 ? 18.299 -4.995 -2.186 1.00 74.50 345 PHE A O 1
ATOM 2546 N N . ARG A 1 346 ? 19.386 -5.816 -0.396 1.00 65.25 346 ARG A N 1
ATOM 2547 C CA . ARG A 1 346 ? 19.909 -4.536 0.119 1.00 65.25 346 ARG A CA 1
ATOM 2548 C C . ARG A 1 346 ? 20.662 -3.676 -0.905 1.00 65.25 346 ARG A C 1
ATOM 2550 O O . ARG A 1 346 ? 20.672 -2.447 -0.791 1.00 65.25 346 ARG A O 1
ATOM 2557 N N . PHE A 1 347 ? 21.332 -4.319 -1.858 1.00 71.94 347 PHE A N 1
ATOM 2558 C CA . PHE A 1 347 ? 22.209 -3.674 -2.845 1.00 71.94 347 PHE A CA 1
ATOM 2559 C C . PHE A 1 347 ? 21.584 -3.557 -4.234 1.00 71.94 347 PHE A C 1
ATOM 2561 O O . PHE A 1 347 ? 22.268 -3.185 -5.187 1.00 71.94 347 PHE A O 1
ATOM 2568 N N . LEU A 1 348 ? 20.307 -3.909 -4.377 1.00 77.69 348 LEU A N 1
ATOM 2569 C CA . LEU A 1 348 ? 19.642 -3.785 -5.661 1.00 77.69 348 LEU A CA 1
ATOM 2570 C C . LEU A 1 348 ? 19.363 -2.316 -5.977 1.00 77.69 348 LEU A C 1
ATOM 2572 O O . LEU A 1 348 ? 19.203 -1.484 -5.088 1.00 77.69 348 LEU A O 1
ATOM 2576 N N . ALA A 1 349 ? 19.284 -2.024 -7.269 1.00 76.12 349 ALA A N 1
ATOM 2577 C CA . ALA A 1 349 ? 18.782 -0.769 -7.797 1.00 76.12 349 ALA A CA 1
ATOM 2578 C C . ALA A 1 349 ? 17.831 -1.092 -8.949 1.00 76.12 349 ALA A C 1
ATOM 2580 O O . ALA A 1 349 ? 18.079 -2.002 -9.748 1.00 76.12 349 ALA A O 1
ATOM 2581 N N . GLY A 1 350 ? 16.717 -0.375 -9.005 1.00 79.88 350 GLY A N 1
ATOM 2582 C CA . GLY A 1 350 ? 15.705 -0.560 -10.022 1.00 79.88 350 GLY A CA 1
ATOM 2583 C C . GLY A 1 350 ? 16.175 0.077 -11.318 1.00 79.88 350 GLY A C 1
ATOM 2584 O O . GLY A 1 350 ? 16.857 1.100 -11.314 1.00 79.88 350 GLY A O 1
ATOM 2585 N N . LYS A 1 351 ? 15.814 -0.525 -12.446 1.00 84.12 351 LYS A N 1
ATOM 2586 C CA . LYS A 1 351 ? 16.088 0.050 -13.762 1.00 84.12 351 LYS A CA 1
ATOM 2587 C C . LYS A 1 351 ? 14.799 0.655 -14.308 1.00 84.12 351 LYS A C 1
ATOM 2589 O O . LYS A 1 351 ? 13.879 -0.117 -14.599 1.00 84.12 351 LYS A O 1
ATOM 2594 N N . PRO A 1 352 ? 14.697 1.994 -14.415 1.00 83.38 352 PRO A N 1
ATOM 2595 C CA . PRO A 1 352 ? 13.580 2.619 -15.099 1.00 83.38 352 PRO A CA 1
ATOM 2596 C C . PRO A 1 352 ? 13.658 2.322 -16.595 1.00 83.38 352 PRO A C 1
ATOM 2598 O O . PRO A 1 352 ? 14.722 2.379 -17.209 1.00 83.38 352 PRO A O 1
ATOM 2601 N N . SER A 1 353 ? 12.509 2.015 -17.175 1.00 81.25 353 SER A N 1
ATOM 2602 C CA . SER A 1 353 ? 12.318 1.867 -18.614 1.00 81.25 353 SER A CA 1
ATOM 2603 C C . SER A 1 353 ? 11.036 2.586 -18.993 1.00 81.25 353 SER A C 1
ATOM 2605 O O . SER A 1 353 ? 10.063 2.513 -18.249 1.00 81.25 353 SER A O 1
ATOM 2607 N N . VAL A 1 354 ? 11.027 3.290 -20.120 1.00 70.69 354 VAL A N 1
ATOM 2608 C CA . VAL A 1 354 ? 9.787 3.850 -20.662 1.00 70.69 354 VAL A CA 1
ATOM 2609 C C . VAL A 1 354 ? 9.100 2.731 -21.436 1.00 70.69 354 VAL A C 1
ATOM 2611 O O . VAL A 1 354 ? 9.704 2.156 -22.340 1.00 70.69 354 VAL A O 1
ATOM 2614 N N . ALA A 1 355 ? 7.887 2.359 -21.025 1.00 73.19 355 ALA A N 1
ATOM 2615 C CA . ALA A 1 355 ? 7.146 1.261 -21.652 1.00 73.19 355 ALA A CA 1
ATOM 2616 C C . ALA A 1 355 ? 5.742 1.655 -22.115 1.00 73.19 355 ALA A C 1
ATOM 2618 O O . ALA A 1 355 ? 5.178 0.963 -22.958 1.00 73.19 355 ALA A O 1
ATOM 2619 N N . TYR A 1 356 ? 5.172 2.726 -21.564 1.00 82.50 356 TYR A N 1
ATOM 2620 C CA . TYR A 1 356 ? 3.889 3.256 -22.005 1.00 82.50 356 TYR A CA 1
ATOM 2621 C C . TYR A 1 356 ? 4.028 4.758 -22.182 1.00 82.50 356 TYR A C 1
ATOM 2623 O O . TYR A 1 356 ? 4.296 5.464 -21.212 1.00 82.50 356 TYR A O 1
ATOM 2631 N N . ASP A 1 357 ? 3.823 5.222 -23.406 1.00 84.50 357 ASP A N 1
ATOM 2632 C CA . ASP A 1 357 ? 3.894 6.637 -23.758 1.00 84.50 357 ASP A CA 1
ATOM 2633 C C . ASP A 1 357 ? 2.495 7.223 -23.939 1.00 84.50 357 ASP A C 1
ATOM 2635 O O . ASP A 1 357 ? 1.546 6.504 -24.257 1.00 84.50 357 ASP A O 1
ATOM 2639 N N . ASP A 1 358 ? 2.390 8.547 -23.833 1.00 84.75 358 ASP A N 1
ATOM 2640 C CA . ASP A 1 358 ? 1.187 9.329 -24.137 1.00 84.75 358 ASP A CA 1
ATOM 2641 C C . ASP A 1 358 ? 0.023 9.098 -23.148 1.00 84.75 358 ASP A C 1
ATOM 2643 O O . ASP A 1 358 ? -1.143 9.049 -23.544 1.00 84.75 358 ASP A O 1
ATOM 2647 N N . LEU A 1 359 ? 0.325 8.982 -21.845 1.00 87.25 359 LEU A N 1
ATOM 2648 C CA . LEU A 1 359 ? -0.660 8.864 -20.752 1.00 87.25 359 LEU A CA 1
ATOM 2649 C C . LEU A 1 359 ? -1.439 10.175 -20.545 1.00 87.25 359 LEU A C 1
ATOM 2651 O O . LEU A 1 359 ? -1.305 10.848 -19.534 1.00 87.25 359 LEU A O 1
ATOM 2655 N N . ARG A 1 360 ? -2.275 10.578 -21.497 1.00 84.81 360 ARG A N 1
ATOM 2656 C CA . ARG A 1 360 ? -2.953 11.877 -21.410 1.00 84.81 360 ARG A CA 1
ATOM 2657 C C . ARG A 1 360 ? -4.051 11.903 -20.361 1.00 84.81 360 ARG A C 1
ATOM 2659 O O . ARG A 1 360 ? -4.884 11.004 -20.277 1.00 84.81 360 ARG A O 1
ATOM 2666 N N . GLY A 1 361 ? -4.122 13.036 -19.668 1.00 85.75 361 GLY A N 1
ATOM 2667 C CA . GLY A 1 361 ? -5.254 13.371 -18.816 1.00 85.75 361 GLY A CA 1
ATOM 2668 C C . GLY A 1 361 ? -5.202 12.725 -17.441 1.00 85.75 361 GLY A C 1
ATOM 2669 O O . GLY A 1 361 ? -6.248 12.637 -16.820 1.00 85.75 361 GLY A O 1
ATOM 2670 N N . PHE A 1 362 ? -4.037 12.296 -16.951 1.00 90.38 362 PHE A N 1
ATOM 2671 C CA . PHE A 1 362 ? -3.869 11.938 -15.540 1.00 90.38 362 PHE A CA 1
ATOM 2672 C C . PHE A 1 362 ? -4.300 13.094 -14.615 1.00 90.38 362 PHE A C 1
ATOM 2674 O O . PHE A 1 362 ? -4.071 14.262 -14.933 1.00 90.38 362 PHE A O 1
ATOM 2681 N N . ASN A 1 363 ? -4.919 12.779 -13.472 1.00 90.81 363 ASN A N 1
ATOM 2682 C CA . ASN A 1 363 ? -5.276 13.765 -12.451 1.00 90.81 363 ASN A CA 1
ATOM 2683 C C . ASN A 1 363 ? -4.188 13.873 -11.367 1.00 90.81 363 ASN A C 1
ATOM 2685 O O . ASN A 1 363 ? -4.153 13.045 -10.457 1.00 90.81 363 ASN A O 1
ATOM 2689 N N . PRO A 1 364 ? -3.342 14.920 -11.371 1.00 86.62 364 PRO A N 1
ATOM 2690 C CA . PRO A 1 364 ? -2.353 15.118 -10.320 1.00 86.62 364 PRO A CA 1
ATOM 2691 C C . PRO A 1 364 ? -2.930 15.752 -9.052 1.00 86.62 364 PRO A C 1
ATOM 2693 O O . PRO A 1 364 ? -2.166 15.944 -8.113 1.00 86.62 364 PRO A O 1
ATOM 2696 N N . ASN A 1 365 ? -4.225 16.081 -8.986 1.00 87.19 365 ASN A N 1
ATOM 2697 C CA . ASN A 1 365 ? -4.867 16.777 -7.862 1.00 87.19 365 ASN A CA 1
ATOM 2698 C C . ASN A 1 365 ? -5.732 15.846 -7.001 1.00 87.19 365 ASN A C 1
ATOM 2700 O O . ASN A 1 365 ? -6.792 16.231 -6.521 1.00 87.19 365 ASN A O 1
ATOM 2704 N N . LEU A 1 366 ? -5.286 14.606 -6.815 1.00 86.88 366 LEU A N 1
ATOM 2705 C CA . LEU A 1 366 ? -5.975 13.639 -5.960 1.00 86.88 366 LEU A CA 1
ATOM 2706 C C . LEU A 1 366 ? -5.693 13.884 -4.473 1.00 86.88 366 LEU A C 1
ATOM 2708 O O . LEU A 1 366 ? -4.582 14.350 -4.157 1.00 86.88 366 LEU A O 1
ATOM 2712 N N . PRO A 1 367 ? -6.634 13.509 -3.580 1.00 88.38 367 PRO A N 1
ATOM 2713 C CA . PRO A 1 367 ? -6.396 13.436 -2.139 1.00 88.38 367 PRO A CA 1
ATOM 2714 C C . PRO A 1 367 ? -5.096 12.689 -1.824 1.00 88.38 367 PRO A C 1
ATOM 2716 O O . PRO A 1 367 ? -4.642 11.856 -2.607 1.00 88.38 367 PRO A O 1
ATOM 2719 N N . PHE A 1 368 ? -4.452 13.003 -0.700 1.00 86.38 368 PHE A N 1
ATOM 2720 C CA . PHE A 1 368 ? -3.169 12.368 -0.369 1.00 86.38 368 PHE A CA 1
ATOM 2721 C C . PHE A 1 368 ? -3.343 10.900 0.044 1.00 86.38 368 PHE A C 1
ATOM 2723 O O . PHE A 1 368 ? -2.379 10.143 0.003 1.00 86.38 368 PHE A O 1
ATOM 2730 N N . GLU A 1 369 ? -4.554 10.530 0.460 1.00 85.44 369 GLU A N 1
ATOM 2731 C CA . GLU A 1 369 ? -4.976 9.171 0.780 1.00 85.44 369 GLU A CA 1
ATOM 2732 C C . GLU A 1 369 ? -5.109 8.310 -0.481 1.00 85.44 369 GLU A C 1
ATOM 2734 O O . GLU A 1 369 ? -4.953 7.094 -0.411 1.00 85.44 369 GLU A O 1
ATOM 2739 N N . CYS A 1 370 ? -5.379 8.939 -1.631 1.00 88.75 370 CYS A N 1
ATOM 2740 C CA . CYS A 1 370 ? -5.566 8.247 -2.895 1.00 88.75 370 CYS A CA 1
ATOM 2741 C C . CYS A 1 370 ? -4.223 7.857 -3.502 1.00 88.75 370 CYS A C 1
ATOM 2743 O O . CYS A 1 370 ? -3.365 8.705 -3.764 1.00 88.75 370 CYS A O 1
ATOM 2745 N N . ASN A 1 371 ? -4.085 6.577 -3.839 1.00 85.94 371 ASN A N 1
ATOM 2746 C CA . ASN A 1 371 ? -2.911 6.101 -4.566 1.00 85.94 371 ASN A CA 1
ATOM 2747 C C . ASN A 1 371 ? -2.878 6.623 -6.009 1.00 85.94 371 ASN A C 1
ATOM 2749 O O . ASN A 1 371 ? -1.809 6.696 -6.606 1.00 85.94 371 ASN A O 1
ATOM 2753 N N . GLY A 1 372 ? -4.037 6.954 -6.591 1.00 89.12 372 GLY A N 1
ATOM 2754 C CA . GLY A 1 372 ? -4.201 7.506 -7.942 1.00 89.12 372 GLY A CA 1
ATOM 2755 C C . GLY A 1 372 ? -3.842 6.579 -9.101 1.00 89.12 372 GLY A C 1
ATOM 2756 O O . GLY A 1 372 ? -4.138 6.887 -10.258 1.00 89.12 372 GLY A O 1
ATOM 2757 N N . PHE A 1 373 ? -3.242 5.434 -8.796 1.00 93.00 373 PHE A N 1
ATOM 2758 C CA . PHE A 1 373 ? -2.868 4.395 -9.732 1.00 93.00 373 PHE A CA 1
ATOM 2759 C C . PHE A 1 373 ? -2.941 3.034 -9.037 1.00 93.00 373 PHE A C 1
ATOM 2761 O O . PHE A 1 373 ? -2.452 2.873 -7.920 1.00 93.00 373 PHE A O 1
ATOM 2768 N N . ALA A 1 374 ? -3.526 2.046 -9.706 1.00 92.81 374 ALA A N 1
ATOM 2769 C CA . ALA A 1 374 ? -3.587 0.669 -9.230 1.00 92.81 374 ALA A CA 1
ATOM 2770 C C . ALA A 1 374 ? -3.337 -0.293 -10.392 1.00 92.81 374 ALA A C 1
ATOM 2772 O O . ALA A 1 374 ? -3.603 0.025 -11.550 1.00 92.81 374 ALA A O 1
ATOM 2773 N N . ALA A 1 375 ? -2.842 -1.491 -10.099 1.00 91.19 375 ALA A N 1
ATOM 2774 C CA . ALA A 1 375 ? -2.598 -2.507 -11.114 1.00 91.19 375 ALA A CA 1
ATOM 2775 C C . ALA A 1 375 ? -2.885 -3.907 -10.567 1.00 91.19 375 ALA A C 1
ATOM 2777 O O . ALA A 1 375 ? -2.527 -4.216 -9.435 1.00 91.19 375 ALA A O 1
ATOM 2778 N N . ASN A 1 376 ? -3.491 -4.761 -11.390 1.00 89.00 376 ASN A N 1
ATOM 2779 C CA . ASN A 1 376 ? -3.716 -6.178 -11.102 1.00 89.00 376 ASN A CA 1
ATOM 2780 C C . ASN A 1 376 ? -3.118 -7.065 -12.210 1.00 89.00 376 ASN A C 1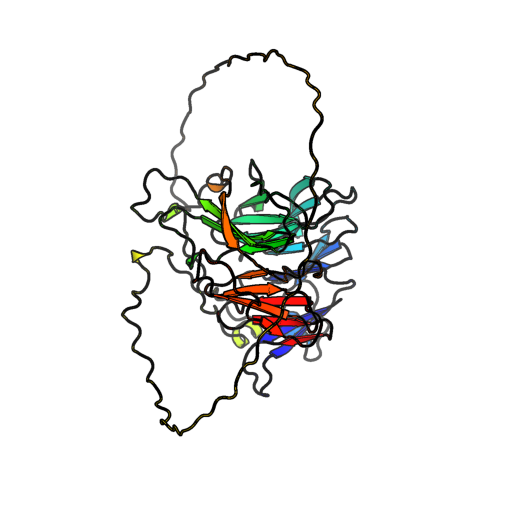
ATOM 2782 O O . ASN A 1 376 ? -2.379 -6.588 -13.069 1.00 89.00 376 ASN A O 1
ATOM 2786 N N . ASP A 1 377 ? -3.408 -8.362 -12.222 1.00 82.75 377 ASP A N 1
ATOM 2787 C CA . ASP A 1 377 ? -2.852 -9.325 -13.179 1.00 82.75 377 ASP A CA 1
ATOM 2788 C C . ASP A 1 377 ? -3.323 -9.151 -14.649 1.00 82.75 377 ASP A C 1
ATOM 2790 O O . ASP A 1 377 ? -2.826 -9.852 -15.540 1.00 82.75 377 ASP A O 1
ATOM 2794 N N . ARG A 1 378 ? -4.234 -8.219 -14.950 1.00 87.62 378 ARG A N 1
ATOM 2795 C CA . ARG A 1 378 ? -4.735 -7.972 -16.317 1.00 87.62 378 ARG A CA 1
ATOM 2796 C C . ARG A 1 378 ? -4.788 -6.499 -16.691 1.00 87.62 378 ARG A C 1
ATOM 2798 O O . ARG A 1 378 ? -4.392 -6.140 -17.794 1.00 87.62 378 ARG A O 1
ATOM 2805 N N . LEU A 1 379 ? -5.254 -5.654 -15.784 1.00 91.62 379 LEU A N 1
ATOM 2806 C CA . LEU A 1 379 ? -5.546 -4.244 -15.990 1.00 91.62 379 LEU A CA 1
ATOM 2807 C C . LEU A 1 379 ? -4.674 -3.369 -15.087 1.00 91.62 379 LEU A C 1
ATOM 2809 O O . LEU A 1 379 ? -4.296 -3.759 -13.980 1.00 91.62 379 LEU A O 1
ATOM 2813 N N . TRP A 1 380 ? -4.345 -2.170 -15.557 1.00 92.44 380 TRP A N 1
ATOM 2814 C CA . TRP A 1 380 ? -4.035 -1.061 -14.659 1.00 92.44 380 TRP A CA 1
ATOM 2815 C C . TRP A 1 380 ? -5.134 -0.013 -14.764 1.00 92.44 380 TRP A C 1
ATOM 2817 O O . TRP A 1 380 ? -5.807 0.104 -15.790 1.00 92.44 380 TRP A O 1
ATOM 2827 N N . ALA A 1 381 ? -5.312 0.715 -13.670 1.00 94.44 381 ALA A N 1
ATOM 2828 C CA . ALA A 1 381 ? -6.269 1.788 -13.511 1.00 94.44 381 ALA A CA 1
ATOM 2829 C C . ALA A 1 381 ? -5.538 3.059 -13.081 1.00 94.44 381 ALA A C 1
ATOM 2831 O O . ALA A 1 381 ? -4.615 3.010 -12.266 1.00 94.44 381 ALA A O 1
ATOM 2832 N N . VAL A 1 382 ? -5.957 4.196 -13.626 1.00 94.44 382 VAL A N 1
ATOM 2833 C CA . VAL A 1 382 ? -5.365 5.507 -13.353 1.00 94.44 382 VAL A CA 1
ATOM 2834 C C . VAL A 1 382 ? -6.470 6.540 -13.186 1.00 94.44 382 VAL A C 1
ATOM 2836 O O . VAL A 1 382 ? -7.429 6.557 -13.956 1.00 94.44 382 VAL A O 1
ATOM 2839 N N . ALA A 1 383 ? -6.353 7.421 -12.199 1.00 94.38 383 ALA A N 1
ATOM 2840 C CA . ALA A 1 383 ? -7.286 8.533 -12.081 1.00 94.38 383 ALA A CA 1
ATOM 2841 C C . ALA A 1 383 ? -7.049 9.548 -13.204 1.00 94.38 383 ALA A C 1
ATOM 2843 O O . ALA A 1 383 ? -5.932 10.040 -13.394 1.00 94.38 383 ALA A O 1
ATOM 2844 N N . LEU A 1 384 ? -8.111 9.889 -13.926 1.00 93.69 384 LEU A N 1
ATOM 2845 C CA . LEU A 1 384 ? -8.082 10.878 -14.992 1.00 93.69 384 LEU A CA 1
ATOM 2846 C C . LEU A 1 384 ? -8.727 12.189 -14.538 1.00 93.69 384 LEU A C 1
ATOM 2848 O O . LEU A 1 384 ? -9.675 12.212 -13.753 1.00 93.69 384 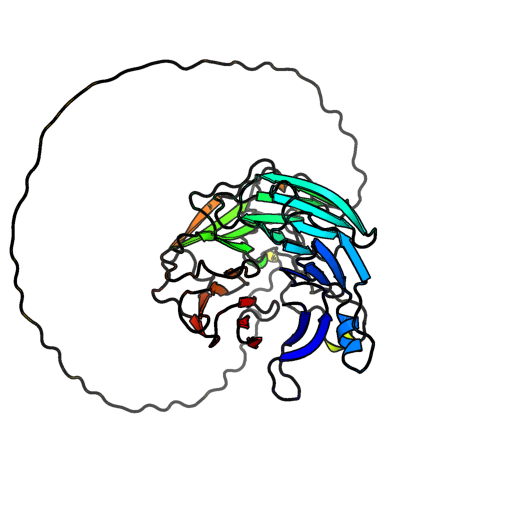LEU A O 1
ATOM 2852 N N . ALA A 1 385 ? -8.204 13.300 -15.041 1.00 91.25 385 ALA A N 1
ATOM 2853 C CA . ALA A 1 385 ? -8.743 14.627 -14.830 1.00 91.25 385 ALA A CA 1
ATOM 2854 C C . ALA A 1 385 ? -10.043 14.806 -15.625 1.00 91.25 385 ALA A C 1
ATOM 2856 O O . ALA A 1 385 ? -10.216 14.275 -16.727 1.00 91.25 385 ALA A O 1
ATOM 2857 N N . GLY A 1 386 ? -10.949 15.607 -15.076 1.00 88.31 386 GLY A N 1
ATOM 2858 C CA . GLY A 1 386 ? -12.241 15.911 -15.679 1.00 88.31 386 GLY A CA 1
ATOM 2859 C C . GLY A 1 386 ? -13.393 15.674 -14.713 1.00 88.31 386 GLY A C 1
ATOM 2860 O O . GLY A 1 386 ? -13.208 15.168 -13.612 1.00 88.31 386 GLY A O 1
ATOM 2861 N N . SER A 1 387 ? -14.592 16.055 -15.146 1.00 87.38 387 SER A N 1
ATOM 2862 C CA . SER A 1 387 ? -15.808 15.913 -14.349 1.00 87.38 387 SER A CA 1
ATOM 2863 C C . SER A 1 387 ? -16.224 14.452 -14.168 1.00 87.38 387 SER A C 1
ATOM 2865 O O . SER A 1 387 ? -16.066 13.634 -15.085 1.00 87.38 387 SER A O 1
ATOM 2867 N N . GLY A 1 388 ? -16.815 14.168 -13.004 1.00 87.06 388 GLY A N 1
ATOM 2868 C CA . GLY A 1 388 ? -17.478 12.901 -12.696 1.00 87.06 388 GLY A CA 1
ATOM 2869 C C . GLY A 1 388 ? -16.540 11.762 -12.300 1.00 87.06 388 GLY A C 1
ATOM 2870 O O . GLY A 1 388 ? -16.924 10.608 -12.477 1.00 87.06 388 GLY A O 1
ATOM 2871 N N . GLY A 1 389 ? -15.324 12.069 -11.829 1.00 90.81 389 GLY A N 1
ATOM 2872 C CA . GLY A 1 389 ? -14.408 11.076 -11.255 1.00 90.81 389 GLY A CA 1
ATOM 2873 C C . GLY A 1 389 ? -14.056 9.965 -12.237 1.00 90.81 389 GLY A C 1
ATOM 2874 O O . GLY A 1 389 ? -14.565 8.848 -12.149 1.00 90.81 389 GLY A O 1
ATOM 2875 N N . ARG A 1 390 ? -13.211 10.281 -13.220 1.00 94.44 390 ARG A N 1
ATOM 2876 C CA . ARG A 1 390 ? -12.892 9.356 -14.312 1.00 94.44 390 ARG A CA 1
ATOM 2877 C C . ARG A 1 390 ? -11.755 8.417 -13.930 1.00 94.44 390 ARG A C 1
ATOM 2879 O O . ARG A 1 390 ? -10.724 8.864 -13.431 1.00 94.44 390 ARG A O 1
ATOM 2886 N N . ILE A 1 391 ? -11.914 7.133 -14.234 1.00 95.56 391 ILE A N 1
ATOM 2887 C CA . ILE A 1 391 ? -10.890 6.105 -14.014 1.00 95.56 391 ILE A CA 1
ATOM 2888 C C . ILE A 1 391 ? -10.523 5.505 -15.365 1.00 95.56 391 ILE A C 1
ATOM 2890 O O . ILE A 1 391 ? -11.321 4.791 -15.966 1.00 95.56 391 ILE A O 1
ATOM 2894 N N . GLY A 1 392 ? -9.328 5.814 -15.860 1.00 94.38 392 GLY A N 1
ATOM 2895 C CA . GLY A 1 392 ? -8.781 5.232 -17.080 1.00 94.38 392 GLY A CA 1
ATOM 2896 C C . GLY A 1 392 ? -8.359 3.786 -16.853 1.00 94.38 392 GLY A C 1
ATOM 2897 O O . GLY A 1 392 ? -7.762 3.486 -15.822 1.00 94.38 392 GLY A O 1
ATOM 2898 N N . LEU A 1 393 ? -8.642 2.907 -17.812 1.00 93.81 393 LEU A N 1
ATOM 2899 C CA . LEU A 1 393 ? -8.315 1.484 -17.758 1.00 93.81 393 LEU A CA 1
ATOM 2900 C C . LEU A 1 393 ? -7.539 1.058 -19.000 1.00 93.81 393 LEU A C 1
ATOM 2902 O O . LEU A 1 393 ? -7.842 1.476 -20.119 1.00 93.81 393 LEU A O 1
ATOM 2906 N N . TRP A 1 394 ? -6.570 0.167 -18.808 1.00 92.44 394 TRP A N 1
ATOM 2907 C CA . TRP A 1 394 ? -5.800 -0.394 -19.912 1.00 92.44 394 TRP A CA 1
ATOM 2908 C C . TRP A 1 394 ? -5.365 -1.832 -19.647 1.00 92.44 394 TRP A C 1
ATOM 2910 O O . TRP A 1 394 ? -5.039 -2.196 -18.515 1.00 92.44 394 TRP A O 1
ATOM 2920 N N . ASP A 1 395 ? -5.321 -2.637 -20.711 1.00 90.44 395 ASP A N 1
ATOM 2921 C CA . ASP A 1 395 ? -4.821 -4.010 -20.657 1.00 90.44 395 ASP A CA 1
ATOM 2922 C C . ASP A 1 395 ? -3.291 -4.024 -20.604 1.00 90.44 395 ASP A C 1
ATOM 2924 O O . ASP A 1 395 ? -2.592 -3.638 -21.540 1.00 90.44 395 ASP A O 1
ATOM 2928 N N . ARG A 1 396 ? -2.761 -4.524 -19.491 1.00 84.69 396 ARG A N 1
ATOM 2929 C CA . ARG A 1 396 ? -1.324 -4.583 -19.203 1.00 84.69 396 ARG A CA 1
ATOM 2930 C C . ARG A 1 396 ? -0.578 -5.583 -20.067 1.00 84.69 396 ARG A C 1
ATOM 2932 O O . ARG A 1 396 ? 0.647 -5.523 -20.144 1.00 84.69 396 ARG A O 1
ATOM 2939 N N . ARG A 1 397 ? -1.293 -6.533 -20.669 1.00 81.75 397 ARG A N 1
ATOM 2940 C CA . ARG A 1 397 ? -0.705 -7.531 -21.569 1.00 81.75 397 ARG A CA 1
ATOM 2941 C C . ARG A 1 397 ? -0.293 -6.895 -22.895 1.00 81.75 397 ARG A C 1
ATOM 2943 O O . ARG A 1 397 ? 0.569 -7.435 -23.581 1.00 81.75 397 ARG A O 1
ATOM 2950 N N . VAL A 1 398 ? -0.854 -5.729 -23.221 1.00 82.88 398 VAL A N 1
ATOM 2951 C CA . VAL A 1 398 ? -0.430 -4.890 -24.343 1.00 82.88 398 VAL A CA 1
ATOM 2952 C C . VAL A 1 398 ? 0.701 -3.978 -23.860 1.00 82.88 398 VAL A C 1
ATOM 2954 O O . VAL A 1 398 ? 0.483 -2.829 -23.485 1.00 82.88 398 VAL A O 1
ATOM 2957 N N . ALA A 1 399 ? 1.914 -4.529 -23.793 1.00 69.69 399 ALA A N 1
ATOM 2958 C CA . ALA A 1 399 ? 3.104 -3.818 -23.326 1.00 69.69 399 ALA A CA 1
ATOM 2959 C C . ALA A 1 399 ? 3.783 -3.006 -24.444 1.00 69.69 399 ALA A C 1
ATOM 2961 O O . ALA A 1 399 ? 3.661 -3.338 -25.623 1.00 69.69 399 ALA A O 1
ATOM 2962 N N . GLY A 1 400 ? 4.568 -1.989 -24.066 1.00 67.88 400 GLY A N 1
ATOM 2963 C CA . GLY A 1 400 ? 5.467 -1.292 -24.996 1.00 67.88 400 GLY A CA 1
ATOM 2964 C C . GLY A 1 400 ? 4.750 -0.407 -26.015 1.00 67.88 400 GLY A C 1
ATOM 2965 O O . GLY A 1 400 ? 5.287 -0.172 -27.096 1.00 67.88 400 GLY A O 1
ATOM 2966 N N . CYS A 1 401 ? 3.520 0.017 -25.723 1.00 78.38 401 CYS A N 1
ATOM 2967 C CA . CYS A 1 401 ? 2.671 0.716 -26.675 1.00 78.38 401 CYS A CA 1
ATOM 2968 C C . CYS A 1 401 ? 2.493 2.192 -26.319 1.00 78.38 401 CYS A C 1
ATOM 2970 O O . CYS A 1 401 ? 2.401 2.575 -25.151 1.00 78.38 401 CYS A O 1
ATOM 2972 N N . ARG A 1 402 ? 2.320 3.009 -27.358 1.00 86.56 402 ARG A N 1
ATOM 2973 C CA . ARG A 1 402 ? 1.713 4.328 -27.214 1.00 86.56 402 ARG A CA 1
ATOM 2974 C C . ARG A 1 402 ? 0.243 4.155 -26.830 1.00 86.56 402 ARG A C 1
ATOM 2976 O O . ARG A 1 402 ? -0.494 3.461 -27.532 1.00 86.56 402 ARG A O 1
ATOM 2983 N N . LEU A 1 403 ? -0.164 4.767 -25.725 1.00 88.75 403 LEU A N 1
ATOM 2984 C CA . LEU A 1 403 ? -1.530 4.690 -25.222 1.00 88.75 403 LEU A CA 1
ATOM 2985 C C . LEU A 1 403 ? -2.498 5.438 -26.153 1.00 88.75 403 LEU A C 1
ATOM 2987 O O . LEU A 1 403 ? -2.117 6.432 -26.780 1.00 88.75 403 LEU A O 1
ATOM 2991 N N . PRO A 1 404 ? -3.750 4.967 -26.288 1.00 85.50 404 PRO A N 1
ATOM 2992 C CA . PRO A 1 404 ? -4.742 5.662 -27.091 1.00 85.50 404 PRO A CA 1
ATOM 2993 C C . PRO A 1 404 ? -5.138 6.987 -26.438 1.00 85.50 404 PRO A C 1
ATOM 2995 O O . PRO A 1 404 ? -5.188 7.116 -25.216 1.00 85.50 404 PRO A O 1
ATOM 2998 N N . ALA A 1 405 ? -5.482 7.963 -27.275 1.00 84.00 405 ALA A N 1
ATOM 2999 C CA . ALA A 1 405 ? -5.986 9.258 -26.848 1.00 84.00 405 ALA A CA 1
ATOM 3000 C C . ALA A 1 405 ? -7.395 9.475 -27.440 1.00 84.00 405 ALA A C 1
ATOM 3002 O O . ALA A 1 405 ? -7.497 9.682 -28.653 1.00 84.00 405 ALA A O 1
ATOM 3003 N N . PRO A 1 406 ? -8.472 9.452 -26.627 1.00 84.94 406 PRO A N 1
ATOM 3004 C CA . PRO A 1 406 ? -8.484 9.275 -25.170 1.00 84.94 406 PRO A CA 1
ATOM 3005 C C . PRO A 1 406 ? -8.319 7.809 -24.728 1.00 84.94 406 PRO A C 1
ATOM 3007 O O . PRO A 1 406 ? -8.692 6.884 -25.451 1.00 84.94 406 PRO A O 1
ATOM 3010 N N . LEU A 1 407 ? -7.807 7.610 -23.510 1.00 90.38 407 LEU A N 1
ATOM 3011 C CA . LEU A 1 407 ? -7.832 6.310 -22.836 1.00 90.38 407 LEU A CA 1
ATOM 3012 C C . LEU A 1 407 ? -9.282 5.876 -22.571 1.00 90.38 407 LEU A C 1
ATOM 3014 O O . LEU A 1 407 ? -10.093 6.732 -22.214 1.00 90.38 407 LEU A O 1
ATOM 3018 N N . PRO A 1 408 ? -9.624 4.579 -22.686 1.00 92.50 408 PRO A N 1
ATOM 3019 C CA . PRO A 1 408 ? -10.901 4.064 -22.196 1.00 92.50 408 PRO A CA 1
ATOM 3020 C C . PRO A 1 408 ? -11.057 4.359 -20.701 1.00 92.50 408 PRO A C 1
ATOM 3022 O O . PRO A 1 408 ? -10.114 4.146 -19.938 1.00 92.50 408 PRO A O 1
ATOM 3025 N N . PHE A 1 409 ? -12.224 4.843 -20.271 1.00 94.06 409 PHE A N 1
ATOM 3026 C CA . PHE A 1 409 ? -12.450 5.220 -18.875 1.00 94.06 409 PHE A CA 1
ATOM 3027 C C . PHE A 1 409 ? -13.844 4.854 -18.360 1.00 94.06 409 PHE A C 1
ATOM 3029 O O . PHE A 1 409 ? -14.813 4.812 -19.116 1.00 94.06 409 PHE A O 1
ATOM 3036 N N . LEU A 1 410 ? -13.928 4.640 -17.048 1.00 93.50 410 LEU A N 1
ATOM 3037 C CA . LEU A 1 410 ? -15.161 4.585 -16.264 1.00 93.50 410 LEU A CA 1
ATOM 3038 C C . LEU A 1 410 ? -15.455 5.965 -15.661 1.00 93.50 410 LEU A C 1
ATOM 3040 O O . LEU A 1 410 ? -14.538 6.761 -15.463 1.00 93.50 410 LEU A O 1
ATOM 3044 N N . THR A 1 411 ? -16.724 6.249 -15.366 1.00 93.12 411 THR A N 1
ATOM 3045 C CA . THR A 1 411 ? -17.164 7.504 -14.728 1.00 93.12 411 THR A CA 1
ATOM 3046 C C . THR A 1 411 ? -17.901 7.166 -13.437 1.00 93.12 411 THR A C 1
ATOM 3048 O O . THR A 1 411 ? -18.868 6.413 -13.491 1.00 93.12 411 THR A O 1
ATOM 3051 N N . CYS A 1 412 ? -17.470 7.725 -12.305 1.00 90.44 412 CYS A N 1
ATOM 3052 C CA . CYS A 1 412 ? -18.095 7.484 -10.996 1.00 90.44 412 CYS A CA 1
ATOM 3053 C C . CYS A 1 412 ? -19.314 8.393 -10.742 1.00 90.44 412 CYS A C 1
ATOM 3055 O O . CYS A 1 412 ? -20.156 8.107 -9.893 1.00 90.44 412 CYS A O 1
ATOM 3057 N N . GLY A 1 413 ? -19.428 9.489 -11.499 1.00 90.12 413 GLY A N 1
ATOM 3058 C CA . GLY A 1 413 ? -20.533 10.451 -11.442 1.00 90.12 413 GLY A CA 1
ATOM 3059 C C . GLY A 1 413 ? -20.273 11.653 -10.529 1.00 90.12 413 GLY A C 1
ATOM 3060 O O . GLY A 1 413 ? -20.870 12.704 -10.747 1.00 90.12 413 GLY A O 1
ATOM 3061 N N . ALA A 1 414 ? -19.336 11.533 -9.590 1.00 92.06 414 ALA A N 1
ATOM 3062 C CA . ALA A 1 414 ? -18.870 12.600 -8.704 1.00 92.06 414 ALA A CA 1
ATOM 3063 C C . ALA A 1 414 ? -17.332 12.552 -8.577 1.00 92.06 414 ALA A C 1
ATOM 3065 O O . ALA A 1 414 ? -16.699 11.739 -9.256 1.00 92.06 414 ALA A O 1
ATOM 3066 N N . ASP A 1 415 ? -16.706 13.439 -7.804 1.00 91.25 415 ASP A N 1
ATOM 3067 C CA . ASP A 1 415 ? -15.242 13.534 -7.779 1.00 91.25 415 ASP A CA 1
ATOM 3068 C C . ASP A 1 415 ? -14.621 12.313 -7.091 1.00 91.25 415 ASP A C 1
ATOM 3070 O O . ASP A 1 415 ? -15.038 11.877 -6.020 1.00 91.25 415 ASP A O 1
ATOM 3074 N N . LEU A 1 416 ? -13.609 11.734 -7.740 1.00 93.00 416 LEU A N 1
ATOM 3075 C CA . LEU A 1 416 ? -12.980 10.492 -7.303 1.00 93.00 416 LEU A CA 1
ATOM 3076 C C . LEU A 1 416 ? -12.127 10.729 -6.052 1.00 93.00 416 LEU A C 1
ATOM 3078 O O . LEU A 1 416 ? -11.184 11.521 -6.085 1.00 93.00 416 LEU A O 1
ATOM 3082 N N . MET A 1 417 ? -12.431 9.994 -4.984 1.00 91.50 417 MET A N 1
ATOM 3083 C CA . MET A 1 417 ? -11.680 10.030 -3.730 1.00 91.50 417 MET A CA 1
ATOM 3084 C C . MET A 1 417 ? -10.640 8.919 -3.659 1.00 91.50 417 MET A C 1
ATOM 3086 O O . MET A 1 417 ? -9.504 9.201 -3.301 1.00 91.50 417 MET A O 1
ATOM 3090 N N . ASP A 1 418 ? -11.001 7.684 -4.013 1.00 92.06 418 ASP A N 1
ATOM 3091 C CA . ASP A 1 418 ? -10.052 6.573 -4.151 1.00 92.06 418 ASP A CA 1
ATOM 3092 C C . ASP A 1 418 ? -10.651 5.421 -4.970 1.00 92.06 418 ASP A C 1
ATOM 3094 O O . ASP A 1 418 ? -11.858 5.391 -5.229 1.00 92.06 418 ASP A O 1
ATOM 3098 N N . PHE A 1 419 ? -9.819 4.466 -5.383 1.00 93.88 419 PHE A N 1
ATOM 3099 C CA . PHE A 1 419 ? -10.268 3.236 -6.032 1.00 93.88 419 PHE A CA 1
ATOM 3100 C C . PHE A 1 419 ? -9.307 2.068 -5.799 1.00 93.88 419 PHE A C 1
ATOM 3102 O O . PHE A 1 419 ? -8.103 2.251 -5.623 1.00 93.88 419 PHE A O 1
ATOM 3109 N N . ALA A 1 420 ? -9.830 0.846 -5.866 1.00 92.38 420 ALA A N 1
ATOM 3110 C CA . ALA A 1 420 ? -9.042 -0.373 -5.726 1.00 92.38 420 ALA A CA 1
ATOM 3111 C C . ALA A 1 420 ? -9.625 -1.518 -6.561 1.00 92.38 420 ALA A C 1
ATOM 3113 O O . ALA A 1 420 ? -10.839 -1.700 -6.629 1.00 92.38 420 ALA A O 1
ATOM 3114 N N . PHE A 1 421 ? -8.759 -2.321 -7.180 1.00 92.06 421 PHE A N 1
ATOM 3115 C CA . PHE A 1 421 ? -9.185 -3.556 -7.842 1.00 92.06 421 PHE A CA 1
ATOM 3116 C C . PHE A 1 421 ? -9.656 -4.600 -6.824 1.00 92.06 421 PHE A C 1
ATOM 3118 O O . PHE A 1 421 ? -9.095 -4.705 -5.733 1.00 92.06 421 PHE A O 1
ATOM 3125 N N . ASP A 1 422 ? -10.633 -5.417 -7.219 1.00 88.44 422 ASP A N 1
ATOM 3126 C CA . ASP A 1 422 ? -10.977 -6.642 -6.496 1.00 88.44 422 ASP A CA 1
ATOM 3127 C C . ASP A 1 422 ? -9.766 -7.605 -6.540 1.00 88.44 422 ASP A C 1
ATOM 3129 O O . ASP A 1 422 ? -9.273 -7.921 -7.631 1.00 88.44 422 ASP A O 1
ATOM 3133 N N . PRO A 1 423 ? -9.254 -8.069 -5.382 1.00 84.75 423 PRO A N 1
ATOM 3134 C CA . PRO A 1 423 ? -8.086 -8.949 -5.327 1.00 84.75 423 PRO A CA 1
ATOM 3135 C C . PRO A 1 423 ? -8.338 -10.351 -5.906 1.00 84.75 423 PRO A C 1
ATOM 3137 O O . PRO A 1 423 ? -7.378 -11.053 -6.223 1.00 84.75 423 PRO A O 1
ATOM 3140 N N . PHE A 1 424 ? -9.598 -10.767 -6.053 1.00 83.38 424 PHE A N 1
ATOM 3141 C CA . PHE A 1 424 ? -9.984 -12.095 -6.536 1.00 83.38 424 PHE A CA 1
ATOM 3142 C C . PHE A 1 424 ? -10.568 -12.059 -7.954 1.00 83.38 424 PHE A C 1
ATOM 3144 O O . PHE A 1 424 ? -10.454 -13.034 -8.701 1.00 83.38 424 PHE A O 1
ATOM 3151 N N . THR A 1 425 ? -11.150 -10.926 -8.362 1.00 86.31 425 THR A N 1
ATOM 3152 C CA . THR A 1 425 ? -11.721 -10.740 -9.704 1.00 86.31 425 THR A CA 1
ATOM 3153 C C . THR A 1 425 ? -11.012 -9.625 -10.469 1.00 86.31 425 THR A C 1
ATOM 3155 O O . THR A 1 425 ? -11.352 -8.452 -10.358 1.00 86.31 425 THR A O 1
ATOM 3158 N N . ALA A 1 426 ? -10.098 -9.998 -11.365 1.00 85.75 426 ALA A N 1
ATOM 3159 C CA . ALA A 1 426 ? -9.273 -9.069 -12.149 1.00 85.75 426 ALA A CA 1
ATOM 3160 C C . ALA A 1 426 ? -10.033 -8.021 -12.998 1.00 85.75 426 ALA A C 1
ATOM 3162 O O . ALA A 1 426 ? -9.431 -7.079 -13.513 1.00 85.75 426 ALA A O 1
ATOM 3163 N N . THR A 1 427 ? -11.336 -8.197 -13.211 1.00 88.44 427 THR A N 1
ATOM 3164 C CA . THR A 1 427 ? -12.183 -7.313 -14.030 1.00 88.44 427 THR A CA 1
ATOM 3165 C C . THR A 1 427 ? -13.155 -6.471 -13.205 1.00 88.44 427 THR A C 1
ATOM 3167 O O . THR A 1 427 ? -14.052 -5.870 -13.787 1.00 88.44 427 THR A O 1
ATOM 3170 N N . ARG A 1 428 ? -13.027 -6.457 -11.874 1.00 89.12 428 ARG A N 1
ATOM 3171 C CA . ARG A 1 428 ? -13.864 -5.659 -10.966 1.00 89.12 428 ARG A CA 1
ATOM 3172 C C . ARG A 1 428 ? -13.014 -4.642 -10.218 1.00 89.12 428 ARG A C 1
ATOM 3174 O O . ARG A 1 428 ? -11.864 -4.931 -9.874 1.00 89.12 428 ARG A O 1
ATOM 3181 N N . LEU A 1 429 ? -13.563 -3.457 -9.983 1.00 91.81 429 LEU A N 1
ATOM 3182 C CA . LEU A 1 429 ? -12.853 -2.362 -9.335 1.00 91.81 429 LEU A CA 1
ATOM 3183 C C . LEU A 1 429 ? -13.838 -1.514 -8.550 1.00 91.81 429 LEU A C 1
ATOM 3185 O O . LEU A 1 429 ? -14.776 -0.973 -9.111 1.00 91.81 429 LEU A O 1
ATOM 3189 N N . VAL A 1 430 ? -13.560 -1.340 -7.267 1.00 91.38 430 VAL A N 1
ATOM 3190 C CA . VAL A 1 430 ? -14.360 -0.481 -6.408 1.00 91.38 430 VAL A CA 1
ATOM 3191 C C . VAL A 1 430 ? -13.868 0.955 -6.526 1.00 91.38 430 VAL A C 1
ATOM 3193 O O . VAL A 1 430 ? -12.662 1.202 -6.453 1.00 91.38 430 VAL A O 1
ATOM 3196 N N . SER A 1 431 ? -14.788 1.904 -6.660 1.00 91.88 431 SER A N 1
ATOM 3197 C CA . SER A 1 431 ? -14.516 3.338 -6.576 1.00 91.88 431 SER A CA 1
ATOM 3198 C C . SER A 1 431 ? -15.253 3.968 -5.396 1.00 91.88 431 SER A C 1
ATOM 3200 O O . SER A 1 431 ? -16.344 3.543 -5.014 1.00 91.88 431 SER A O 1
ATOM 3202 N N . ALA A 1 432 ? -14.643 4.994 -4.811 1.00 90.31 432 ALA A N 1
ATOM 3203 C CA . ALA A 1 432 ? -15.240 5.844 -3.793 1.00 90.31 432 ALA A CA 1
ATOM 3204 C C . ALA A 1 432 ? -15.237 7.293 -4.284 1.00 90.31 432 ALA A C 1
ATOM 3206 O O . ALA A 1 432 ? -14.221 7.785 -4.784 1.00 90.31 432 ALA A O 1
ATOM 3207 N N . SER A 1 433 ? -16.369 7.979 -4.152 1.00 90.69 433 SER A N 1
ATOM 3208 C CA . SER A 1 433 ? -16.543 9.365 -4.602 1.00 90.69 433 SER A CA 1
ATOM 3209 C C . SER A 1 433 ? -16.831 10.328 -3.447 1.00 90.69 433 SER A C 1
ATOM 3211 O O . SER A 1 433 ? -17.146 9.919 -2.327 1.00 90.69 433 SER A O 1
ATOM 3213 N N . ASP A 1 434 ? -16.675 11.623 -3.704 1.00 89.94 434 ASP A N 1
ATOM 3214 C CA . ASP A 1 434 ? -16.850 12.710 -2.735 1.00 89.94 434 ASP A CA 1
ATOM 3215 C C . ASP A 1 434 ? -18.291 12.873 -2.228 1.00 89.94 434 ASP A C 1
ATOM 3217 O O . ASP A 1 434 ? -18.502 13.302 -1.092 1.00 89.94 434 ASP A O 1
ATOM 3221 N N . ASP A 1 435 ? -19.273 12.447 -3.025 1.00 88.69 435 ASP A N 1
ATOM 3222 C CA . ASP A 1 435 ? -20.687 12.333 -2.652 1.00 88.69 435 ASP A CA 1
ATOM 3223 C C . ASP A 1 435 ? -20.968 11.225 -1.613 1.00 88.69 435 ASP A C 1
ATOM 3225 O O . ASP A 1 435 ? -22.105 11.056 -1.163 1.00 88.69 435 ASP A O 1
ATOM 3229 N N . GLY A 1 436 ? -19.933 10.483 -1.209 1.00 82.94 436 GLY A N 1
ATOM 3230 C CA . GLY A 1 436 ? -19.997 9.414 -0.220 1.00 82.94 436 GLY A CA 1
ATOM 3231 C C . GLY A 1 436 ? -20.469 8.074 -0.779 1.00 82.94 436 GLY A C 1
ATOM 3232 O O . GLY A 1 436 ? -20.684 7.146 0.004 1.00 82.94 436 GLY A O 1
ATOM 3233 N N . ARG A 1 437 ? -20.640 7.942 -2.101 1.00 83.69 437 ARG A N 1
ATOM 3234 C CA . ARG A 1 437 ? -21.005 6.670 -2.734 1.00 83.69 437 ARG A CA 1
ATOM 3235 C C . ARG A 1 437 ? -19.786 5.784 -2.959 1.00 83.69 437 ARG A C 1
ATOM 3237 O O . ARG A 1 437 ? -18.692 6.252 -3.273 1.00 83.69 437 ARG A O 1
ATOM 3244 N N . VAL A 1 438 ? -20.024 4.481 -2.833 1.00 85.19 438 VAL A N 1
ATOM 3245 C CA . VAL A 1 438 ? -19.086 3.411 -3.180 1.00 85.19 438 VAL A CA 1
ATOM 3246 C C . VAL A 1 438 ? -19.735 2.565 -4.273 1.00 85.19 438 VAL A C 1
ATOM 3248 O O . VAL A 1 438 ? -20.890 2.168 -4.121 1.00 85.19 438 VAL A O 1
ATOM 3251 N N . GLN A 1 439 ? -19.025 2.332 -5.375 1.00 85.62 439 GLN A N 1
ATOM 3252 C CA . GLN A 1 439 ? -19.499 1.589 -6.554 1.00 85.62 439 GLN A CA 1
ATOM 3253 C C . GLN A 1 439 ? -18.518 0.453 -6.877 1.00 85.62 439 GLN A C 1
ATOM 3255 O O . GLN A 1 439 ? -17.336 0.596 -6.575 1.00 85.62 439 GLN A O 1
ATOM 3260 N N . LEU A 1 440 ? -18.997 -0.658 -7.452 1.00 85.56 440 LEU A N 1
ATOM 3261 C CA . LEU A 1 440 ? -18.211 -1.849 -7.832 1.00 85.56 440 LEU A CA 1
ATOM 3262 C C . LEU A 1 440 ? -18.019 -1.973 -9.351 1.00 85.56 440 LEU A C 1
ATOM 3264 O O . LEU A 1 440 ? -18.955 -1.580 -10.082 1.00 85.56 440 LEU A O 1
#

Secondary structure (DSSP, 8-state):
--EEEEEEES--TTS-SEEEEEEEE-SS-EEEEEE-TTSS-EEEEETTSEEEEE-HHHHHHHTTTPPPP--SEEEE---SSS--EEEE-TTSSEEEEEEE-TTS-EEEEEEETTTTEEEEEEE----SSPEEEEEETTTTEEEEEETT-SEEEEEEEETTTTEEEE-SS-EE-SS-EEEEEEPPGGGS-GGGTEEEEEEEEETT-SEEEEEEEE---S--SS--TTT-PPEEPSS-SS-HHHHHTTPPP-PPPEE---GGGSPPTT--PPPP--PPPP------------------------------------------------PPPP-PPPP------TTSSTT---EE---EE--TTB-S---TT--SEEE-SSEEEEEESSTT-EEEEEETTS-S-BPPSSPPEEE-SS-EEEEEE-SS-TT-EEEEETTS-EE-

Sequence (440 aa):
GRHVLLHTVGPAADGSDASLLGALAHPETVQSVSWRADSTRLATVAKDNQLRVWDPRDAAAAASDAAPAQPCAVMAAHAGVKPSLVQWIGDSRWVFCVGFSAQRSRDWGLWDVEAQQRTADGRFDTSPGILTPHYDADTGMLFLVGRGDAQIRWLEIDSARGAATPCFQPTAVNTTLVAAALVPKWQLDVMQGEVARLLLVPLAGDALVPVTVRVPRRSYVTFHDDLFPDAVGAAPGGAIDAWRRRDAVTLPPRFSLDPSKRPSAASVPPAAATTAPNESPSSSPAVAVPAVRQSTPQAATPTPTTTTTTASSTMAPTAAPVTEDMPPVSPTMVEGDRVTGAKAFRFLAGKPSVAYDDLRGFNPNLPFECNGFAANDRLWAVALAGSGGRIGLWDRRVAGCRLPAPLPFLTCGADLMDFAFDPFTATRLVSASDDGRVQL

Solvent-accessible surface area (backbone atoms only — not comparable to full-atom values): 26381 Å² total; per-residue (Å²): 96,39,52,51,76,41,66,50,77,48,90,39,99,85,73,40,63,60,46,84,43,28,50,44,74,47,98,38,45,58,44,27,66,24,59,26,66,64,68,64,36,35,39,37,26,27,76,77,32,37,34,33,34,30,46,64,57,47,13,45,57,20,65,75,86,47,73,80,40,67,64,79,38,80,38,82,60,43,72,24,94,58,76,39,39,44,42,43,46,38,73,56,65,39,37,37,38,32,28,21,32,73,85,54,27,30,28,39,37,32,30,36,59,86,77,66,39,77,68,31,71,52,73,76,49,68,62,87,45,62,53,48,79,47,77,39,71,78,77,28,41,34,37,34,44,26,39,68,32,41,44,38,40,46,28,43,44,40,79,90,77,54,41,71,44,74,38,81,56,61,29,70,47,102,51,37,24,57,32,53,28,63,54,53,74,93,75,43,53,53,50,70,34,32,75,47,37,36,45,31,32,38,57,84,28,47,36,38,38,39,27,43,28,50,57,91,67,97,67,55,88,58,76,55,64,83,77,46,59,59,38,79,47,53,53,77,38,68,57,70,70,46,57,67,72,66,48,87,81,47,61,43,56,60,42,67,76,47,77,89,71,48,80,65,87,83,73,71,78,81,76,80,80,81,84,75,86,90,81,85,84,88,82,87,87,88,84,85,86,88,83,90,82,93,83,86,89,84,89,80,87,89,84,85,86,88,80,88,85,81,89,80,90,86,87,85,86,89,87,85,88,86,87,86,88,82,85,88,85,83,83,85,87,80,94,73,79,92,64,69,60,100,63,78,66,44,80,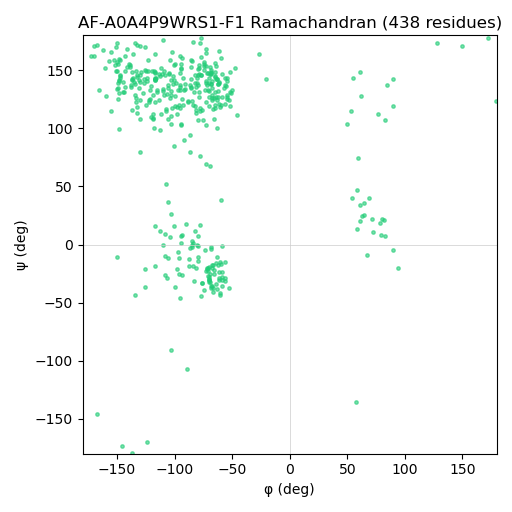50,60,47,47,76,43,85,40,31,39,52,39,70,52,49,42,86,85,59,51,91,71,29,52,59,34,46,52,55,95,43,32,34,41,34,37,29,56,66,86,26,20,27,38,30,51,47,60,58,84,67,64,74,38,74,48,58,89,77,59,54,65,50,70,71,71,34,52,59,47,42,71,48,69,43,82,62,42,72,89,42,47,37,40,33,30,72,84,70,51,73,50,107